Protein AF-A0A6C0DTN5-F1 (afdb_monomer_lite)

InterPro domains:
  IPR059405 Domain of unknown function DUF8361 [PF27674] (16-183)

Structure (mmCIF, N/CA/C/O backbone):
data_AF-A0A6C0DTN5-F1
#
_entry.id   AF-A0A6C0DTN5-F1
#
loop_
_atom_site.group_PDB
_atom_site.id
_atom_site.type_symbol
_atom_site.label_atom_id
_atom_site.label_alt_id
_atom_site.label_comp_id
_atom_site.label_asym_id
_atom_site.label_entity_id
_atom_site.label_seq_id
_atom_site.pdbx_PDB_ins_code
_atom_site.Cartn_x
_atom_site.Cartn_y
_atom_site.Cartn_z
_atom_site.occupancy
_atom_site.B_iso_or_equiv
_atom_site.auth_seq_id
_atom_site.auth_comp_id
_atom_site.auth_asym_id
_atom_site.auth_atom_id
_atom_site.pdbx_PDB_model_num
ATOM 1 N N . MET A 1 1 ? -8.140 -10.126 -31.830 1.00 33.38 1 MET A N 1
ATOM 2 C CA . MET A 1 1 ? -7.671 -11.387 -31.224 1.00 33.38 1 MET A CA 1
ATOM 3 C C . MET A 1 1 ? -8.386 -11.499 -29.890 1.00 33.38 1 MET A C 1
ATOM 5 O O . MET A 1 1 ? -8.050 -10.762 -28.974 1.00 33.38 1 MET A O 1
ATOM 9 N N . GLU A 1 2 ? -9.472 -12.270 -29.842 1.00 28.00 2 GLU A N 1
ATOM 10 C CA . GLU A 1 2 ? -10.253 -12.479 -28.618 1.00 28.00 2 GLU A CA 1
ATOM 11 C C . GLU A 1 2 ? -9.405 -13.286 -27.634 1.00 28.00 2 GLU A C 1
ATOM 13 O O . GLU A 1 2 ? -9.066 -14.441 -27.881 1.00 28.00 2 GLU A O 1
ATOM 18 N N . LEU A 1 3 ? -8.996 -12.645 -26.541 1.00 35.69 3 LEU A N 1
ATOM 19 C CA . LEU A 1 3 ? -8.353 -13.314 -25.419 1.00 35.69 3 LEU A CA 1
ATOM 20 C C . LEU A 1 3 ? -9.448 -14.009 -24.608 1.00 35.69 3 LEU A C 1
ATOM 22 O O . LEU A 1 3 ? -9.992 -13.439 -23.664 1.00 35.69 3 LEU A O 1
ATOM 26 N N . THR A 1 4 ? -9.789 -15.241 -24.978 1.00 34.19 4 THR A N 1
ATOM 27 C CA . THR A 1 4 ? -10.533 -16.142 -24.095 1.00 34.19 4 THR A CA 1
ATOM 28 C C . THR A 1 4 ? -9.608 -16.560 -22.956 1.00 34.19 4 THR A C 1
ATOM 30 O O . THR A 1 4 ? -8.872 -17.542 -23.057 1.00 34.19 4 THR A O 1
ATOM 33 N N . ILE A 1 5 ? -9.607 -15.776 -21.879 1.00 43.16 5 ILE A N 1
ATOM 34 C CA . ILE A 1 5 ? -9.092 -16.212 -20.581 1.00 43.16 5 ILE A CA 1
ATOM 3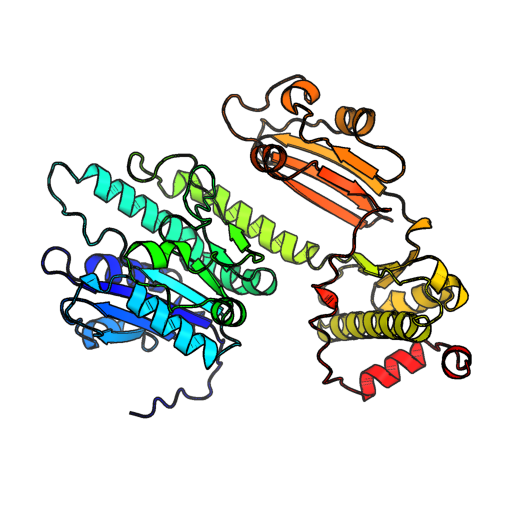5 C C . ILE A 1 5 ? -10.037 -17.328 -20.133 1.00 43.16 5 ILE A C 1
ATOM 37 O O . ILE A 1 5 ? -11.196 -17.068 -19.823 1.00 43.16 5 ILE A O 1
ATOM 41 N N . SER A 1 6 ? -9.568 -18.574 -20.185 1.00 39.38 6 SER A N 1
ATOM 42 C CA . SER A 1 6 ? -10.305 -19.732 -19.677 1.00 39.38 6 SER A CA 1
ATOM 43 C C . SER A 1 6 ? -10.756 -19.480 -18.235 1.00 39.38 6 SER A C 1
ATOM 45 O O . SER A 1 6 ? -9.956 -18.978 -17.448 1.00 39.38 6 SER A O 1
ATOM 47 N N . GLU A 1 7 ? -11.987 -19.866 -17.891 1.00 38.66 7 GLU A N 1
ATOM 48 C CA . GLU A 1 7 ? -12.682 -19.686 -16.597 1.00 38.66 7 GLU A CA 1
ATOM 49 C C . GLU A 1 7 ? -12.022 -20.363 -15.364 1.00 38.66 7 GLU A C 1
ATOM 51 O O . GLU A 1 7 ? -12.690 -20.652 -14.376 1.00 38.66 7 GLU A O 1
ATOM 56 N N . PHE A 1 8 ? -10.712 -20.613 -15.370 1.00 41.47 8 PHE A N 1
ATOM 57 C CA . PHE A 1 8 ? -9.985 -21.159 -14.224 1.00 41.47 8 PHE A CA 1
ATOM 58 C C . PHE A 1 8 ? -9.550 -20.040 -13.257 1.00 41.47 8 PHE A C 1
ATOM 60 O O . PHE A 1 8 ? -8.787 -19.156 -13.638 1.00 41.47 8 PHE A O 1
ATOM 67 N N . ASP A 1 9 ? -10.049 -20.101 -12.013 1.00 55.47 9 ASP A N 1
ATOM 68 C CA . ASP A 1 9 ? -9.640 -19.346 -10.809 1.00 55.47 9 ASP A CA 1
ATOM 69 C C . ASP A 1 9 ? -9.170 -17.900 -11.035 1.00 55.47 9 ASP A C 1
ATOM 71 O O . ASP A 1 9 ? -8.029 -17.523 -10.750 1.00 55.47 9 ASP A O 1
ATOM 75 N N . LYS A 1 10 ? -10.086 -17.058 -11.520 1.00 70.94 10 LYS A N 1
ATOM 76 C CA . LYS A 1 10 ? -9.869 -15.614 -11.633 1.00 70.94 10 LYS A CA 1
ATOM 77 C C . LYS A 1 10 ? -9.677 -15.005 -10.238 1.00 70.94 10 LYS A C 1
ATOM 79 O O . LYS A 1 10 ? -10.635 -14.865 -9.478 1.00 70.94 10 LYS A O 1
ATOM 84 N N . LYS A 1 11 ? -8.446 -14.607 -9.912 1.00 89.69 11 LYS A N 1
ATOM 85 C CA . LYS A 1 11 ? -8.081 -13.998 -8.622 1.00 89.69 11 LYS A CA 1
ATOM 86 C C . LYS A 1 11 ? -8.515 -12.536 -8.526 1.00 89.69 11 LYS A C 1
ATOM 88 O O . LYS A 1 11 ? -8.614 -12.004 -7.424 1.00 89.69 11 LYS A O 1
ATOM 93 N N . ASN A 1 12 ? -8.784 -11.888 -9.663 1.00 95.88 12 ASN A N 1
ATOM 94 C CA . ASN A 1 12 ? -8.983 -10.441 -9.770 1.00 95.88 12 ASN A CA 1
ATOM 95 C C . ASN A 1 12 ? -7.766 -9.663 -9.242 1.00 95.88 12 ASN A C 1
ATOM 97 O O . ASN A 1 12 ? -7.891 -8.656 -8.545 1.00 95.88 12 ASN A O 1
ATOM 101 N N . VAL A 1 13 ? -6.570 -10.144 -9.574 1.00 98.06 13 VAL A N 1
ATOM 102 C CA . VAL A 1 13 ? -5.306 -9.497 -9.214 1.00 98.06 13 VAL A CA 1
ATOM 103 C C . VAL A 1 13 ? -4.466 -9.355 -10.475 1.00 98.06 13 VAL A C 1
ATOM 105 O O . VAL A 1 13 ? -4.242 -10.334 -11.183 1.00 98.06 13 VAL A O 1
ATOM 108 N N . ALA A 1 14 ? -4.000 -8.146 -10.769 1.00 98.38 14 ALA A N 1
ATOM 109 C CA . ALA A 1 14 ? -3.197 -7.857 -11.952 1.00 98.38 14 ALA A CA 1
ATOM 110 C C . ALA A 1 14 ? -1.941 -7.069 -11.584 1.00 98.38 14 ALA A C 1
ATOM 112 O O . ALA A 1 14 ? -1.954 -6.247 -10.670 1.00 98.38 14 ALA A O 1
ATOM 113 N N . CYS A 1 15 ? -0.860 -7.283 -12.328 1.00 98.75 15 CYS A N 1
ATOM 114 C CA . CYS A 1 15 ? 0.336 -6.454 -12.244 1.00 98.75 15 CYS A CA 1
ATOM 115 C C . CYS A 1 15 ? 0.552 -5.723 -13.568 1.00 98.75 15 CYS A C 1
ATOM 117 O O . CYS A 1 15 ? 0.428 -6.320 -14.634 1.00 98.75 15 CYS A O 1
ATOM 119 N N . PHE A 1 16 ? 0.890 -4.440 -13.496 1.00 98.88 16 PHE A N 1
ATOM 120 C CA . PHE A 1 16 ? 1.264 -3.612 -14.629 1.00 98.88 16 PHE A CA 1
ATOM 121 C C . PHE A 1 16 ? 2.686 -3.102 -14.429 1.00 98.88 16 PHE A C 1
ATOM 123 O O . PHE A 1 16 ? 3.005 -2.513 -13.397 1.00 98.88 16 PHE A O 1
ATOM 130 N N . ILE A 1 17 ? 3.527 -3.299 -15.439 1.00 98.75 17 ILE A N 1
ATOM 131 C CA . ILE A 1 17 ? 4.909 -2.828 -15.445 1.00 98.75 17 ILE A CA 1
ATOM 132 C C . ILE A 1 17 ? 5.061 -1.819 -16.575 1.00 98.75 17 ILE A C 1
ATOM 134 O O . ILE A 1 17 ? 4.865 -2.152 -17.745 1.00 98.75 17 ILE A O 1
ATOM 138 N N . HIS A 1 18 ? 5.431 -0.585 -16.243 1.00 98.56 18 HIS A N 1
ATOM 139 C CA . HIS A 1 18 ? 5.941 0.348 -17.237 1.00 98.56 18 HIS A CA 1
ATOM 140 C C . HIS A 1 18 ? 7.400 0.003 -17.563 1.00 98.56 18 HIS A C 1
ATOM 142 O O . HIS A 1 18 ? 8.280 0.109 -16.709 1.00 98.56 18 HIS A O 1
ATOM 148 N N . SER A 1 19 ? 7.654 -0.420 -18.798 1.00 97.88 19 SER A N 1
ATOM 149 C CA . SER A 1 19 ? 8.996 -0.740 -19.283 1.00 97.88 19 SER A CA 1
ATOM 150 C C . SER A 1 19 ? 9.470 0.336 -20.246 1.00 97.88 19 SER A C 1
ATOM 152 O O . SER A 1 19 ? 8.760 0.693 -21.181 1.00 97.88 19 SER A O 1
ATOM 154 N N . THR A 1 20 ? 10.689 0.828 -20.053 1.00 96.69 20 THR A N 1
ATOM 155 C CA . THR A 1 20 ? 11.401 1.607 -21.069 1.00 96.69 20 THR A CA 1
ATOM 156 C C . THR A 1 20 ? 12.582 0.784 -21.573 1.00 96.69 20 THR A C 1
ATOM 158 O O . THR A 1 20 ? 13.451 0.411 -20.789 1.00 96.69 20 THR A O 1
ATOM 161 N N . ASN A 1 21 ? 12.644 0.522 -22.876 1.00 95.19 21 ASN A N 1
ATOM 162 C CA . ASN A 1 21 ? 13.740 -0.214 -23.501 1.00 95.19 21 ASN A CA 1
ATOM 163 C C . ASN A 1 21 ? 14.579 0.730 -24.379 1.00 95.19 21 ASN A C 1
ATOM 165 O O . ASN A 1 21 ? 14.119 1.202 -25.419 1.00 95.19 21 ASN A O 1
ATOM 169 N N . MET A 1 22 ? 15.815 1.019 -23.965 1.00 91.19 22 MET A N 1
ATOM 170 C CA . MET A 1 22 ? 16.734 1.937 -24.660 1.00 91.19 22 MET A CA 1
ATOM 171 C C . MET A 1 22 ? 18.053 1.246 -24.994 1.00 91.19 22 MET A C 1
ATOM 173 O O . MET A 1 22 ? 18.465 0.340 -24.273 1.00 91.19 22 MET A O 1
ATOM 177 N N . HIS A 1 23 ? 18.745 1.687 -26.049 1.00 84.81 23 HIS A N 1
ATOM 178 C CA . HIS A 1 23 ? 19.990 1.064 -26.523 1.00 84.81 23 HIS A CA 1
ATOM 179 C C . HIS A 1 23 ? 21.043 0.861 -25.425 1.00 84.81 23 HIS A C 1
ATOM 181 O O . HIS A 1 23 ? 21.710 -0.168 -25.403 1.00 84.81 23 HIS A O 1
ATOM 187 N N . GLN A 1 24 ? 21.173 1.812 -24.499 1.00 80.50 24 GLN A N 1
ATOM 188 C CA . GLN A 1 24 ? 22.202 1.793 -23.460 1.00 80.50 24 GLN A CA 1
ATOM 189 C C . GLN A 1 24 ? 21.987 0.694 -22.409 1.00 80.50 24 GLN A C 1
ATOM 191 O O . GLN A 1 24 ? 22.954 0.211 -21.826 1.00 80.50 24 GLN A O 1
ATOM 196 N N . ARG A 1 25 ? 20.730 0.328 -22.118 1.00 82.75 25 ARG A N 1
ATOM 197 C CA . ARG A 1 25 ? 20.376 -0.531 -20.970 1.00 82.75 25 ARG A CA 1
ATOM 198 C C . ARG A 1 25 ? 19.586 -1.781 -21.359 1.00 82.75 25 ARG A C 1
ATOM 200 O O . ARG A 1 25 ? 19.568 -2.749 -20.602 1.00 82.75 25 ARG A O 1
ATOM 207 N N . GLY A 1 26 ? 18.945 -1.772 -22.523 1.00 90.06 26 GLY A N 1
ATOM 208 C CA . GLY A 1 26 ? 18.069 -2.843 -22.971 1.00 90.06 26 GLY A CA 1
ATOM 209 C C . GLY A 1 26 ? 16.961 -3.136 -21.956 1.00 90.06 26 GLY A C 1
ATOM 210 O O . GLY A 1 26 ? 16.396 -2.235 -21.336 1.00 90.06 26 GLY A O 1
ATOM 211 N N . THR A 1 27 ? 16.708 -4.425 -21.746 1.00 93.12 27 THR A N 1
ATOM 212 C CA . THR A 1 27 ? 15.671 -4.962 -20.855 1.00 93.12 27 THR A CA 1
ATOM 213 C C . THR A 1 27 ? 16.194 -5.426 -19.493 1.00 93.12 27 THR A C 1
ATOM 215 O O . THR A 1 27 ? 15.468 -6.107 -18.776 1.00 93.12 27 THR A O 1
ATOM 218 N N . LEU A 1 28 ? 17.425 -5.068 -19.106 1.00 92.88 28 LEU A N 1
ATOM 219 C CA . LEU A 1 28 ? 18.081 -5.610 -17.903 1.00 92.88 28 LEU A CA 1
ATOM 220 C C . LEU A 1 28 ? 17.262 -5.404 -16.615 1.00 92.88 28 LEU A C 1
ATOM 222 O O . LEU A 1 28 ? 17.044 -6.347 -15.864 1.00 92.88 28 LEU A O 1
ATOM 226 N N . ILE A 1 29 ? 16.740 -4.194 -16.387 1.00 94.38 29 ILE A N 1
ATOM 227 C CA . ILE A 1 29 ? 15.945 -3.888 -15.180 1.00 94.38 29 ILE A CA 1
ATOM 228 C C . ILE A 1 29 ? 14.617 -4.663 -15.185 1.00 94.38 29 ILE A C 1
ATOM 230 O O . ILE A 1 29 ? 14.163 -5.139 -14.147 1.00 94.38 29 ILE A O 1
ATOM 234 N N . LEU A 1 30 ? 13.995 -4.816 -16.358 1.00 96.88 30 LEU A N 1
ATOM 235 C CA . LEU A 1 30 ? 12.777 -5.614 -16.501 1.00 96.88 30 LEU A CA 1
ATOM 236 C C . LEU A 1 30 ? 13.052 -7.094 -16.198 1.00 96.88 30 LEU A C 1
ATOM 238 O O . LEU A 1 30 ? 12.264 -7.738 -15.512 1.00 96.88 30 LEU A O 1
ATOM 242 N N . GLU A 1 31 ? 14.170 -7.627 -16.688 1.00 95.62 31 GLU A N 1
ATOM 243 C CA . GLU A 1 31 ? 14.600 -9.000 -16.416 1.00 95.62 31 GLU A CA 1
ATOM 244 C C . GLU A 1 31 ? 14.843 -9.241 -14.928 1.00 95.62 31 GLU A C 1
ATOM 246 O O . GLU A 1 31 ? 14.404 -10.270 -14.417 1.00 95.62 31 GLU A O 1
ATOM 251 N N . ASP A 1 32 ? 15.457 -8.290 -14.222 1.00 95.38 32 ASP A N 1
ATOM 252 C CA . ASP A 1 32 ? 15.663 -8.382 -12.775 1.00 95.38 32 ASP A CA 1
ATOM 253 C C . ASP A 1 32 ? 14.328 -8.446 -12.013 1.00 95.38 32 ASP A C 1
ATOM 255 O O . ASP A 1 32 ? 14.149 -9.313 -11.150 1.00 95.38 32 ASP A O 1
ATOM 259 N N . ILE A 1 33 ? 13.350 -7.606 -12.381 1.00 97.81 33 ILE A N 1
ATOM 260 C CA . ILE A 1 33 ? 11.996 -7.637 -11.798 1.00 97.81 33 ILE A CA 1
ATOM 261 C C . ILE A 1 33 ? 11.325 -8.996 -12.057 1.00 97.81 33 ILE A C 1
ATOM 263 O O . ILE A 1 33 ? 10.816 -9.624 -11.126 1.00 97.81 33 ILE A O 1
ATOM 267 N N . LEU A 1 34 ? 11.344 -9.488 -13.301 1.00 97.69 34 LEU A N 1
ATOM 268 C CA . LEU A 1 34 ? 10.697 -10.754 -13.675 1.00 97.69 34 LEU A CA 1
ATOM 269 C C . LEU A 1 34 ? 11.382 -11.976 -13.048 1.00 97.69 34 LEU A C 1
ATOM 271 O O . LEU A 1 34 ? 10.713 -12.931 -12.639 1.00 97.69 34 LEU A O 1
ATOM 275 N N . LYS A 1 35 ? 12.711 -11.950 -12.927 1.00 96.50 35 LYS A N 1
ATOM 276 C CA . LYS A 1 35 ? 13.477 -12.982 -12.226 1.00 96.50 35 LYS A CA 1
ATOM 277 C C . LYS A 1 35 ? 13.098 -13.020 -10.750 1.00 96.50 35 LYS A C 1
ATOM 279 O O . LYS A 1 35 ? 12.856 -14.097 -10.212 1.00 96.50 35 LYS A O 1
ATOM 284 N N . ARG A 1 36 ? 12.982 -11.856 -10.106 1.00 97.56 36 ARG A N 1
ATOM 285 C CA . ARG A 1 36 ? 12.541 -11.766 -8.711 1.00 97.56 36 ARG A CA 1
ATOM 286 C C . ARG A 1 36 ? 11.126 -12.304 -8.524 1.00 97.56 36 ARG A C 1
ATOM 288 O O . ARG A 1 36 ? 10.924 -13.144 -7.656 1.00 97.56 36 ARG A O 1
ATOM 295 N N . MET A 1 37 ? 10.189 -11.910 -9.390 1.00 98.31 37 MET A N 1
ATOM 296 C CA . MET A 1 37 ? 8.824 -12.453 -9.413 1.00 98.31 37 MET A CA 1
ATOM 297 C C . MET A 1 37 ? 8.804 -13.983 -9.524 1.00 98.31 37 MET A C 1
ATOM 299 O O . MET A 1 37 ? 8.036 -14.638 -8.823 1.00 98.31 37 MET A O 1
ATOM 303 N N . SER A 1 38 ? 9.670 -14.556 -10.367 1.00 96.75 38 SER A N 1
ATOM 304 C CA . SER A 1 38 ? 9.801 -16.012 -10.518 1.00 96.75 38 SER A CA 1
ATOM 305 C C . SER A 1 38 ? 10.287 -16.674 -9.227 1.00 96.75 38 SER A C 1
ATOM 307 O O . SER A 1 38 ? 9.726 -17.678 -8.804 1.00 96.75 38 SER A O 1
ATOM 309 N N . ASN A 1 39 ? 11.291 -16.086 -8.569 1.00 97.00 39 ASN A N 1
ATOM 310 C CA . ASN A 1 39 ? 11.896 -16.645 -7.357 1.00 97.00 39 ASN A CA 1
ATOM 311 C C . ASN A 1 39 ? 10.939 -16.703 -6.157 1.00 97.00 39 ASN A C 1
ATOM 313 O O . ASN A 1 39 ? 11.147 -17.519 -5.262 1.00 97.00 39 ASN A O 1
ATOM 317 N N . VAL A 1 40 ? 9.922 -15.838 -6.118 1.00 96.38 40 VAL A N 1
ATOM 318 C CA . VAL A 1 40 ? 8.947 -15.759 -5.013 1.00 96.38 40 VAL A CA 1
ATOM 319 C C . VAL A 1 40 ? 7.561 -16.284 -5.397 1.00 96.38 40 VAL A C 1
ATOM 321 O O . VAL A 1 40 ? 6.588 -16.009 -4.701 1.00 96.38 40 VAL A O 1
ATOM 324 N N . ASN A 1 41 ? 7.446 -17.018 -6.511 1.00 95.94 41 ASN A N 1
ATOM 325 C CA . ASN A 1 41 ? 6.175 -17.545 -7.030 1.00 95.94 41 ASN A CA 1
ATOM 326 C C . ASN A 1 41 ? 5.090 -16.460 -7.197 1.00 95.94 41 ASN A C 1
ATOM 328 O O . ASN A 1 41 ? 3.892 -16.694 -7.025 1.00 95.94 41 ASN A O 1
ATOM 332 N N . PHE A 1 42 ? 5.493 -15.240 -7.564 1.00 97.75 42 PHE A N 1
ATOM 333 C CA . PHE A 1 42 ? 4.575 -14.111 -7.728 1.00 97.75 42 PHE A CA 1
ATOM 334 C C . PHE A 1 42 ? 3.477 -14.412 -8.758 1.00 97.75 42 PHE A C 1
ATOM 336 O O . PHE A 1 42 ? 2.316 -14.052 -8.566 1.00 97.75 42 PHE A O 1
ATOM 343 N N . PHE A 1 43 ? 3.825 -15.112 -9.842 1.00 96.88 43 PHE A N 1
ATOM 344 C CA . PHE A 1 43 ? 2.893 -15.436 -10.924 1.00 96.88 43 PHE A CA 1
ATOM 345 C C . PHE A 1 43 ? 1.720 -16.310 -10.475 1.00 96.88 43 PHE A C 1
ATOM 347 O O . PHE A 1 43 ? 0.667 -16.273 -11.111 1.00 96.88 43 PHE A O 1
ATOM 354 N N . ASP A 1 44 ? 1.846 -17.049 -9.375 1.00 95.38 44 ASP A N 1
ATOM 355 C CA . ASP A 1 44 ? 0.743 -17.843 -8.836 1.00 95.38 44 ASP A CA 1
ATOM 356 C C . ASP A 1 44 ? -0.333 -16.955 -8.207 1.00 95.38 44 ASP A C 1
ATOM 358 O O . ASP A 1 44 ? -1.503 -17.328 -8.202 1.00 95.38 44 ASP A O 1
ATOM 362 N N . ASN A 1 45 ? 0.024 -15.742 -7.781 1.00 96.12 45 ASN A N 1
ATOM 363 C CA . ASN A 1 45 ? -0.844 -14.806 -7.067 1.00 96.12 45 ASN A CA 1
ATOM 364 C C . ASN A 1 45 ? -1.619 -13.837 -7.973 1.00 96.12 45 ASN A C 1
ATOM 366 O O . ASN A 1 45 ? -2.528 -13.157 -7.502 1.00 96.12 45 ASN A O 1
ATOM 370 N N . VAL A 1 46 ? -1.291 -13.776 -9.265 1.00 96.88 46 VAL A N 1
ATOM 371 C CA . VAL A 1 46 ? -1.905 -12.841 -10.223 1.00 96.88 46 VAL A CA 1
ATOM 372 C C . VAL A 1 46 ? -2.575 -13.566 -11.384 1.00 96.88 46 VAL A C 1
ATOM 374 O O . VAL A 1 46 ? -2.204 -14.689 -11.733 1.00 96.88 46 VAL A O 1
ATOM 377 N N . ASP A 1 47 ? -3.547 -12.911 -12.012 1.00 97.12 47 ASP A N 1
ATOM 378 C CA . ASP A 1 47 ? -4.161 -13.369 -13.259 1.00 97.12 47 ASP A CA 1
ATOM 379 C C . ASP A 1 47 ? -3.194 -13.154 -14.430 1.00 97.12 47 ASP A C 1
ATOM 381 O O . ASP A 1 47 ? -2.981 -14.052 -15.244 1.00 97.12 47 ASP A O 1
ATOM 385 N N . PHE A 1 48 ? -2.564 -11.975 -14.483 1.00 97.25 48 PHE A N 1
ATOM 386 C CA . PHE A 1 48 ? -1.589 -11.611 -15.507 1.00 97.25 48 PHE A CA 1
ATOM 387 C C . PHE A 1 48 ? -0.598 -10.541 -15.028 1.00 97.25 48 PHE A C 1
ATOM 389 O O . PHE A 1 48 ? -0.856 -9.784 -14.086 1.00 97.25 48 PHE A O 1
ATOM 396 N N . VAL A 1 49 ? 0.530 -10.463 -15.734 1.00 98.38 49 VAL A N 1
ATOM 397 C CA . VAL A 1 49 ? 1.507 -9.372 -15.659 1.00 98.38 49 VAL A CA 1
ATOM 398 C C . VAL A 1 49 ? 1.544 -8.682 -17.020 1.00 98.38 49 VAL A C 1
ATOM 400 O O . VAL A 1 49 ? 2.016 -9.258 -17.998 1.00 98.38 49 VAL A O 1
ATOM 403 N N . PHE A 1 50 ? 1.027 -7.459 -17.093 1.00 98.50 50 PHE A N 1
ATOM 404 C CA . PHE A 1 50 ? 0.988 -6.653 -18.308 1.00 98.50 50 PHE A CA 1
ATOM 405 C C . PHE A 1 50 ? 2.180 -5.698 -18.356 1.00 98.50 50 PHE A C 1
ATOM 407 O O . PHE A 1 50 ? 2.303 -4.786 -17.540 1.00 98.50 50 PHE A O 1
ATOM 414 N N . ILE A 1 51 ? 3.055 -5.887 -19.333 1.00 98.56 51 ILE A N 1
ATOM 415 C CA . ILE A 1 51 ? 4.235 -5.060 -19.558 1.00 98.56 51 ILE A CA 1
ATOM 416 C C . ILE A 1 51 ? 3.910 -4.080 -20.679 1.00 98.56 51 ILE A C 1
ATOM 418 O O . ILE A 1 51 ? 3.807 -4.463 -21.845 1.00 98.56 51 ILE A O 1
ATOM 422 N N . ASN A 1 52 ? 3.768 -2.809 -20.318 1.00 98.31 52 ASN A N 1
ATOM 423 C CA . ASN A 1 52 ? 3.570 -1.725 -21.265 1.00 98.31 52 ASN A CA 1
ATOM 424 C C . ASN A 1 52 ? 4.931 -1.113 -21.608 1.00 98.31 52 ASN A C 1
ATOM 426 O O . ASN A 1 52 ? 5.500 -0.368 -20.806 1.00 98.31 52 ASN A O 1
ATOM 430 N N . ASN A 1 53 ? 5.474 -1.480 -22.765 1.00 98.19 53 ASN A N 1
ATOM 431 C CA . ASN A 1 53 ? 6.818 -1.106 -23.179 1.00 98.19 53 ASN A CA 1
ATOM 432 C C . ASN A 1 53 ? 6.823 0.131 -24.084 1.00 98.19 53 ASN A C 1
ATOM 434 O O . ASN A 1 53 ? 6.095 0.171 -25.076 1.00 98.19 53 ASN A O 1
ATOM 438 N N . ILE A 1 54 ? 7.697 1.091 -23.782 1.00 97.69 54 ILE A N 1
ATOM 439 C CA . ILE A 1 54 ? 8.070 2.185 -24.682 1.00 97.69 54 ILE A CA 1
ATOM 440 C C . ILE A 1 54 ? 9.557 2.120 -25.060 1.00 97.69 54 ILE A C 1
ATOM 442 O O . ILE A 1 54 ? 10.378 1.572 -24.323 1.00 97.69 54 ILE A O 1
ATOM 446 N N . GLY A 1 55 ? 9.915 2.699 -26.202 1.00 96.94 55 GLY A N 1
ATOM 447 C CA . GLY A 1 55 ? 11.258 2.623 -26.776 1.00 96.94 55 GLY A CA 1
ATOM 448 C C . GLY A 1 55 ? 11.406 1.441 -27.735 1.00 96.94 55 GLY A C 1
ATOM 449 O O . GLY A 1 55 ? 10.489 1.118 -28.489 1.00 96.94 55 GLY A O 1
ATOM 450 N N . MET A 1 56 ? 12.575 0.801 -27.744 1.00 96.56 56 MET A N 1
ATOM 451 C CA . MET A 1 56 ? 12.839 -0.345 -28.616 1.00 96.56 56 MET A CA 1
ATOM 452 C C . MET A 1 56 ? 11.873 -1.493 -28.317 1.00 96.56 56 MET A C 1
ATOM 454 O O . MET A 1 56 ? 11.560 -1.788 -27.160 1.00 96.56 56 MET A O 1
ATOM 458 N N . GLN A 1 57 ? 11.428 -2.183 -29.362 1.00 96.88 57 GLN A N 1
ATOM 459 C CA . GLN A 1 57 ? 10.514 -3.305 -29.195 1.00 96.88 57 GLN A CA 1
ATOM 460 C C . GLN A 1 57 ? 11.166 -4.435 -28.399 1.00 96.88 57 GLN A C 1
ATOM 462 O O . GLN A 1 57 ? 12.331 -4.780 -28.597 1.00 96.88 57 GLN A O 1
ATOM 467 N N . ILE A 1 58 ? 10.389 -5.009 -27.490 1.00 95.69 58 ILE A N 1
ATOM 468 C CA . ILE A 1 58 ? 10.743 -6.224 -26.772 1.00 95.69 58 ILE A CA 1
ATOM 469 C C . ILE A 1 58 ? 10.216 -7.417 -27.570 1.00 95.69 58 ILE A C 1
ATOM 471 O O . ILE A 1 58 ? 9.039 -7.439 -27.942 1.00 95.69 58 ILE A O 1
ATOM 475 N N . ASP A 1 59 ? 11.078 -8.408 -27.806 1.00 91.44 59 ASP A N 1
ATOM 476 C CA . ASP A 1 59 ? 10.665 -9.700 -28.353 1.00 91.44 59 ASP A CA 1
ATOM 477 C C . ASP A 1 59 ? 9.810 -10.446 -27.323 1.00 91.44 59 ASP A C 1
ATOM 479 O O . ASP A 1 59 ? 10.277 -10.824 -26.247 1.00 91.44 59 ASP A O 1
ATOM 483 N N . VAL A 1 60 ? 8.540 -10.657 -27.664 1.00 87.62 60 VAL A N 1
ATOM 484 C CA . VAL A 1 60 ? 7.559 -11.307 -26.792 1.00 87.62 60 VAL A CA 1
ATOM 485 C C . VAL A 1 60 ? 7.965 -12.751 -26.483 1.00 87.62 60 VAL A C 1
ATOM 487 O O . VAL A 1 60 ? 7.776 -13.211 -25.356 1.00 87.62 60 VAL A O 1
ATOM 490 N N . ASN A 1 61 ? 8.580 -13.454 -27.441 1.00 87.25 61 ASN A N 1
ATOM 491 C CA . ASN A 1 61 ? 8.943 -14.866 -27.287 1.00 87.25 61 ASN A CA 1
ATOM 492 C C . ASN A 1 61 ? 10.010 -15.074 -26.206 1.00 87.25 61 ASN A C 1
ATOM 494 O O . ASN A 1 61 ? 10.023 -16.106 -25.537 1.00 87.25 61 ASN A O 1
ATOM 498 N N . LYS A 1 62 ? 10.855 -14.062 -25.969 1.00 88.12 62 LYS A N 1
ATOM 499 C CA . LYS A 1 62 ? 11.904 -14.091 -24.942 1.00 88.12 62 LYS A CA 1
ATOM 500 C C . LYS A 1 62 ? 11.356 -14.341 -23.531 1.00 88.12 62 LYS A C 1
ATOM 502 O O . LYS A 1 62 ? 12.036 -14.969 -22.724 1.00 88.12 62 LYS A O 1
ATOM 507 N N . TYR A 1 63 ? 10.138 -13.883 -23.232 1.00 89.38 63 TYR A N 1
ATOM 508 C CA . TYR A 1 63 ? 9.569 -13.922 -21.875 1.00 89.38 63 TYR A CA 1
ATOM 509 C C . TYR A 1 63 ? 8.457 -14.959 -21.693 1.00 89.38 63 TYR A C 1
ATOM 511 O O . TYR A 1 63 ? 8.075 -15.245 -20.559 1.00 89.38 63 TYR A O 1
ATOM 519 N N . GLN A 1 64 ? 7.980 -15.583 -22.774 1.00 82.00 64 GLN A N 1
ATOM 520 C CA . GLN A 1 64 ? 6.950 -16.629 -22.704 1.00 82.00 64 GLN A CA 1
ATOM 521 C C . GLN A 1 64 ? 7.390 -17.845 -21.877 1.00 82.00 64 GLN A C 1
ATOM 523 O O . GLN A 1 64 ? 6.561 -18.468 -21.214 1.00 82.00 64 GLN A O 1
ATOM 528 N N . ASN A 1 65 ? 8.693 -18.150 -21.868 1.00 85.50 65 ASN A N 1
ATOM 529 C CA . ASN A 1 65 ? 9.260 -19.248 -21.082 1.00 85.50 65 ASN A CA 1
ATOM 530 C C . ASN A 1 65 ? 9.299 -18.962 -19.572 1.00 85.50 65 ASN A C 1
ATOM 532 O O . ASN A 1 65 ? 9.405 -19.903 -18.793 1.00 85.50 65 ASN A O 1
ATOM 536 N N . ILE A 1 66 ? 9.217 -17.692 -19.152 1.00 90.56 66 ILE A N 1
ATOM 537 C CA . ILE A 1 66 ? 9.172 -17.328 -17.727 1.00 90.56 66 ILE A CA 1
ATOM 538 C C . ILE A 1 66 ? 7.780 -17.624 -17.168 1.00 90.56 66 ILE A C 1
ATOM 540 O O . ILE A 1 66 ? 7.641 -18.282 -16.141 1.00 90.56 66 ILE A O 1
ATOM 544 N N . SER A 1 67 ? 6.735 -17.138 -17.841 1.00 92.38 67 SER A N 1
ATOM 545 C CA . SER A 1 67 ? 5.352 -17.430 -17.476 1.00 92.38 67 SER A CA 1
ATOM 546 C C . SER A 1 67 ? 4.403 -17.100 -18.621 1.00 92.38 67 SER A C 1
ATOM 548 O O . SER A 1 67 ? 4.485 -16.032 -19.227 1.00 92.38 67 SER A O 1
ATOM 550 N N . LYS A 1 68 ? 3.410 -17.968 -18.842 1.00 92.62 68 LYS A N 1
ATOM 551 C CA . LYS A 1 68 ? 2.310 -17.731 -19.797 1.00 92.62 68 LYS A CA 1
ATOM 552 C C . LYS A 1 68 ? 1.404 -16.559 -19.398 1.00 92.62 68 LYS A C 1
ATOM 554 O O . LYS A 1 68 ? 0.603 -16.110 -20.208 1.00 92.62 68 LYS A O 1
ATOM 559 N N . LYS A 1 69 ? 1.516 -16.079 -18.154 1.00 94.94 69 LYS A N 1
ATOM 560 C CA . LYS A 1 69 ? 0.760 -14.936 -17.620 1.00 94.94 69 LYS A CA 1
ATOM 561 C C . LYS A 1 69 ? 1.368 -13.581 -17.990 1.00 94.94 69 LYS A C 1
ATOM 563 O O . LYS A 1 69 ? 0.774 -12.551 -17.680 1.00 94.94 69 LYS A O 1
ATOM 568 N N . ILE A 1 70 ? 2.551 -13.565 -18.606 1.00 96.94 70 ILE A N 1
ATOM 569 C CA . ILE A 1 70 ? 3.203 -12.335 -19.051 1.00 96.94 70 ILE A CA 1
ATOM 570 C C . ILE A 1 70 ? 2.618 -11.919 -20.401 1.00 96.94 70 ILE A C 1
ATOM 572 O O . ILE A 1 70 ? 2.665 -12.668 -21.375 1.00 96.94 70 ILE A O 1
ATOM 576 N N . ILE A 1 71 ? 2.104 -10.694 -20.460 1.00 96.38 71 ILE A N 1
ATOM 577 C CA . ILE A 1 71 ? 1.563 -10.070 -21.665 1.00 96.38 71 ILE A CA 1
ATOM 578 C C . ILE A 1 71 ? 2.411 -8.836 -21.952 1.00 96.38 71 ILE A C 1
ATOM 580 O O . ILE A 1 71 ? 2.472 -7.927 -21.129 1.00 96.38 71 ILE A O 1
ATOM 584 N N . ILE A 1 72 ? 3.065 -8.792 -23.110 1.00 97.12 72 ILE A N 1
ATOM 585 C CA . ILE A 1 72 ? 3.908 -7.662 -23.517 1.00 97.12 72 ILE A CA 1
ATOM 586 C C . ILE A 1 72 ? 3.190 -6.870 -24.601 1.00 97.12 72 ILE A C 1
ATOM 588 O O . ILE A 1 72 ? 2.787 -7.425 -25.624 1.00 97.12 72 ILE A O 1
ATOM 592 N N . PHE A 1 73 ? 3.091 -5.560 -24.397 1.00 96.94 73 PHE A N 1
ATOM 593 C CA . PHE A 1 73 ? 2.594 -4.618 -25.387 1.00 96.94 73 PHE A CA 1
ATOM 594 C C . PHE A 1 73 ? 3.663 -3.567 -25.691 1.00 96.94 73 PHE A C 1
ATOM 596 O O . PHE A 1 73 ? 4.034 -2.772 -24.830 1.00 96.94 73 PHE A O 1
ATOM 603 N N . ASN A 1 74 ? 4.171 -3.567 -26.925 1.00 97.38 74 ASN A N 1
ATOM 604 C CA . ASN A 1 74 ? 5.096 -2.546 -27.420 1.00 97.38 74 ASN A CA 1
ATOM 605 C C . ASN A 1 74 ? 4.296 -1.303 -27.836 1.00 97.38 74 ASN A C 1
ATOM 607 O O . ASN A 1 74 ? 3.866 -1.193 -28.981 1.00 97.38 74 ASN A O 1
ATOM 611 N N . TYR A 1 75 ? 4.069 -0.400 -26.884 1.00 97.62 75 TYR A N 1
ATOM 612 C CA . TYR A 1 75 ? 3.137 0.722 -26.987 1.00 97.62 75 TYR A CA 1
ATOM 613 C C . TYR A 1 75 ? 3.596 1.815 -27.952 1.00 97.62 75 TYR A C 1
ATOM 615 O O . TYR A 1 75 ? 2.803 2.316 -28.744 1.00 97.62 75 TYR A O 1
ATOM 623 N N . SER A 1 76 ? 4.861 2.230 -27.866 1.00 97.19 76 SER A N 1
ATOM 624 C CA . SER A 1 76 ? 5.403 3.328 -28.675 1.00 97.19 76 SER A CA 1
ATOM 625 C C . SER A 1 76 ? 6.926 3.307 -28.675 1.00 97.19 76 SER A C 1
ATOM 627 O O . SER A 1 76 ? 7.535 2.865 -27.710 1.00 97.19 76 SER A O 1
ATOM 629 N N . PHE A 1 77 ? 7.553 3.858 -29.711 1.00 96.94 77 PHE A N 1
ATOM 630 C CA . PHE A 1 77 ? 8.993 4.137 -29.704 1.00 96.94 77 PHE A CA 1
ATOM 631 C C . PHE A 1 77 ? 9.353 5.424 -28.941 1.00 96.94 77 PHE A C 1
ATOM 633 O O . PHE A 1 77 ? 10.520 5.638 -28.622 1.00 96.94 77 PHE A O 1
ATOM 640 N N . ASP A 1 78 ? 8.370 6.277 -28.637 1.00 96.06 78 ASP A N 1
ATOM 641 C CA . ASP A 1 78 ? 8.589 7.546 -27.942 1.00 96.06 78 ASP A CA 1
ATOM 642 C C . ASP A 1 78 ? 8.772 7.346 -26.431 1.00 96.06 78 ASP A C 1
ATOM 644 O O . ASP A 1 78 ? 7.822 7.069 -25.693 1.00 96.06 78 ASP A O 1
ATOM 648 N N . VAL A 1 79 ? 10.011 7.528 -25.969 1.00 93.62 79 VAL A N 1
ATOM 649 C CA . VAL A 1 79 ? 10.392 7.426 -24.553 1.00 93.62 79 VAL A CA 1
ATOM 650 C C . VAL A 1 79 ? 9.881 8.597 -23.701 1.00 93.62 79 VAL A C 1
ATOM 652 O O . VAL A 1 79 ? 9.826 8.483 -22.477 1.00 93.62 79 VAL A O 1
ATOM 655 N N . ASN A 1 80 ? 9.453 9.705 -24.321 1.00 93.94 80 ASN A N 1
ATOM 656 C CA . ASN A 1 80 ? 8.940 10.889 -23.617 1.00 93.94 80 ASN A CA 1
ATOM 657 C C . ASN A 1 80 ? 7.483 10.742 -23.171 1.00 93.94 80 ASN A C 1
ATOM 659 O O . ASN A 1 80 ? 6.944 11.620 -22.499 1.00 93.94 80 ASN A O 1
ATOM 663 N N . LEU A 1 81 ? 6.838 9.623 -23.507 1.00 94.38 81 LEU A N 1
ATOM 664 C CA . LEU A 1 81 ? 5.546 9.269 -22.928 1.00 94.38 81 LEU A CA 1
ATOM 665 C C . LEU A 1 81 ? 5.664 8.923 -21.441 1.00 94.38 81 LEU A C 1
ATOM 667 O O . LEU A 1 81 ? 4.670 9.038 -20.718 1.00 94.38 81 LEU A O 1
ATOM 671 N N . PHE A 1 82 ? 6.869 8.535 -20.999 1.00 94.56 82 PHE A N 1
ATOM 672 C CA . PHE A 1 82 ? 7.172 8.119 -19.633 1.00 94.56 82 PHE A CA 1
ATOM 673 C C . PHE A 1 82 ? 6.121 7.127 -19.098 1.00 94.56 82 PHE A C 1
ATOM 675 O O . PHE A 1 82 ? 5.442 6.422 -19.845 1.00 94.56 82 PHE A O 1
ATOM 682 N N . GLU A 1 83 ? 5.944 7.103 -17.784 1.00 97.31 83 GLU A N 1
ATOM 683 C CA . GLU A 1 83 ? 4.992 6.246 -17.080 1.00 97.31 83 GLU A CA 1
ATOM 684 C C . GLU A 1 83 ? 3.516 6.578 -17.388 1.00 97.31 83 GLU A C 1
ATOM 686 O O . GLU A 1 83 ? 2.629 5.738 -17.202 1.00 97.31 83 GLU A O 1
ATOM 691 N N . ASN A 1 84 ? 3.230 7.779 -17.911 1.00 97.00 84 ASN A N 1
ATOM 692 C CA . ASN A 1 84 ? 1.869 8.287 -18.105 1.00 97.00 84 ASN A CA 1
ATOM 693 C C . ASN A 1 84 ? 1.020 7.383 -19.015 1.00 97.00 84 ASN A C 1
ATOM 695 O O . ASN A 1 84 ? -0.180 7.228 -18.774 1.00 97.00 84 ASN A O 1
ATOM 699 N N . CYS A 1 85 ? 1.612 6.764 -20.044 1.00 96.81 85 CYS A N 1
ATOM 700 C CA . CYS A 1 85 ? 0.888 5.843 -20.928 1.00 96.81 85 CYS A CA 1
ATOM 701 C C . CYS A 1 85 ? 0.422 4.576 -20.190 1.00 96.81 85 CYS A C 1
ATOM 703 O O . CYS A 1 85 ? -0.699 4.101 -20.401 1.00 96.81 85 CYS A O 1
ATOM 705 N N . THR A 1 86 ? 1.236 4.063 -19.267 1.00 98.44 86 THR A N 1
ATOM 706 C CA . THR A 1 86 ? 0.889 2.891 -18.459 1.00 98.44 86 THR A CA 1
ATOM 707 C C . THR A 1 86 ? -0.180 3.237 -17.435 1.00 98.44 86 THR A C 1
ATOM 709 O O . THR A 1 86 ? -1.157 2.502 -17.324 1.00 98.44 86 THR A O 1
ATOM 712 N N . ILE A 1 87 ? -0.081 4.389 -16.764 1.00 98.44 87 ILE A N 1
ATOM 713 C CA . ILE A 1 87 ? -1.118 4.843 -15.824 1.00 98.44 87 ILE A CA 1
ATOM 714 C C . ILE A 1 87 ? -2.475 5.033 -16.526 1.00 98.44 87 ILE A C 1
ATOM 716 O O . ILE A 1 87 ? -3.508 4.599 -16.012 1.00 98.44 87 ILE A O 1
ATOM 720 N N . LYS A 1 88 ? -2.497 5.604 -17.739 1.00 97.88 88 LYS A N 1
ATOM 721 C CA . LYS A 1 88 ? -3.722 5.723 -18.559 1.00 97.88 88 LYS A CA 1
ATOM 722 C C . LYS A 1 88 ? -4.310 4.353 -18.925 1.00 97.88 88 LYS A C 1
ATOM 724 O O . LYS A 1 88 ? -5.532 4.175 -18.887 1.00 97.88 88 LYS A O 1
ATOM 729 N N . THR A 1 89 ? -3.450 3.379 -19.222 1.00 98.06 89 THR A N 1
ATOM 730 C CA . THR A 1 89 ? -3.850 1.989 -19.494 1.00 98.06 89 THR A CA 1
ATOM 731 C C . THR A 1 89 ? -4.462 1.336 -18.253 1.00 98.06 89 THR A C 1
ATOM 733 O O . THR A 1 89 ? -5.556 0.780 -18.333 1.00 98.06 89 THR A O 1
ATOM 736 N N . ILE A 1 90 ? -3.822 1.484 -17.088 1.00 98.56 90 ILE A N 1
ATOM 737 C CA . ILE A 1 90 ? -4.327 0.988 -15.798 1.00 98.56 90 ILE A CA 1
ATOM 738 C C . ILE A 1 90 ? -5.687 1.605 -15.470 1.00 98.56 90 ILE A C 1
ATOM 740 O O . ILE A 1 90 ? -6.613 0.879 -15.117 1.00 98.56 90 ILE A O 1
ATOM 744 N N . SER A 1 91 ? -5.838 2.924 -15.624 1.00 98.31 91 SER A N 1
ATOM 745 C CA . SER A 1 91 ? -7.113 3.610 -15.379 1.00 98.31 91 SER A CA 1
ATOM 746 C C . SER A 1 91 ? -8.231 3.064 -16.271 1.00 98.31 91 SER A C 1
ATOM 748 O O . SER A 1 91 ? -9.333 2.801 -15.796 1.00 98.31 91 SER A O 1
ATOM 750 N N . SER A 1 92 ? -7.943 2.827 -17.553 1.00 97.81 92 SER A N 1
ATOM 751 C CA . SER A 1 92 ? -8.913 2.248 -18.492 1.00 97.81 92 SER A CA 1
ATOM 752 C C . SER A 1 92 ? -9.283 0.812 -18.113 1.00 97.81 92 SER A C 1
ATOM 754 O O . SER A 1 92 ? -10.462 0.462 -18.097 1.00 97.81 92 SER A O 1
ATOM 756 N N . PHE A 1 93 ? -8.294 -0.002 -17.733 1.00 98.25 93 PHE A N 1
ATOM 757 C CA . PHE A 1 93 ? -8.511 -1.364 -17.251 1.00 98.25 93 PHE A CA 1
ATOM 758 C C . PHE A 1 93 ? -9.382 -1.399 -15.986 1.00 98.25 93 PHE A C 1
ATOM 760 O O . PHE A 1 93 ? -10.344 -2.165 -15.930 1.00 98.25 93 PHE A O 1
ATOM 767 N N . CYS A 1 94 ? -9.090 -0.547 -14.999 1.00 97.81 94 CYS A N 1
ATOM 768 C CA . CYS A 1 94 ? -9.806 -0.502 -13.722 1.00 97.81 94 CYS A CA 1
ATOM 769 C C . CYS A 1 94 ? -11.264 -0.056 -13.878 1.00 97.81 94 CYS A C 1
ATOM 771 O O . CYS A 1 94 ? -12.132 -0.551 -13.157 1.00 97.81 94 CYS A O 1
ATOM 773 N N . LYS A 1 95 ? -11.561 0.824 -14.847 1.00 94.44 95 LYS A N 1
ATOM 774 C CA . LYS A 1 95 ? -12.940 1.244 -15.150 1.00 94.44 95 LYS A CA 1
ATOM 775 C C . LYS A 1 95 ? -13.794 0.077 -15.627 1.00 94.44 95 LYS A C 1
ATOM 777 O O . LYS A 1 95 ? -14.958 -0.019 -15.256 1.00 94.44 95 LYS A O 1
ATOM 782 N N . LEU A 1 96 ? -13.203 -0.809 -16.425 1.00 95.81 96 LEU A N 1
ATOM 783 C CA . LEU A 1 96 ? -13.864 -2.010 -16.934 1.00 95.81 96 LEU A CA 1
ATOM 784 C C . LEU A 1 96 ? -13.863 -3.162 -15.916 1.00 95.81 96 LEU A C 1
ATOM 786 O O . LEU A 1 96 ? -14.689 -4.062 -16.015 1.00 95.81 96 LEU A O 1
ATOM 790 N N . ASN A 1 97 ? -12.947 -3.139 -14.943 1.00 96.31 97 ASN A N 1
ATOM 791 C CA . ASN A 1 97 ? -12.716 -4.230 -13.996 1.00 96.31 97 ASN A CA 1
ATOM 792 C C . ASN A 1 97 ? -12.610 -3.708 -12.545 1.00 96.31 97 ASN A C 1
ATOM 794 O O . ASN A 1 97 ? -11.546 -3.807 -11.926 1.00 96.31 97 ASN A O 1
ATOM 798 N N . PRO A 1 98 ? -13.689 -3.141 -11.972 1.00 93.75 98 PRO A N 1
ATOM 799 C CA . PRO A 1 98 ? -13.650 -2.464 -10.672 1.00 93.75 98 PRO A CA 1
ATOM 800 C C . PRO A 1 98 ? -13.320 -3.384 -9.486 1.00 93.75 98 PRO A C 1
ATOM 802 O O . PRO A 1 98 ? -12.960 -2.892 -8.421 1.00 93.75 98 PRO A O 1
ATOM 805 N N . GLN A 1 99 ? -13.435 -4.702 -9.643 1.00 93.62 99 GLN A N 1
ATOM 806 C CA . GLN A 1 99 ? -13.124 -5.693 -8.612 1.00 93.62 99 GLN A CA 1
ATOM 807 C C . GLN A 1 99 ? -11.629 -6.035 -8.493 1.00 93.62 99 GLN A C 1
ATOM 809 O O . GLN A 1 99 ? -11.262 -6.810 -7.614 1.00 93.62 99 GLN A O 1
ATOM 814 N N . TYR A 1 100 ? -10.775 -5.513 -9.380 1.00 98.00 100 TYR A N 1
ATOM 815 C CA . TYR A 1 100 ? -9.358 -5.874 -9.397 1.00 98.00 100 TYR A CA 1
ATOM 816 C C . TYR A 1 100 ? -8.531 -5.188 -8.307 1.00 98.00 100 TYR A C 1
ATOM 818 O O . TYR A 1 100 ? -8.748 -4.025 -7.964 1.00 98.00 100 TYR A O 1
ATOM 826 N N . LYS A 1 101 ? -7.503 -5.897 -7.845 1.00 98.44 101 LYS A N 1
ATOM 827 C CA . LYS A 1 101 ? -6.352 -5.356 -7.116 1.00 98.44 101 LYS A CA 1
ATOM 828 C C . LYS A 1 101 ? -5.179 -5.241 -8.083 1.00 98.44 101 LYS A C 1
ATOM 830 O O . LYS A 1 101 ? -4.875 -6.196 -8.797 1.00 98.44 101 LYS A O 1
ATOM 835 N N . VAL A 1 102 ? -4.542 -4.078 -8.136 1.00 98.75 102 VAL A N 1
ATOM 836 C CA . VAL A 1 102 ? -3.525 -3.764 -9.144 1.00 98.75 102 VAL A CA 1
ATOM 837 C C . VAL A 1 102 ? -2.197 -3.432 -8.485 1.00 98.75 102 VAL A C 1
ATOM 839 O O . VAL A 1 102 ? -2.143 -2.526 -7.660 1.00 98.75 102 VAL A O 1
ATOM 842 N N . LEU A 1 103 ? -1.131 -4.125 -8.886 1.00 98.88 103 LEU A N 1
ATOM 843 C CA . LEU A 1 103 ? 0.248 -3.713 -8.630 1.00 98.88 103 LEU A CA 1
ATOM 844 C C . LEU A 1 103 ? 0.769 -2.893 -9.804 1.00 98.88 103 LEU A C 1
ATOM 846 O O . LEU A 1 103 ? 0.675 -3.339 -10.947 1.00 98.88 103 LEU A O 1
ATOM 850 N N . TYR A 1 104 ? 1.378 -1.749 -9.521 1.00 98.88 104 TYR A N 1
ATOM 851 C CA . TYR A 1 104 ? 2.111 -0.944 -10.485 1.00 98.88 104 TYR A CA 1
ATOM 852 C C . TYR A 1 104 ? 3.605 -0.905 -10.148 1.00 98.88 104 TYR A C 1
ATOM 854 O O . TYR A 1 104 ? 3.990 -0.639 -9.007 1.00 98.88 104 TYR A O 1
ATOM 862 N N . LEU A 1 105 ? 4.430 -1.154 -11.166 1.00 98.69 105 LEU A N 1
ATOM 863 C CA . LEU A 1 105 ? 5.891 -1.098 -11.124 1.00 98.69 105 LEU A CA 1
ATOM 864 C C . LEU A 1 105 ? 6.413 -0.382 -12.375 1.00 98.69 105 LEU A C 1
ATOM 866 O O . LEU A 1 105 ? 5.724 -0.293 -13.394 1.00 98.69 105 LEU A O 1
ATOM 870 N N . HIS A 1 106 ? 7.676 0.039 -12.353 1.00 97.94 106 HIS A N 1
ATOM 871 C CA . HIS A 1 106 ? 8.355 0.527 -13.556 1.00 97.94 106 HIS A CA 1
ATOM 872 C C . HIS A 1 106 ? 9.856 0.245 -13.546 1.00 97.94 106 HIS A C 1
ATOM 874 O O . HIS A 1 106 ? 10.441 -0.042 -12.501 1.00 97.94 106 HIS A O 1
ATOM 880 N N . THR A 1 107 ? 10.500 0.347 -14.709 1.00 96.62 107 THR A N 1
ATOM 881 C CA . THR A 1 107 ? 11.955 0.179 -14.874 1.00 96.62 107 THR A CA 1
ATOM 882 C C . THR A 1 107 ? 12.739 1.405 -14.385 1.00 96.62 107 THR A C 1
ATOM 884 O O . THR A 1 107 ? 13.485 2.037 -15.140 1.00 96.62 107 THR A O 1
ATOM 887 N N . LYS A 1 108 ? 12.554 1.774 -13.111 1.00 94.12 108 LYS A N 1
ATOM 888 C CA . LYS A 1 108 ? 13.232 2.904 -12.465 1.00 94.12 108 LYS A CA 1
ATOM 889 C C . LYS A 1 108 ? 14.749 2.775 -12.610 1.00 94.12 108 LYS A C 1
ATOM 891 O O . LYS A 1 108 ? 15.316 1.714 -12.387 1.00 94.12 108 LYS A O 1
ATOM 896 N N . GLY A 1 109 ? 15.411 3.878 -12.955 1.00 89.62 109 GLY A N 1
ATOM 897 C CA . GLY A 1 109 ? 16.868 3.917 -13.120 1.00 89.62 109 GLY A CA 1
ATOM 898 C C . GLY A 1 109 ? 17.357 3.702 -14.555 1.00 89.62 109 GLY A C 1
ATOM 899 O O . GLY A 1 109 ? 18.537 3.907 -14.821 1.00 89.62 109 GLY A O 1
ATOM 900 N N . VAL A 1 110 ? 16.469 3.373 -15.501 1.00 88.50 110 VAL A N 1
ATOM 901 C CA . VAL A 1 110 ? 16.831 3.115 -16.909 1.00 88.50 110 VAL A CA 1
ATOM 902 C C . VAL A 1 110 ? 17.543 4.290 -17.598 1.00 88.50 110 VAL A C 1
ATOM 904 O O . VAL A 1 110 ? 18.386 4.069 -18.461 1.00 88.50 110 VAL A O 1
ATOM 907 N N . SER A 1 111 ? 17.250 5.531 -17.195 1.00 83.56 111 SER A N 1
ATOM 908 C CA . SER A 1 111 ? 17.855 6.748 -17.751 1.00 83.56 111 SER A CA 1
ATOM 909 C C . SER A 1 111 ? 19.235 7.086 -17.187 1.00 83.56 111 SER A C 1
ATOM 911 O O . SER A 1 111 ? 19.862 8.024 -17.668 1.00 83.56 111 SER A O 1
ATOM 913 N N . TYR A 1 112 ? 19.697 6.388 -16.147 1.00 79.81 112 TYR A N 1
ATOM 914 C CA . TYR A 1 112 ? 21.021 6.627 -15.581 1.00 79.81 112 TYR A CA 1
ATOM 915 C C . TYR A 1 112 ? 22.041 5.800 -16.353 1.00 79.81 112 TYR A C 1
ATOM 917 O O . TYR A 1 112 ? 21.889 4.586 -16.484 1.00 79.81 112 TYR A O 1
ATOM 925 N N . GLU A 1 113 ? 23.082 6.442 -16.871 1.00 68.38 113 GLU A N 1
ATOM 926 C CA . GLU A 1 113 ? 24.188 5.754 -17.532 1.00 68.38 113 GLU A CA 1
ATOM 927 C C . GLU A 1 113 ? 25.157 5.170 -16.501 1.00 68.38 113 GLU A C 1
ATOM 929 O O . GLU A 1 113 ? 25.407 5.773 -15.456 1.00 68.38 113 GLU A O 1
ATOM 934 N N . ASN A 1 114 ? 25.734 4.007 -16.808 1.00 60.94 114 ASN A N 1
ATOM 935 C CA . ASN A 1 114 ? 26.774 3.388 -15.988 1.00 60.94 114 ASN A CA 1
ATOM 936 C C . ASN A 1 114 ? 28.156 3.973 -16.337 1.00 60.94 114 ASN A C 1
ATOM 938 O O . ASN A 1 114 ? 29.030 3.267 -16.829 1.00 60.94 114 ASN A O 1
ATOM 942 N N . THR A 1 115 ? 28.313 5.288 -16.177 1.00 61.94 115 THR A N 1
ATOM 943 C CA . THR A 1 115 ? 29.606 5.976 -16.312 1.00 61.94 115 THR A CA 1
ATOM 944 C C . THR A 1 115 ? 30.279 6.087 -14.945 1.00 61.94 115 THR A C 1
ATOM 946 O O . THR A 1 115 ? 29.586 6.154 -13.931 1.00 61.94 115 THR A O 1
ATOM 949 N N . ASP A 1 116 ? 31.614 6.169 -14.897 1.00 53.72 116 ASP A N 1
ATOM 950 C CA . ASP A 1 116 ? 32.407 6.186 -13.648 1.00 53.72 116 ASP A CA 1
ATOM 951 C C . ASP A 1 116 ? 31.965 7.255 -12.627 1.00 53.72 116 ASP A C 1
ATOM 953 O O . ASP A 1 116 ? 32.134 7.079 -11.423 1.00 53.72 116 ASP A O 1
ATOM 957 N N . ARG A 1 117 ? 31.346 8.356 -13.080 1.00 55.72 117 ARG A N 1
ATOM 958 C CA . ARG A 1 117 ? 30.814 9.421 -12.206 1.00 55.72 117 ARG A CA 1
ATOM 959 C C . ARG A 1 117 ? 29.450 9.098 -11.578 1.00 55.72 117 ARG A C 1
ATOM 961 O O . ARG A 1 117 ? 29.075 9.746 -10.608 1.00 55.72 117 ARG A O 1
ATOM 968 N N . ASN A 1 118 ? 28.727 8.110 -12.107 1.00 61.97 118 ASN A N 1
ATOM 969 C CA . ASN A 1 118 ? 27.354 7.763 -11.727 1.00 61.97 118 ASN A CA 1
ATOM 970 C C . ASN A 1 118 ? 27.208 6.348 -11.142 1.00 61.97 118 ASN A C 1
ATOM 972 O O . ASN A 1 118 ? 26.101 5.989 -10.738 1.00 61.97 118 ASN A O 1
ATOM 976 N N . VAL A 1 119 ? 28.286 5.554 -11.060 1.00 67.56 119 VAL A N 1
ATOM 977 C CA . VAL A 1 119 ? 28.241 4.170 -10.541 1.00 67.56 119 VAL A CA 1
ATOM 978 C C . VAL A 1 119 ? 27.624 4.120 -9.141 1.00 67.56 119 VAL A C 1
ATOM 980 O O . VAL A 1 119 ? 26.691 3.354 -8.913 1.00 67.56 119 VAL A O 1
ATOM 983 N N . THR A 1 120 ? 28.054 4.997 -8.228 1.00 74.75 120 THR A N 1
ATOM 984 C CA . THR A 1 120 ? 27.523 5.052 -6.854 1.00 74.75 120 THR A CA 1
ATOM 985 C C . THR A 1 120 ? 26.026 5.367 -6.824 1.00 74.75 120 THR A C 1
ATOM 987 O O . THR A 1 120 ? 25.278 4.737 -6.085 1.00 74.75 120 THR A O 1
ATOM 990 N N . ILE A 1 121 ? 25.561 6.299 -7.663 1.00 82.31 121 ILE A N 1
ATOM 991 C CA . ILE A 1 121 ? 24.136 6.657 -7.750 1.00 82.31 121 ILE A CA 1
ATOM 992 C C . ILE A 1 121 ? 23.333 5.478 -8.301 1.00 82.31 121 ILE A C 1
ATOM 994 O O . ILE A 1 121 ? 22.245 5.187 -7.811 1.00 82.31 121 ILE A O 1
ATOM 998 N N . PHE A 1 122 ? 23.864 4.781 -9.306 1.00 83.62 122 PHE A N 1
ATOM 999 C CA . PHE A 1 122 ? 23.199 3.625 -9.892 1.00 83.62 122 PHE A CA 1
ATOM 1000 C C . PHE A 1 122 ? 23.064 2.470 -8.893 1.00 83.62 122 PHE A C 1
ATOM 1002 O O . PHE A 1 122 ? 21.988 1.886 -8.789 1.00 83.62 122 PHE A O 1
ATOM 1009 N N . GLU A 1 123 ? 24.113 2.171 -8.123 1.00 87.56 123 GLU A N 1
ATOM 1010 C CA . GLU A 1 123 ? 24.045 1.181 -7.041 1.00 87.56 123 GLU A CA 1
ATOM 1011 C C . GLU A 1 123 ? 23.001 1.567 -5.987 1.00 87.56 123 GLU A C 1
ATOM 1013 O O . GLU A 1 123 ? 22.207 0.724 -5.576 1.00 87.56 123 GLU A O 1
ATOM 1018 N N . ASN A 1 124 ? 22.932 2.846 -5.609 1.00 90.44 124 ASN A N 1
ATOM 1019 C CA . ASN A 1 124 ? 21.942 3.323 -4.645 1.00 90.44 124 ASN A CA 1
ATOM 1020 C C . ASN A 1 124 ? 20.502 3.240 -5.200 1.00 90.44 124 ASN A C 1
ATOM 1022 O O . ASN A 1 124 ? 19.575 2.848 -4.490 1.00 90.44 124 ASN A O 1
ATOM 1026 N N . ILE A 1 125 ? 20.300 3.536 -6.493 1.00 91.12 125 ILE A N 1
ATOM 1027 C CA . ILE A 1 125 ? 19.007 3.343 -7.171 1.00 91.12 125 ILE A CA 1
ATOM 1028 C C . ILE A 1 125 ? 18.637 1.860 -7.213 1.00 91.12 125 ILE A C 1
ATOM 1030 O O . ILE A 1 125 ? 17.468 1.531 -7.013 1.00 91.12 125 ILE A O 1
ATOM 1034 N N . LYS A 1 126 ? 19.606 0.970 -7.450 1.00 93.12 126 LYS A N 1
ATOM 1035 C CA . LYS A 1 126 ? 19.369 -0.474 -7.429 1.00 93.12 126 LYS A CA 1
ATOM 1036 C C . LYS A 1 126 ? 18.898 -0.924 -6.046 1.00 93.12 126 LYS A C 1
ATOM 1038 O O . LYS A 1 126 ? 17.834 -1.532 -5.952 1.00 93.12 126 LYS A O 1
ATOM 1043 N N . ASP A 1 127 ? 19.606 -0.532 -4.989 1.00 94.62 127 ASP A N 1
ATOM 1044 C CA . ASP A 1 127 ? 19.212 -0.795 -3.600 1.00 94.62 127 ASP A CA 1
ATOM 1045 C C . ASP A 1 127 ? 17.800 -0.255 -3.300 1.00 94.62 127 ASP A C 1
ATOM 1047 O O . ASP A 1 127 ? 16.980 -0.923 -2.668 1.00 94.62 127 ASP A O 1
ATOM 1051 N N . TRP A 1 128 ? 17.463 0.931 -3.819 1.00 95.75 128 TRP A N 1
ATOM 1052 C CA . TRP A 1 128 ? 16.116 1.492 -3.706 1.00 95.75 128 TRP A CA 1
ATOM 1053 C C . TRP A 1 128 ? 15.066 0.626 -4.414 1.00 95.75 128 TRP A C 1
ATOM 1055 O O . TRP A 1 128 ? 14.030 0.307 -3.826 1.00 95.75 128 TRP A O 1
ATOM 1065 N N . THR A 1 129 ? 15.311 0.201 -5.655 1.00 96.62 129 THR A N 1
ATOM 1066 C CA . THR A 1 129 ? 14.391 -0.704 -6.362 1.00 96.62 129 THR A CA 1
ATOM 1067 C C . THR A 1 129 ? 14.280 -2.066 -5.682 1.00 96.62 129 THR A C 1
ATOM 1069 O O . THR A 1 129 ? 13.186 -2.632 -5.645 1.00 96.62 129 THR A O 1
ATOM 1072 N N . ASP A 1 130 ? 15.362 -2.559 -5.075 1.00 97.50 130 ASP A N 1
ATOM 1073 C CA . ASP A 1 130 ? 15.369 -3.810 -4.325 1.00 97.50 130 ASP A CA 1
ATOM 1074 C C . ASP A 1 130 ? 14.541 -3.707 -3.041 1.00 97.50 130 ASP A C 1
ATOM 1076 O O . ASP A 1 130 ? 13.791 -4.635 -2.730 1.00 97.50 130 ASP A O 1
ATOM 1080 N N . PHE A 1 131 ? 14.608 -2.568 -2.348 1.00 97.81 131 PHE A N 1
ATOM 1081 C CA . PHE A 1 131 ? 13.764 -2.253 -1.196 1.00 97.81 131 PHE A CA 1
ATOM 1082 C C . PHE A 1 131 ? 12.273 -2.200 -1.554 1.00 97.81 131 PHE A C 1
ATOM 1084 O O . PHE A 1 131 ? 11.455 -2.851 -0.898 1.00 97.81 131 PHE A O 1
ATOM 1091 N N . MET A 1 132 ? 11.905 -1.468 -2.610 1.00 98.25 132 MET A N 1
ATOM 1092 C CA . MET A 1 132 ? 10.501 -1.371 -3.036 1.00 98.25 132 MET A CA 1
ATOM 1093 C C . MET A 1 132 ? 9.962 -2.729 -3.501 1.00 98.25 132 MET A C 1
ATOM 1095 O O . MET A 1 132 ? 8.835 -3.102 -3.175 1.00 98.25 132 MET A O 1
ATOM 1099 N N . SER A 1 133 ? 10.788 -3.499 -4.215 1.00 98.44 133 SER A N 1
ATOM 1100 C CA . SER A 1 133 ? 10.444 -4.852 -4.653 1.00 98.44 133 SER A CA 1
ATOM 1101 C C . SER A 1 133 ? 10.291 -5.812 -3.473 1.00 98.44 133 SER A C 1
ATOM 1103 O O . SER A 1 133 ? 9.359 -6.608 -3.467 1.00 98.44 133 SER A O 1
ATOM 1105 N N . TYR A 1 134 ? 11.120 -5.702 -2.428 1.00 98.56 134 TYR A N 1
ATOM 1106 C CA . TYR A 1 134 ? 10.930 -6.495 -1.209 1.00 98.56 134 TYR A CA 1
ATOM 1107 C C . TYR A 1 134 ? 9.581 -6.190 -0.554 1.00 98.56 134 TYR A C 1
ATOM 1109 O O . TYR A 1 134 ? 8.834 -7.096 -0.190 1.00 98.56 134 TYR A O 1
ATOM 1117 N N . CYS A 1 135 ? 9.235 -4.905 -0.449 1.00 97.38 135 CYS A N 1
ATOM 1118 C CA . CYS A 1 135 ? 7.973 -4.485 0.147 1.00 97.38 135 CYS A CA 1
ATOM 1119 C C . CYS A 1 135 ? 6.747 -4.972 -0.639 1.00 97.38 135 CYS A C 1
ATOM 1121 O O . CYS A 1 135 ? 5.746 -5.307 -0.019 1.00 97.38 135 CYS A O 1
ATOM 1123 N N . LEU A 1 136 ? 6.789 -4.981 -1.977 1.00 98.56 136 LEU A N 1
ATOM 1124 C CA . LEU A 1 136 ? 5.572 -5.095 -2.799 1.00 98.56 136 LEU A CA 1
ATOM 1125 C C . LEU A 1 136 ? 5.499 -6.358 -3.674 1.00 98.56 136 LEU A C 1
ATOM 1127 O O . LEU A 1 136 ? 4.397 -6.749 -4.058 1.00 98.56 136 LEU A O 1
ATOM 1131 N N . ILE A 1 137 ? 6.632 -6.996 -3.985 1.00 98.62 137 ILE A N 1
ATOM 1132 C CA . ILE A 1 137 ? 6.713 -8.244 -4.767 1.00 98.62 137 ILE A CA 1
ATOM 1133 C C . ILE A 1 137 ? 6.919 -9.430 -3.825 1.00 98.62 137 ILE A C 1
ATOM 1135 O O . ILE A 1 137 ? 6.109 -10.353 -3.823 1.00 98.62 137 ILE A O 1
ATOM 1139 N N . ASP A 1 138 ? 7.952 -9.390 -2.982 1.00 98.44 138 ASP A N 1
ATOM 1140 C CA . ASP A 1 138 ? 8.296 -10.522 -2.105 1.00 98.44 138 ASP A CA 1
ATOM 1141 C C . ASP A 1 138 ? 7.233 -10.758 -1.018 1.00 98.44 138 ASP A C 1
ATOM 1143 O O . ASP A 1 138 ? 7.097 -11.862 -0.501 1.00 98.44 138 ASP A O 1
ATOM 1147 N N . ASN A 1 139 ? 6.442 -9.727 -0.708 1.00 96.75 139 ASN A N 1
ATOM 1148 C CA . ASN A 1 139 ? 5.335 -9.761 0.247 1.00 96.75 139 ASN A CA 1
ATOM 1149 C C . ASN A 1 139 ? 3.952 -9.715 -0.440 1.00 96.75 139 ASN A C 1
ATOM 1151 O O . ASN A 1 139 ? 2.984 -9.213 0.136 1.00 96.75 139 ASN A O 1
ATOM 1155 N N . VAL A 1 140 ? 3.842 -10.240 -1.669 1.00 97.56 140 VAL A N 1
ATOM 1156 C CA . VAL A 1 140 ? 2.629 -10.180 -2.510 1.00 97.56 140 VAL A CA 1
ATOM 1157 C C . VAL A 1 140 ? 1.349 -10.615 -1.793 1.00 97.56 140 VAL A C 1
ATOM 1159 O O . VAL A 1 140 ? 0.360 -9.884 -1.824 1.00 97.56 140 VAL A O 1
ATOM 1162 N N . GLU A 1 141 ? 1.354 -11.753 -1.095 1.00 93.94 141 GLU A N 1
ATOM 1163 C CA . GLU A 1 141 ? 0.168 -12.239 -0.376 1.00 93.94 141 GLU A CA 1
ATOM 1164 C C . GLU A 1 141 ? -0.267 -11.262 0.722 1.00 93.94 141 GLU A C 1
ATOM 1166 O O . GLU A 1 141 ? -1.457 -10.984 0.885 1.00 93.94 141 GLU A O 1
ATOM 1171 N N . SER A 1 142 ? 0.691 -10.708 1.469 1.00 88.81 142 SER A N 1
ATOM 1172 C CA . SER A 1 142 ? 0.420 -9.713 2.508 1.00 88.81 142 SER A CA 1
ATOM 1173 C C . SER A 1 142 ? -0.193 -8.451 1.902 1.00 88.81 142 SER A C 1
ATOM 1175 O O . SER A 1 142 ? -1.214 -7.976 2.396 1.00 88.81 142 SER A O 1
ATOM 1177 N N . CYS A 1 143 ? 0.365 -7.941 0.801 1.00 94.56 143 CYS A N 1
ATOM 1178 C CA . CYS A 1 143 ? -0.170 -6.770 0.108 1.00 94.56 143 CYS A CA 1
ATOM 1179 C C . CYS A 1 143 ? -1.590 -7.001 -0.424 1.00 94.56 143 CYS A C 1
ATOM 1181 O O . CYS A 1 143 ? -2.478 -6.188 -0.171 1.00 94.56 143 CYS A O 1
ATOM 1183 N N . ILE A 1 144 ? -1.838 -8.125 -1.105 1.00 91.31 144 ILE A N 1
ATOM 1184 C CA . ILE A 1 144 ? -3.171 -8.469 -1.624 1.00 91.31 144 ILE A CA 1
ATOM 1185 C C . ILE A 1 144 ? -4.187 -8.530 -0.480 1.00 91.31 144 ILE A C 1
ATOM 1187 O O . ILE A 1 144 ? -5.286 -7.989 -0.603 1.00 91.31 144 ILE A O 1
ATOM 1191 N N . ASN A 1 145 ? -3.821 -9.150 0.642 1.00 82.44 145 ASN A N 1
ATOM 1192 C CA . ASN A 1 145 ? -4.688 -9.256 1.812 1.00 82.44 145 ASN A CA 1
ATOM 1193 C C . ASN A 1 145 ? -4.955 -7.902 2.479 1.00 82.44 145 ASN A C 1
ATOM 1195 O O . ASN A 1 145 ? -6.048 -7.682 2.995 1.00 82.44 145 ASN A O 1
ATOM 1199 N N . LEU A 1 146 ? -3.978 -7.000 2.507 1.00 78.94 146 LEU A N 1
ATOM 1200 C CA . LEU A 1 146 ? -4.128 -5.688 3.139 1.00 78.94 146 LEU A CA 1
ATOM 1201 C C . LEU A 1 146 ? -4.966 -4.722 2.296 1.00 78.94 146 LEU A C 1
ATOM 1203 O O . LEU A 1 146 ? -5.593 -3.824 2.851 1.00 78.94 146 LEU A O 1
ATOM 1207 N N . LEU A 1 147 ? -5.080 -4.945 0.986 1.00 80.94 147 LEU A N 1
ATOM 1208 C CA . LEU A 1 147 ? -5.992 -4.179 0.131 1.00 80.94 147 LEU A CA 1
ATOM 1209 C C . LEU A 1 147 ? -7.487 -4.402 0.441 1.00 80.94 147 LEU A C 1
ATOM 1211 O O . LEU A 1 147 ? -8.330 -3.682 -0.086 1.00 80.94 147 LEU A O 1
ATOM 1215 N N . ASP A 1 148 ? -7.837 -5.361 1.305 1.00 74.44 148 ASP A N 1
ATOM 1216 C CA . ASP A 1 148 ? -9.202 -5.460 1.849 1.00 74.44 148 ASP A CA 1
ATOM 1217 C C . ASP A 1 148 ? -9.508 -4.328 2.846 1.00 74.44 148 ASP A C 1
ATOM 1219 O O . ASP A 1 148 ? -10.666 -3.987 3.062 1.00 74.44 148 ASP A O 1
ATOM 1223 N N . CYS A 1 149 ? -8.471 -3.750 3.463 1.00 70.50 149 CYS A N 1
ATOM 1224 C CA . CYS A 1 149 ? -8.583 -2.747 4.527 1.00 70.50 149 CYS A CA 1
ATOM 1225 C C . CYS A 1 149 ? -8.059 -1.370 4.102 1.00 70.50 149 CYS A C 1
ATOM 1227 O O . CYS A 1 149 ? -8.444 -0.354 4.681 1.00 70.50 149 CYS A O 1
ATOM 1229 N N . TYR A 1 150 ? -7.171 -1.339 3.110 1.00 78.00 150 TYR A N 1
ATOM 1230 C CA . TYR A 1 150 ? -6.574 -0.135 2.547 1.00 78.00 150 TYR A CA 1
ATOM 1231 C C . TYR A 1 150 ? -6.898 -0.046 1.059 1.00 78.00 150 TYR A C 1
ATOM 1233 O O . TYR A 1 150 ? -6.985 -1.047 0.358 1.00 78.00 150 TYR A O 1
ATOM 1241 N N . ASN A 1 151 ? -7.018 1.170 0.543 1.00 82.31 151 ASN A N 1
ATOM 1242 C CA . ASN A 1 151 ? -7.216 1.398 -0.884 1.00 82.31 151 ASN A CA 1
ATOM 1243 C C . ASN A 1 151 ? -5.909 1.376 -1.668 1.00 82.31 151 ASN A C 1
ATOM 1245 O O . ASN A 1 151 ? -5.929 1.098 -2.867 1.00 82.31 151 ASN A O 1
ATOM 1249 N N . VAL A 1 152 ? -4.799 1.710 -1.006 1.00 93.88 152 VAL A N 1
ATOM 1250 C CA . VAL A 1 152 ? -3.473 1.825 -1.612 1.00 93.88 152 VAL A CA 1
ATOM 1251 C C . VAL A 1 152 ? -2.415 1.337 -0.627 1.00 93.88 152 VAL A C 1
ATOM 1253 O O . VAL A 1 152 ? -2.499 1.623 0.564 1.00 93.88 152 VAL A O 1
ATOM 1256 N N . ILE A 1 153 ? -1.401 0.630 -1.109 1.00 95.06 153 ILE A N 1
ATOM 1257 C CA . ILE A 1 153 ? -0.234 0.217 -0.327 1.00 95.06 153 ILE A CA 1
ATOM 1258 C C . ILE A 1 153 ? 1.018 0.620 -1.096 1.00 95.06 153 ILE A C 1
ATOM 1260 O O . ILE A 1 153 ? 1.133 0.346 -2.288 1.00 95.06 153 ILE A O 1
ATOM 1264 N N . GLY A 1 154 ? 1.970 1.233 -0.412 1.00 97.00 154 GLY A N 1
ATOM 1265 C CA . GLY A 1 154 ? 3.266 1.584 -0.974 1.00 97.00 154 GLY A CA 1
ATOM 1266 C C . GLY A 1 154 ? 4.339 1.636 0.102 1.00 97.00 154 GLY A C 1
ATOM 1267 O O . GLY A 1 154 ? 4.162 1.152 1.221 1.00 97.00 154 GLY A O 1
ATOM 1268 N N . CYS A 1 155 ? 5.469 2.233 -0.239 1.00 93.12 155 CYS A N 1
ATOM 1269 C CA . CYS A 1 155 ? 6.589 2.474 0.664 1.00 93.12 155 CYS A CA 1
ATOM 1270 C C . CYS A 1 155 ? 7.211 3.836 0.350 1.00 93.12 155 CYS A C 1
ATOM 1272 O O . CYS A 1 155 ? 6.959 4.402 -0.713 1.00 93.12 155 CYS A O 1
ATOM 1274 N N . ASN A 1 156 ? 8.041 4.358 1.253 1.00 90.94 156 ASN A N 1
ATOM 1275 C CA . ASN A 1 156 ? 8.623 5.696 1.132 1.00 90.94 156 ASN A CA 1
ATOM 1276 C C . ASN A 1 156 ? 7.578 6.791 0.890 1.00 90.94 156 ASN A C 1
ATOM 1278 O O . ASN A 1 156 ? 7.754 7.642 0.017 1.00 90.94 156 ASN A O 1
ATOM 1282 N N . TYR A 1 157 ? 6.488 6.774 1.654 1.00 90.62 157 TYR A N 1
ATOM 1283 C CA . TYR A 1 157 ? 5.533 7.874 1.633 1.00 90.62 157 TYR A CA 1
ATOM 1284 C C . TYR A 1 157 ? 6.218 9.199 1.996 1.00 90.62 157 TYR A C 1
ATOM 1286 O O . TYR A 1 157 ? 6.970 9.283 2.974 1.00 90.62 157 TYR A O 1
ATOM 1294 N N . ARG A 1 158 ? 5.944 10.235 1.203 1.00 84.56 158 ARG A N 1
ATOM 1295 C CA . ARG A 1 158 ? 6.376 11.616 1.418 1.00 84.56 158 ARG A CA 1
ATOM 1296 C C . ARG A 1 158 ? 5.193 12.555 1.248 1.00 84.56 158 ARG A C 1
ATOM 1298 O O . ARG A 1 158 ? 4.291 12.282 0.459 1.00 84.56 158 ARG A O 1
ATOM 1305 N N . GLU A 1 159 ? 5.228 13.682 1.953 1.00 84.06 159 GLU A N 1
ATOM 1306 C CA . GLU A 1 159 ? 4.138 14.654 1.958 1.00 84.06 159 GLU A CA 1
ATOM 1307 C C . GLU A 1 159 ? 4.616 16.109 2.123 1.00 84.06 159 GLU A C 1
ATOM 1309 O O . GLU A 1 159 ? 5.781 16.350 2.473 1.00 84.06 159 GLU A O 1
ATOM 1314 N N . PRO A 1 160 ? 3.739 17.096 1.858 1.00 71.25 160 PRO A N 1
ATOM 1315 C CA . PRO A 1 160 ? 4.036 18.509 2.084 1.00 71.25 160 PRO A CA 1
ATOM 1316 C C . PRO A 1 160 ? 4.396 18.824 3.551 1.00 71.25 160 PRO A C 1
ATOM 1318 O O . PRO A 1 160 ? 3.900 18.162 4.459 1.00 71.25 160 PRO A O 1
ATOM 1321 N N . PRO A 1 161 ? 5.234 19.847 3.820 1.00 65.44 161 PRO A N 1
ATOM 1322 C CA . PRO A 1 161 ? 5.778 20.820 2.868 1.00 65.44 161 PRO A CA 1
ATOM 1323 C C . PRO A 1 161 ? 7.045 20.347 2.141 1.00 65.44 161 PRO A C 1
ATOM 1325 O O . PRO A 1 161 ? 7.541 21.062 1.277 1.00 65.44 161 PRO A O 1
ATOM 1328 N N . LYS A 1 162 ? 7.593 19.177 2.496 1.00 65.81 162 LYS A N 1
ATOM 1329 C CA . LYS A 1 162 ? 8.838 18.667 1.894 1.00 65.81 162 LYS A CA 1
ATOM 1330 C C . LYS A 1 162 ? 8.663 18.323 0.416 1.00 65.81 162 LYS A C 1
ATOM 1332 O O . LYS A 1 162 ? 9.612 18.441 -0.346 1.00 65.81 162 LYS A O 1
ATOM 1337 N N . GLU A 1 163 ? 7.449 17.943 0.029 1.00 76.44 163 GLU A N 1
ATOM 1338 C CA . GLU A 1 163 ? 7.083 17.584 -1.338 1.00 76.44 163 GLU A CA 1
ATOM 1339 C C . GLU A 1 163 ? 5.903 18.410 -1.847 1.00 76.44 163 GLU A C 1
ATOM 1341 O O . GLU A 1 163 ? 5.077 18.894 -1.072 1.00 76.44 163 GLU A O 1
ATOM 1346 N N . LYS A 1 164 ? 5.786 18.528 -3.175 1.00 78.25 164 LYS A N 1
ATOM 1347 C CA . LYS A 1 164 ? 4.678 19.257 -3.814 1.00 78.25 164 LYS A CA 1
ATOM 1348 C C . LYS A 1 164 ? 3.320 18.590 -3.559 1.00 78.25 164 LYS A C 1
ATOM 1350 O O . LYS A 1 164 ? 2.329 19.282 -3.345 1.00 78.25 164 LYS A O 1
ATOM 1355 N N . TYR A 1 165 ? 3.285 17.258 -3.586 1.00 85.75 165 TYR A N 1
ATOM 1356 C CA . TYR A 1 165 ? 2.086 16.443 -3.395 1.00 85.75 165 TYR A CA 1
ATOM 1357 C C . TYR A 1 165 ? 2.422 15.162 -2.620 1.00 85.75 165 TYR A C 1
ATOM 1359 O O . TYR A 1 165 ? 3.553 14.676 -2.729 1.00 85.75 165 TYR A O 1
ATOM 1367 N N . PRO A 1 166 ? 1.463 14.599 -1.860 1.00 89.00 166 PRO A N 1
ATOM 1368 C CA . PRO A 1 166 ? 1.649 13.313 -1.201 1.00 89.00 166 PRO A CA 1
ATOM 1369 C C . PRO A 1 166 ? 1.887 12.205 -2.232 1.00 89.00 166 PRO A C 1
ATOM 1371 O O . PRO A 1 166 ? 1.151 12.106 -3.215 1.00 89.00 166 PRO A O 1
ATOM 1374 N N . HIS A 1 167 ? 2.910 11.379 -2.022 1.00 94.56 167 HIS A N 1
ATOM 1375 C CA . HIS A 1 167 ? 3.247 10.284 -2.935 1.00 94.56 167 HIS A CA 1
ATOM 1376 C C . HIS A 1 167 ? 4.128 9.216 -2.285 1.00 94.56 167 HIS A C 1
ATOM 1378 O O . HIS A 1 167 ? 4.703 9.428 -1.221 1.00 94.56 167 HIS A O 1
ATOM 1384 N N . PHE A 1 168 ? 4.258 8.069 -2.953 1.00 96.31 168 PHE A N 1
ATOM 1385 C CA . PHE A 1 168 ? 5.268 7.060 -2.635 1.00 96.31 168 PHE A CA 1
ATOM 1386 C C . PHE A 1 168 ? 6.498 7.300 -3.504 1.00 96.31 168 PHE A C 1
ATOM 1388 O O . PHE A 1 168 ? 6.449 7.078 -4.716 1.00 96.31 168 PHE A O 1
ATOM 1395 N N . SER A 1 169 ? 7.599 7.769 -2.914 1.00 93.31 169 SER A N 1
ATOM 1396 C CA . SER A 1 169 ? 8.804 8.055 -3.692 1.00 93.31 169 SER A CA 1
ATOM 1397 C C . SER A 1 169 ? 9.328 6.788 -4.358 1.00 93.31 169 SER A C 1
ATOM 1399 O O . SER A 1 169 ? 9.592 5.778 -3.700 1.00 93.31 169 SER A O 1
ATOM 1401 N N . GLY A 1 170 ? 9.550 6.877 -5.670 1.00 94.06 170 GLY A N 1
ATOM 1402 C CA . GLY A 1 170 ? 9.931 5.736 -6.501 1.00 94.06 170 GLY A CA 1
ATOM 1403 C C . GLY A 1 170 ? 8.764 5.104 -7.260 1.00 94.06 170 GLY A C 1
ATOM 1404 O O . GLY A 1 170 ? 9.026 4.348 -8.191 1.00 94.06 170 GLY A O 1
ATOM 1405 N N . ASN A 1 171 ? 7.523 5.490 -6.946 1.00 97.06 171 ASN A N 1
ATOM 1406 C CA . ASN A 1 171 ? 6.297 5.186 -7.687 1.00 97.06 171 ASN A CA 1
ATOM 1407 C C . ASN A 1 171 ? 5.998 3.689 -7.889 1.00 97.06 171 ASN A C 1
ATOM 1409 O O . ASN A 1 171 ? 5.567 3.274 -8.961 1.00 97.06 171 ASN A O 1
ATOM 1413 N N . PHE A 1 172 ? 6.238 2.863 -6.869 1.00 98.50 172 PHE A N 1
ATOM 1414 C CA . PHE A 1 172 ? 5.751 1.480 -6.830 1.00 98.50 172 PHE A CA 1
ATOM 1415 C C . PHE A 1 172 ? 4.610 1.399 -5.817 1.00 98.50 172 PHE A C 1
ATOM 1417 O O . PHE A 1 172 ? 4.745 1.899 -4.697 1.00 98.50 172 PHE A O 1
ATOM 1424 N N . TRP A 1 173 ? 3.494 0.777 -6.189 1.00 98.75 173 TRP A N 1
ATOM 1425 C CA . TRP A 1 173 ? 2.337 0.679 -5.300 1.00 98.75 173 TRP A CA 1
ATOM 1426 C C . TRP A 1 173 ? 1.359 -0.414 -5.722 1.00 98.75 173 TRP A C 1
ATOM 1428 O O . TRP A 1 173 ? 1.243 -0.771 -6.891 1.00 98.75 173 TRP A O 1
ATOM 1438 N N . TRP A 1 174 ? 0.613 -0.907 -4.743 1.00 98.81 174 TRP A N 1
ATOM 1439 C CA . TRP A 1 174 ? -0.611 -1.682 -4.905 1.00 98.81 174 TRP A CA 1
ATOM 1440 C C . TRP A 1 174 ? -1.824 -0.767 -4.706 1.00 98.81 174 TRP A C 1
ATOM 1442 O O . TRP A 1 174 ? -1.787 0.104 -3.840 1.00 98.81 174 TRP A O 1
ATOM 1452 N N . ALA A 1 175 ? -2.913 -0.960 -5.449 1.00 98.62 175 ALA A N 1
ATOM 1453 C CA . ALA A 1 175 ? -4.166 -0.242 -5.218 1.00 98.62 175 ALA A CA 1
ATOM 1454 C C . ALA A 1 175 ? -5.408 -1.025 -5.665 1.00 98.62 175 ALA A C 1
ATOM 1456 O O . ALA A 1 175 ? -5.356 -1.854 -6.574 1.00 98.62 175 ALA A O 1
ATOM 1457 N N . ASN A 1 176 ? -6.551 -0.708 -5.058 1.00 96.50 176 ASN A N 1
ATOM 1458 C CA . ASN A 1 176 ? -7.855 -1.189 -5.505 1.00 96.50 176 ASN A CA 1
ATOM 1459 C C . ASN A 1 176 ? -8.288 -0.469 -6.791 1.00 96.50 176 ASN A C 1
ATOM 1461 O O . ASN A 1 176 ? -8.245 0.761 -6.871 1.00 96.50 176 ASN A O 1
ATOM 1465 N N . ALA A 1 177 ? -8.805 -1.215 -7.770 1.00 98.12 177 ALA A N 1
ATOM 1466 C CA . ALA A 1 177 ? -9.348 -0.658 -9.010 1.00 98.12 177 ALA A CA 1
ATOM 1467 C C . ALA A 1 177 ? -10.471 0.358 -8.741 1.00 98.12 177 ALA A C 1
ATOM 1469 O O . ALA A 1 177 ? -10.518 1.408 -9.382 1.00 98.12 177 ALA A O 1
ATOM 1470 N N . LYS A 1 178 ? -11.318 0.112 -7.727 1.00 95.25 178 LYS A N 1
ATOM 1471 C CA . LYS A 1 178 ? -12.329 1.081 -7.262 1.00 95.25 178 LYS A CA 1
ATOM 1472 C C . LYS A 1 178 ? -11.726 2.443 -6.909 1.00 95.25 178 LYS A C 1
ATOM 1474 O O . LYS A 1 178 ? -12.301 3.461 -7.275 1.00 95.25 178 LYS A O 1
ATOM 1479 N N . HIS A 1 179 ? -10.577 2.468 -6.229 1.00 96.31 179 HIS A N 1
ATOM 1480 C CA . HIS A 1 179 ? -9.887 3.715 -5.885 1.00 96.31 179 HIS A CA 1
ATOM 1481 C C . HIS A 1 179 ? -9.324 4.396 -7.132 1.00 96.31 179 HIS A C 1
ATOM 1483 O O . HIS A 1 179 ? -9.557 5.585 -7.336 1.00 96.31 179 HIS A O 1
ATOM 1489 N N . ILE A 1 180 ? -8.666 3.636 -8.014 1.00 98.12 180 ILE A N 1
ATOM 1490 C CA . ILE A 1 180 ? -8.123 4.147 -9.284 1.00 98.12 180 ILE A CA 1
ATOM 1491 C C . ILE A 1 180 ? -9.219 4.804 -10.139 1.00 98.12 180 ILE A C 1
ATOM 1493 O O . ILE A 1 180 ? -8.984 5.843 -10.755 1.00 98.12 180 ILE A O 1
ATOM 1497 N N . ASN A 1 181 ? -10.438 4.261 -10.134 1.00 95.88 181 ASN A N 1
ATOM 1498 C CA . ASN A 1 181 ? -11.573 4.809 -10.884 1.00 95.88 181 ASN A CA 1
ATOM 1499 C C . ASN A 1 181 ? -12.008 6.208 -10.425 1.00 95.88 181 ASN A C 1
ATOM 1501 O O . ASN A 1 181 ? -12.650 6.925 -11.192 1.00 95.88 181 ASN A O 1
ATOM 1505 N N . LEU A 1 182 ? -11.645 6.617 -9.206 1.00 94.25 182 LEU A N 1
ATOM 1506 C CA . LEU A 1 182 ? -11.913 7.957 -8.680 1.00 94.25 182 LEU A CA 1
ATOM 1507 C C . LEU A 1 182 ? -10.884 8.999 -9.144 1.00 94.25 182 LEU A C 1
ATOM 1509 O O . LEU A 1 182 ? -11.067 10.189 -8.878 1.00 94.25 182 LEU A O 1
ATOM 1513 N N . LEU A 1 183 ? -9.792 8.569 -9.781 1.00 96.19 183 LEU A N 1
ATOM 1514 C CA . LEU A 1 183 ? -8.666 9.418 -10.152 1.00 96.19 183 LEU A CA 1
ATOM 1515 C C . LEU A 1 183 ? -8.748 9.823 -11.629 1.00 96.19 183 LEU A C 1
ATOM 1517 O O . LEU A 1 183 ? -8.866 8.986 -12.526 1.00 96.19 183 LEU A O 1
ATOM 1521 N N . SER A 1 184 ? -8.624 11.125 -11.896 1.00 94.75 184 SER A N 1
ATOM 1522 C CA . SER A 1 184 ? -8.547 11.650 -13.263 1.00 94.75 184 SER A CA 1
ATOM 1523 C C . SER A 1 184 ? -7.157 11.440 -13.861 1.00 94.75 184 SER A C 1
ATOM 1525 O O . SER A 1 184 ? -6.147 11.746 -13.226 1.00 94.75 184 SER A O 1
ATOM 1527 N N . VAL A 1 185 ? -7.118 10.979 -15.113 1.00 96.12 185 VAL A N 1
ATOM 1528 C CA . VAL A 1 185 ? -5.894 10.861 -15.925 1.00 96.12 185 VAL A CA 1
ATOM 1529 C C . VAL A 1 185 ? -5.708 12.013 -16.917 1.00 96.12 185 VAL A C 1
ATOM 1531 O O . VAL A 1 185 ? -4.70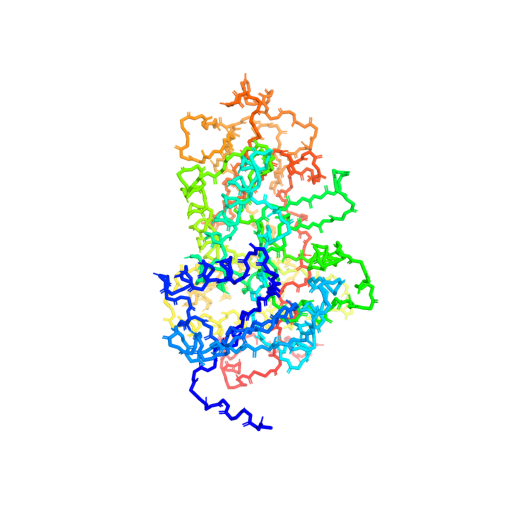3 12.045 -17.627 1.00 96.12 185 VAL A O 1
ATOM 1534 N N . CYS A 1 186 ? -6.661 12.952 -16.990 1.00 92.50 186 CYS A N 1
ATOM 1535 C CA . CYS A 1 186 ? -6.625 14.065 -17.948 1.00 92.50 186 CYS A CA 1
ATOM 1536 C C . CYS A 1 186 ? -5.446 15.014 -17.702 1.00 92.50 186 CYS A C 1
ATOM 1538 O O . CYS A 1 186 ? -4.947 15.635 -18.634 1.00 92.50 186 CYS A O 1
ATOM 1540 N N . ASP A 1 187 ? -4.973 15.077 -16.458 1.00 88.56 187 ASP A N 1
ATOM 1541 C CA . ASP A 1 187 ? -3.893 15.979 -16.063 1.00 88.56 187 ASP A CA 1
ATOM 1542 C C . ASP A 1 187 ? -2.505 15.325 -16.163 1.00 88.56 187 ASP A C 1
ATOM 1544 O O . ASP A 1 187 ? -1.527 15.964 -15.801 1.00 88.56 187 ASP A O 1
ATOM 1548 N N . LEU A 1 188 ? -2.403 14.067 -16.627 1.00 93.00 188 LEU A N 1
ATOM 1549 C CA . LEU A 1 188 ? -1.129 13.353 -16.786 1.00 93.00 188 LEU A CA 1
ATOM 1550 C C . LEU A 1 188 ? -0.438 13.780 -18.088 1.00 93.00 188 LEU A C 1
ATOM 1552 O O . LEU A 1 188 ? -0.629 13.152 -19.144 1.00 93.00 188 LEU A O 1
ATOM 1556 N N . ASN A 1 189 ? 0.339 14.857 -17.998 1.00 88.69 189 ASN A N 1
ATOM 1557 C CA . ASN A 1 189 ? 0.950 15.549 -19.132 1.00 88.69 189 ASN A CA 1
ATOM 1558 C C . ASN A 1 189 ? 2.477 15.595 -19.043 1.00 88.69 189 ASN A C 1
ATOM 1560 O O . ASN A 1 189 ? 3.149 15.538 -20.069 1.00 88.69 189 ASN A O 1
ATOM 1564 N N . VAL A 1 190 ? 3.032 15.662 -17.834 1.00 90.44 190 VAL A N 1
ATOM 1565 C CA . VAL A 1 190 ? 4.476 15.690 -17.589 1.00 90.44 190 VAL A CA 1
ATOM 1566 C C . VAL A 1 190 ? 4.935 14.438 -16.852 1.00 90.44 190 VAL A C 1
ATOM 1568 O O . VAL A 1 190 ? 4.142 13.719 -16.246 1.00 90.44 190 VAL A O 1
ATOM 1571 N N . LYS A 1 191 ? 6.242 14.167 -16.904 1.00 88.50 191 LYS A N 1
ATOM 1572 C CA . LYS A 1 191 ? 6.872 12.962 -16.342 1.00 88.50 191 LYS A CA 1
ATOM 1573 C C . LYS A 1 191 ? 6.460 12.664 -14.895 1.00 88.50 191 LYS A C 1
ATOM 1575 O O . LYS A 1 191 ? 6.193 11.517 -14.562 1.00 88.50 191 LYS A O 1
ATOM 1580 N N . HIS A 1 192 ? 6.427 13.691 -14.048 1.00 89.00 192 HIS A N 1
ATOM 1581 C CA . HIS A 1 192 ? 6.210 13.543 -12.606 1.00 89.00 192 HIS A CA 1
ATOM 1582 C C . HIS A 1 192 ? 4.743 13.335 -12.216 1.00 89.00 192 HIS A C 1
ATOM 1584 O O . HIS A 1 192 ? 4.473 12.939 -11.086 1.00 89.00 192 HIS A O 1
ATOM 1590 N N . ASP A 1 193 ? 3.794 13.547 -13.132 1.00 93.12 193 ASP A N 1
ATOM 1591 C CA . ASP A 1 193 ? 2.373 13.405 -12.803 1.00 93.12 193 ASP A CA 1
ATOM 1592 C C . ASP A 1 193 ? 2.016 11.960 -12.428 1.00 93.12 193 ASP A C 1
ATOM 1594 O O . ASP A 1 193 ? 1.166 11.735 -11.565 1.00 93.12 193 ASP A O 1
ATOM 1598 N N . ALA A 1 194 ? 2.696 10.978 -13.032 1.00 94.75 194 ALA A N 1
ATOM 1599 C CA . ALA A 1 194 ? 2.546 9.570 -12.682 1.00 94.75 194 ALA A CA 1
ATOM 1600 C C . ALA A 1 194 ? 2.939 9.277 -11.224 1.00 94.75 194 ALA A C 1
ATOM 1602 O O . ALA A 1 194 ? 2.278 8.465 -10.581 1.00 94.75 194 ALA A O 1
ATOM 1603 N N . GLU A 1 195 ? 3.967 9.947 -10.691 1.00 93.81 195 GLU A N 1
ATOM 1604 C CA . GLU A 1 195 ? 4.469 9.720 -9.326 1.00 93.81 195 GLU A CA 1
ATOM 1605 C C . GLU A 1 195 ? 3.472 10.191 -8.262 1.00 93.81 195 GLU A C 1
ATOM 1607 O O . GLU A 1 195 ? 3.365 9.599 -7.191 1.00 93.81 195 GLU A O 1
ATOM 1612 N N . TRP A 1 196 ? 2.668 11.206 -8.577 1.00 94.06 196 TRP A N 1
ATOM 1613 C CA . TRP A 1 196 ? 1.658 11.759 -7.669 1.00 94.06 196 TRP A CA 1
ATOM 1614 C C . TRP A 1 196 ? 0.256 11.184 -7.892 1.00 94.06 196 TRP A C 1
ATOM 1616 O O . TRP A 1 196 ? -0.683 11.531 -7.174 1.00 94.06 196 TRP A O 1
ATOM 1626 N N . TYR A 1 197 ? 0.089 10.317 -8.893 1.00 96.38 197 TYR A N 1
ATOM 1627 C CA . TYR A 1 197 ? -1.220 9.882 -9.366 1.00 96.38 197 TYR A CA 1
ATOM 1628 C C . TYR A 1 197 ? -2.042 9.180 -8.279 1.00 96.38 197 TYR A C 1
ATOM 1630 O O . TYR A 1 197 ? -3.165 9.596 -7.986 1.00 96.38 197 TYR A O 1
ATOM 1638 N N . VAL A 1 198 ? -1.488 8.129 -7.664 1.00 97.62 198 VAL A N 1
ATOM 1639 C CA . VAL A 1 198 ? -2.273 7.191 -6.844 1.00 97.62 198 VAL A CA 1
ATOM 1640 C C . VAL A 1 198 ? -2.789 7.808 -5.536 1.00 97.62 198 VAL A C 1
ATOM 1642 O O . VAL A 1 198 ? -3.827 7.384 -5.030 1.00 97.62 198 VAL A O 1
ATOM 1645 N N . LEU A 1 199 ? -2.117 8.842 -5.015 1.00 95.38 199 LEU A N 1
ATOM 1646 C CA . LEU A 1 199 ? -2.498 9.557 -3.788 1.00 95.38 199 LEU A CA 1
ATOM 1647 C C . LEU A 1 199 ? -3.078 10.958 -4.051 1.00 95.38 199 LEU A C 1
ATOM 1649 O O . LEU A 1 199 ? -3.277 11.731 -3.117 1.00 95.38 199 LEU A O 1
ATOM 1653 N N . LYS A 1 200 ? -3.421 11.284 -5.307 1.00 90.69 200 LYS A N 1
ATOM 1654 C CA . LYS A 1 200 ? -3.997 12.589 -5.678 1.00 90.69 200 LYS A CA 1
ATOM 1655 C C . LYS A 1 200 ? -5.317 12.902 -4.958 1.00 90.69 200 LYS A C 1
ATOM 1657 O O . LYS A 1 200 ? -5.665 14.068 -4.787 1.00 90.69 200 LYS A O 1
ATOM 1662 N N . LYS A 1 201 ? -6.063 11.876 -4.535 1.00 87.88 201 LYS A N 1
ATOM 1663 C CA . LYS A 1 201 ? -7.287 12.002 -3.732 1.00 87.88 201 LYS A CA 1
ATOM 1664 C C . LYS A 1 201 ? -7.064 11.385 -2.353 1.00 87.88 201 LYS A C 1
ATOM 1666 O O . LYS A 1 201 ? -6.481 10.306 -2.257 1.00 87.88 201 LYS A O 1
ATOM 1671 N N . LYS A 1 202 ? -7.580 12.040 -1.302 1.00 82.81 202 LYS A N 1
ATOM 1672 C CA . LYS A 1 202 ? -7.554 11.514 0.072 1.00 82.81 202 LYS A CA 1
ATOM 1673 C C . LYS A 1 202 ? -8.135 10.100 0.088 1.00 82.81 202 LYS A C 1
ATOM 1675 O O . LYS A 1 202 ? -9.238 9.877 -0.407 1.00 82.81 202 LYS A O 1
ATOM 1680 N N . THR A 1 203 ? -7.376 9.163 0.640 1.00 84.50 203 THR A N 1
ATOM 1681 C CA . THR A 1 203 ? -7.717 7.742 0.660 1.00 84.50 203 THR A CA 1
ATOM 1682 C C . THR A 1 203 ? -7.033 7.060 1.836 1.00 84.50 203 THR A C 1
ATOM 1684 O O . THR A 1 203 ? -6.033 7.563 2.348 1.00 84.50 203 THR A O 1
ATOM 1687 N N . LYS A 1 204 ? -7.557 5.911 2.261 1.00 76.81 204 LYS A N 1
ATOM 1688 C CA . LYS A 1 204 ? -6.913 5.067 3.266 1.00 76.81 204 LYS A CA 1
ATOM 1689 C C . LYS A 1 204 ? -5.757 4.328 2.601 1.00 76.81 204 LYS A C 1
ATOM 1691 O O . LYS A 1 204 ? -5.987 3.475 1.745 1.00 76.81 204 LYS A O 1
ATOM 1696 N N . PHE A 1 205 ? -4.525 4.671 2.956 1.00 86.12 205 PHE A N 1
ATOM 1697 C CA . PHE A 1 205 ? -3.334 4.036 2.402 1.00 86.12 205 PHE A CA 1
ATOM 1698 C C . PHE A 1 205 ? -2.449 3.457 3.500 1.00 86.12 205 PHE A C 1
ATOM 1700 O O . PHE A 1 205 ? -2.504 3.892 4.649 1.00 86.12 205 PHE A O 1
ATOM 1707 N N . LEU A 1 206 ? -1.621 2.489 3.121 1.00 82.44 206 LEU A N 1
ATOM 1708 C CA . LEU A 1 206 ? -0.597 1.911 3.971 1.00 82.44 206 LEU A CA 1
ATOM 1709 C C . LEU A 1 206 ? 0.791 2.237 3.420 1.00 82.44 206 LEU A C 1
ATOM 1711 O O . LEU A 1 206 ? 1.106 1.918 2.274 1.00 82.44 206 LEU A O 1
ATOM 1715 N N . ASN A 1 207 ? 1.635 2.831 4.259 1.00 87.00 207 ASN A N 1
ATOM 1716 C CA . ASN A 1 207 ? 3.067 2.933 4.013 1.00 87.00 207 ASN A CA 1
ATOM 1717 C C . ASN A 1 207 ? 3.778 1.810 4.771 1.00 87.00 207 ASN A C 1
ATOM 1719 O O . ASN A 1 207 ? 3.867 1.860 5.995 1.00 87.00 207 ASN A O 1
ATOM 1723 N N . VAL A 1 208 ? 4.272 0.805 4.049 1.00 83.88 208 VAL A N 1
ATOM 1724 C CA . VAL A 1 208 ? 4.915 -0.378 4.641 1.00 83.88 208 VAL A CA 1
ATOM 1725 C C . VAL A 1 208 ? 6.134 0.018 5.466 1.00 83.88 208 VAL A C 1
ATOM 1727 O O . VAL A 1 208 ? 6.310 -0.458 6.583 1.00 83.88 208 VAL A O 1
ATOM 1730 N N . HIS A 1 209 ? 6.984 0.875 4.904 1.00 85.94 209 HIS A N 1
ATOM 1731 C CA . HIS A 1 209 ? 8.194 1.371 5.545 1.00 85.94 209 HIS A CA 1
ATOM 1732 C C . HIS A 1 209 ? 8.723 2.601 4.801 1.00 85.94 209 HIS A C 1
ATOM 1734 O O . HIS A 1 209 ? 8.500 2.743 3.596 1.00 85.94 209 HIS A O 1
ATOM 1740 N N . THR A 1 210 ? 9.455 3.464 5.505 1.00 84.62 210 THR A N 1
ATOM 1741 C CA . THR A 1 210 ? 10.155 4.613 4.920 1.00 84.62 210 THR A CA 1
ATOM 1742 C C . THR A 1 210 ? 11.642 4.500 5.209 1.00 84.62 210 THR A C 1
ATOM 1744 O O . THR A 1 210 ? 12.051 4.397 6.364 1.00 84.62 210 THR A O 1
ATOM 1747 N N . CYS A 1 211 ? 12.458 4.563 4.159 1.00 78.00 211 CYS A N 1
ATOM 1748 C CA . CYS A 1 211 ? 13.901 4.656 4.293 1.00 78.00 211 CYS A CA 1
ATOM 1749 C C . CYS A 1 211 ? 14.270 5.909 5.112 1.00 78.00 211 CYS A C 1
ATOM 1751 O O . CYS A 1 211 ? 13.812 7.014 4.779 1.00 78.00 211 CYS A O 1
ATOM 1753 N N . PRO A 1 212 ? 15.090 5.766 6.170 1.00 71.38 212 PRO A N 1
ATOM 1754 C CA . PRO A 1 212 ? 15.407 6.873 7.071 1.00 71.38 212 PRO A CA 1
ATOM 1755 C C . PRO A 1 212 ? 16.314 7.939 6.435 1.00 71.38 212 PRO A C 1
ATOM 1757 O O . PRO A 1 212 ? 16.475 9.016 7.003 1.00 71.38 212 PRO A O 1
ATOM 1760 N N . TYR A 1 213 ? 16.885 7.674 5.259 1.00 77.81 213 TYR A N 1
ATOM 1761 C CA . TYR A 1 213 ? 17.789 8.578 4.547 1.00 77.81 213 TYR A CA 1
ATOM 1762 C C . TYR A 1 213 ? 17.503 8.623 3.038 1.00 77.81 213 TYR A C 1
ATOM 1764 O O . TYR A 1 213 ? 16.641 7.914 2.517 1.00 77.81 213 TYR A O 1
ATOM 1772 N N . GLY A 1 214 ? 18.196 9.519 2.332 1.00 76.25 214 GLY A N 1
ATOM 1773 C CA . GLY A 1 214 ? 18.058 9.701 0.887 1.00 76.25 214 GLY A CA 1
ATOM 1774 C C . GLY A 1 214 ? 18.626 8.524 0.091 1.00 76.25 214 GLY A C 1
ATOM 1775 O O . GLY A 1 214 ? 19.748 8.078 0.343 1.00 76.25 214 GLY A O 1
ATOM 1776 N N . HIS A 1 215 ? 17.833 8.025 -0.863 1.00 86.62 215 HIS A N 1
ATOM 1777 C CA . HIS A 1 215 ? 18.161 6.875 -1.713 1.00 86.62 215 HIS A CA 1
ATOM 1778 C C . HIS A 1 215 ? 19.126 7.185 -2.857 1.00 86.62 215 HIS A C 1
ATOM 1780 O O . HIS A 1 215 ? 19.594 6.255 -3.500 1.00 86.62 215 HIS A O 1
ATOM 1786 N N . TYR A 1 216 ? 19.392 8.452 -3.179 1.00 81.38 216 TYR A N 1
ATOM 1787 C CA . TYR A 1 216 ? 20.379 8.777 -4.214 1.00 81.38 216 TYR A CA 1
ATOM 1788 C C . TYR A 1 216 ? 21.790 8.831 -3.625 1.00 81.38 216 TYR A C 1
ATOM 1790 O O . TYR A 1 216 ? 22.766 8.535 -4.312 1.00 81.38 216 TYR A O 1
ATOM 1798 N N . GLU A 1 217 ? 21.890 9.163 -2.343 1.00 81.69 217 GLU A N 1
ATOM 1799 C CA . GLU A 1 217 ? 23.135 9.422 -1.632 1.00 81.69 217 GLU A CA 1
ATOM 1800 C C . GLU A 1 217 ? 23.618 8.204 -0.840 1.00 81.69 217 GLU A C 1
ATOM 1802 O O . GLU A 1 217 ? 24.822 8.039 -0.654 1.00 81.69 217 GLU A O 1
ATOM 1807 N N . ASN A 1 218 ? 22.701 7.341 -0.394 1.00 81.81 218 ASN A N 1
ATOM 1808 C CA . ASN A 1 218 ? 23.015 6.240 0.511 1.00 81.81 218 ASN A CA 1
ATOM 1809 C C . ASN A 1 218 ? 22.505 4.897 -0.015 1.00 81.81 218 ASN A C 1
ATOM 1811 O O . ASN A 1 218 ? 21.389 4.788 -0.528 1.00 81.81 218 ASN A O 1
ATOM 1815 N N . LYS A 1 219 ? 23.315 3.860 0.210 1.00 88.31 219 LYS A N 1
ATOM 1816 C CA . LYS A 1 219 ? 22.930 2.459 0.024 1.00 88.31 219 LYS A CA 1
ATOM 1817 C C . LYS A 1 219 ? 21.867 2.066 1.038 1.00 88.31 219 LYS A C 1
ATOM 1819 O O . LYS A 1 219 ? 21.953 2.473 2.196 1.00 88.31 219 LYS A O 1
ATOM 1824 N N . TYR A 1 220 ? 20.910 1.245 0.613 1.00 88.81 220 TYR A N 1
ATOM 1825 C CA . TYR A 1 220 ? 19.903 0.672 1.503 1.00 88.81 220 TYR A CA 1
ATOM 1826 C C . TYR A 1 220 ? 19.720 -0.812 1.220 1.00 88.81 220 TYR A C 1
ATOM 1828 O O . TYR A 1 220 ? 18.861 -1.223 0.446 1.00 88.81 220 TYR A O 1
ATOM 1836 N N . LYS A 1 221 ? 20.581 -1.616 1.832 1.00 94.00 221 LYS A N 1
ATOM 1837 C CA . LYS A 1 221 ? 20.664 -3.060 1.629 1.00 94.00 221 LYS A CA 1
ATOM 1838 C C . LYS A 1 221 ? 19.595 -3.809 2.415 1.00 94.00 221 LYS A C 1
ATOM 1840 O O . LYS A 1 221 ? 19.100 -3.329 3.433 1.00 94.00 221 LYS A O 1
ATOM 1845 N N . LEU A 1 222 ? 19.305 -5.030 1.965 1.00 95.12 222 LEU A N 1
ATOM 1846 C CA . LEU A 1 222 ? 18.278 -5.910 2.524 1.00 95.12 222 LEU A CA 1
ATOM 1847 C C . LEU A 1 222 ? 18.373 -6.052 4.047 1.00 95.12 222 LEU A C 1
ATOM 1849 O O . LEU A 1 222 ? 17.393 -5.807 4.745 1.00 95.12 222 LEU A O 1
ATOM 1853 N N . GLU A 1 223 ? 19.553 -6.370 4.574 1.00 93.00 223 GLU A N 1
ATOM 1854 C CA . GLU A 1 223 ? 19.820 -6.495 6.012 1.00 93.00 223 GLU A CA 1
ATOM 1855 C C . GLU A 1 223 ? 19.398 -5.275 6.855 1.00 93.00 223 GLU A C 1
ATOM 1857 O O . GLU A 1 223 ? 19.125 -5.427 8.044 1.00 93.00 223 GLU A O 1
ATOM 1862 N N . GLN A 1 224 ? 19.284 -4.083 6.260 1.00 85.69 224 GLN A N 1
ATOM 1863 C CA . GLN A 1 224 ? 18.910 -2.855 6.967 1.00 85.69 224 GLN A CA 1
ATOM 1864 C C . GLN A 1 224 ? 17.394 -2.651 7.091 1.00 85.69 224 GLN A C 1
ATOM 1866 O O . GLN A 1 224 ? 16.960 -1.873 7.939 1.00 85.69 224 GLN A O 1
ATOM 1871 N N . TYR A 1 225 ? 16.580 -3.305 6.255 1.00 85.44 225 TYR A N 1
ATOM 1872 C CA . TYR A 1 225 ? 15.121 -3.124 6.259 1.00 85.44 225 TYR A CA 1
ATOM 1873 C C . TYR A 1 225 ? 14.323 -4.412 6.394 1.00 85.44 225 TYR A C 1
ATOM 1875 O O . TYR A 1 225 ? 13.158 -4.345 6.778 1.00 85.44 225 TYR A O 1
ATOM 1883 N N . LYS A 1 226 ? 14.917 -5.574 6.107 1.00 92.50 226 LYS A N 1
ATOM 1884 C CA . LYS A 1 226 ? 14.208 -6.854 6.040 1.00 92.50 226 LYS A CA 1
ATOM 1885 C C . LYS A 1 226 ? 13.384 -7.122 7.298 1.00 92.50 226 LYS A C 1
ATOM 1887 O O . LYS A 1 226 ? 12.178 -7.319 7.213 1.00 92.50 226 LYS A O 1
ATOM 1892 N N . ASN A 1 227 ? 14.032 -7.078 8.461 1.00 79.94 227 ASN A N 1
ATOM 1893 C CA . ASN A 1 227 ? 13.379 -7.390 9.731 1.00 79.94 227 ASN A CA 1
ATOM 1894 C C . ASN A 1 227 ? 12.270 -6.383 10.058 1.00 79.94 227 ASN A C 1
ATOM 1896 O O . ASN A 1 227 ? 11.196 -6.791 10.481 1.00 79.94 227 ASN A O 1
ATOM 1900 N N . ILE A 1 228 ? 12.499 -5.095 9.788 1.00 78.19 228 ILE A N 1
ATOM 1901 C CA . ILE A 1 228 ? 11.523 -4.024 10.038 1.00 78.19 228 ILE A CA 1
ATOM 1902 C C . ILE A 1 228 ? 10.288 -4.213 9.151 1.00 78.19 228 ILE A C 1
ATOM 1904 O O . ILE A 1 228 ? 9.163 -4.157 9.635 1.00 78.19 228 ILE A O 1
ATOM 1908 N N . VAL A 1 229 ? 10.485 -4.469 7.856 1.00 81.69 229 VAL A N 1
ATOM 1909 C CA . VAL A 1 229 ? 9.388 -4.703 6.907 1.00 81.69 229 VAL A CA 1
ATOM 1910 C C . VAL A 1 229 ? 8.611 -5.968 7.278 1.00 81.69 229 VAL A C 1
ATOM 1912 O O . VAL A 1 229 ? 7.381 -5.942 7.304 1.00 81.69 229 VAL A O 1
ATOM 1915 N N . ASP A 1 230 ? 9.305 -7.053 7.624 1.00 83.00 230 ASP A N 1
ATOM 1916 C CA . ASP A 1 230 ? 8.674 -8.312 8.034 1.00 83.00 230 ASP A CA 1
ATOM 1917 C C . ASP A 1 230 ? 7.868 -8.150 9.328 1.00 83.00 230 ASP A C 1
ATOM 1919 O O . ASP A 1 230 ? 6.763 -8.682 9.449 1.00 83.00 230 ASP A O 1
ATOM 1923 N N . GLU A 1 231 ? 8.402 -7.417 10.305 1.00 73.25 231 GLU A N 1
ATOM 1924 C CA . GLU A 1 231 ? 7.696 -7.081 11.541 1.00 73.25 231 GLU A CA 1
ATOM 1925 C C . GLU A 1 231 ? 6.495 -6.181 11.280 1.00 73.25 231 GLU A C 1
ATOM 1927 O O . GLU A 1 231 ? 5.427 -6.449 11.824 1.00 73.25 231 GLU A O 1
ATOM 1932 N N . ASN A 1 232 ? 6.619 -5.189 10.396 1.00 68.12 232 ASN A N 1
ATOM 1933 C CA . ASN A 1 232 ? 5.502 -4.347 9.986 1.00 68.12 232 ASN A CA 1
ATOM 1934 C C . ASN A 1 232 ? 4.401 -5.185 9.325 1.00 68.12 232 ASN A C 1
ATOM 1936 O O . ASN A 1 232 ? 3.244 -5.064 9.705 1.00 68.12 232 ASN A O 1
ATOM 1940 N N . PHE A 1 233 ? 4.720 -6.105 8.408 1.00 76.00 233 PHE A N 1
ATOM 1941 C CA . PHE A 1 233 ? 3.709 -6.992 7.820 1.00 76.00 233 PHE A CA 1
ATOM 1942 C C . PHE A 1 233 ? 3.093 -7.958 8.832 1.00 76.00 233 PHE A C 1
ATOM 1944 O O . PHE A 1 233 ? 1.882 -8.179 8.795 1.00 76.00 233 PHE A O 1
ATOM 1951 N N . LYS A 1 234 ? 3.879 -8.517 9.761 1.00 70.25 234 LYS A N 1
ATOM 1952 C CA . LYS A 1 234 ? 3.340 -9.323 10.871 1.00 70.25 234 LYS A CA 1
ATOM 1953 C C . LYS A 1 234 ? 2.402 -8.495 11.736 1.00 70.25 234 LYS A C 1
ATOM 1955 O O . LYS A 1 234 ? 1.320 -8.969 12.072 1.00 70.25 234 LYS A O 1
ATOM 1960 N N . TYR A 1 235 ? 2.800 -7.267 12.057 1.00 55.81 235 TYR A N 1
ATOM 1961 C CA . TYR A 1 235 ? 1.980 -6.309 12.773 1.00 55.81 235 TYR A CA 1
ATOM 1962 C C . TYR A 1 235 ? 0.695 -6.057 11.997 1.00 55.81 235 TYR A C 1
ATOM 1964 O O . TYR A 1 235 ? -0.347 -6.331 12.557 1.00 55.81 235 TYR A O 1
ATOM 1972 N N . PHE A 1 236 ? 0.733 -5.701 10.710 1.00 56.59 236 PHE A N 1
ATOM 1973 C CA . PHE A 1 236 ? -0.471 -5.440 9.913 1.00 56.59 236 PHE A CA 1
ATOM 1974 C C . PHE A 1 236 ? -1.358 -6.671 9.698 1.00 56.59 236 PHE A C 1
ATOM 1976 O O . PHE A 1 236 ? -2.570 -6.561 9.570 1.00 56.59 236 PHE A O 1
ATOM 1983 N N . LYS A 1 237 ? -0.785 -7.877 9.676 1.00 54.50 237 LYS A N 1
ATOM 1984 C CA . LYS A 1 237 ? -1.546 -9.132 9.609 1.00 54.50 237 LYS A CA 1
ATOM 1985 C C . LYS A 1 237 ? -2.234 -9.439 10.937 1.00 54.50 237 LYS A C 1
ATOM 1987 O O . LYS A 1 237 ? -3.374 -9.898 10.955 1.00 54.50 237 LYS A O 1
ATOM 1992 N N . ASN A 1 238 ? -1.550 -9.165 12.044 1.00 40.34 238 ASN A N 1
ATOM 1993 C CA . ASN A 1 238 ? -2.127 -9.259 13.374 1.00 40.34 238 ASN A CA 1
ATOM 1994 C C . ASN A 1 238 ? -3.150 -8.143 13.581 1.00 40.34 238 ASN A C 1
ATOM 1996 O O . ASN A 1 238 ? -4.242 -8.440 14.044 1.00 40.34 238 ASN A O 1
ATOM 2000 N N . THR A 1 239 ? -2.878 -6.907 13.152 1.00 36.09 239 THR A N 1
ATOM 2001 C CA . THR A 1 239 ? -3.863 -5.833 13.158 1.00 36.09 239 THR A CA 1
ATOM 2002 C C . THR A 1 239 ? -4.993 -6.150 12.219 1.00 36.09 239 THR A C 1
ATOM 2004 O O . THR A 1 239 ? -6.077 -5.921 12.658 1.00 36.09 239 THR A O 1
ATOM 2007 N N . LYS A 1 240 ? -4.874 -6.815 11.064 1.00 34.03 240 LYS A N 1
ATOM 2008 C CA . LYS A 1 240 ? -6.058 -7.307 10.318 1.00 34.03 240 LYS A CA 1
ATOM 2009 C C . LYS A 1 240 ? -6.949 -8.211 11.188 1.00 34.03 240 LYS A C 1
ATOM 2011 O O . LYS A 1 240 ? -8.170 -8.169 11.080 1.00 34.03 240 LYS A O 1
ATOM 2016 N N . LYS A 1 241 ? -6.346 -8.977 12.103 1.00 31.03 241 LYS A N 1
ATOM 2017 C CA . LYS A 1 241 ? -7.039 -9.783 13.124 1.00 31.03 241 LYS A CA 1
ATOM 2018 C C . LYS A 1 241 ? -7.658 -8.946 14.260 1.00 31.03 241 LYS A C 1
ATOM 2020 O O . LYS A 1 241 ? -8.567 -9.440 14.917 1.00 31.03 241 LYS A O 1
ATOM 2025 N N . TYR A 1 242 ? -7.173 -7.720 14.478 1.00 29.91 242 TYR A N 1
ATOM 2026 C CA . TYR A 1 242 ? -7.642 -6.762 15.490 1.00 29.91 242 TYR A CA 1
ATOM 2027 C C . TYR A 1 242 ? -8.421 -5.547 14.912 1.00 29.91 242 TYR A C 1
ATOM 2029 O O . TYR A 1 242 ? -9.146 -4.922 15.659 1.00 29.91 242 TYR A O 1
ATOM 2037 N N . GLU A 1 243 ? -8.309 -5.220 13.618 1.00 33.59 243 GLU A N 1
ATOM 2038 C CA . GLU A 1 243 ? -8.867 -4.094 12.835 1.00 33.59 243 GLU A CA 1
ATOM 2039 C C . GLU A 1 243 ? -10.115 -4.522 12.068 1.00 33.59 243 GLU A C 1
ATOM 2041 O O . GLU A 1 243 ? -10.925 -3.668 11.713 1.00 33.59 243 GLU A O 1
ATOM 2046 N N . VAL A 1 244 ? -10.383 -5.832 11.970 1.00 36.47 244 VAL A N 1
ATOM 2047 C CA . VAL A 1 244 ? -11.740 -6.285 12.298 1.00 36.47 244 VAL A CA 1
ATOM 2048 C C . VAL A 1 244 ? -11.896 -6.007 13.790 1.00 36.47 244 VAL A C 1
ATOM 2050 O O . VAL A 1 244 ? -11.773 -6.902 14.625 1.00 36.47 244 VAL A O 1
ATOM 2053 N N . ASN A 1 245 ? -12.016 -4.722 14.134 1.00 45.38 245 ASN A N 1
ATOM 2054 C CA . ASN A 1 245 ? -12.231 -4.296 15.493 1.00 45.38 245 ASN A CA 1
ATOM 2055 C C . ASN A 1 245 ? -13.545 -4.945 15.862 1.00 45.38 245 ASN A C 1
ATOM 2057 O O . ASN A 1 245 ? -14.621 -4.544 15.432 1.00 45.38 245 ASN A O 1
ATOM 2061 N N . ASN A 1 246 ? -13.416 -5.967 16.687 1.00 54.53 246 ASN A N 1
ATOM 2062 C CA . ASN A 1 246 ? -14.478 -6.552 17.464 1.00 54.53 246 ASN A CA 1
ATOM 2063 C C . ASN A 1 246 ? -15.351 -5.489 18.134 1.00 54.53 246 ASN A C 1
ATOM 2065 O O . ASN A 1 246 ? -16.441 -5.806 18.557 1.00 54.53 246 ASN A O 1
ATOM 2069 N N . LEU A 1 247 ? -14.894 -4.244 18.237 1.00 54.59 247 LEU A N 1
ATOM 2070 C CA . LEU A 1 247 ? -15.651 -3.104 18.703 1.00 54.59 247 LEU A CA 1
ATOM 2071 C C . LEU A 1 247 ? -16.408 -2.400 17.562 1.00 54.59 247 LEU A C 1
ATOM 2073 O O . LEU A 1 247 ? -15.796 -1.740 16.724 1.00 54.59 247 LEU A O 1
ATOM 2077 N N . VAL A 1 248 ? -17.739 -2.483 17.570 1.00 57.16 248 VAL A N 1
ATOM 2078 C CA . VAL A 1 248 ? -18.629 -1.778 16.632 1.00 57.16 248 VAL A CA 1
ATOM 2079 C C . VAL A 1 248 ? -19.368 -0.677 17.386 1.00 57.16 248 VAL A C 1
ATOM 2081 O O . VAL A 1 248 ? -20.199 -0.981 18.235 1.00 57.16 248 VAL A O 1
ATOM 2084 N N . PHE A 1 249 ? -19.102 0.596 17.084 1.00 54.53 249 PHE A N 1
ATOM 2085 C CA . PHE A 1 249 ? -19.866 1.716 17.646 1.00 54.53 249 PHE A CA 1
ATOM 2086 C C . PHE A 1 249 ? -21.063 2.063 16.765 1.00 54.53 249 PHE A C 1
ATOM 2088 O O . PHE A 1 249 ? -20.923 2.339 15.575 1.00 54.53 249 PHE A O 1
ATOM 2095 N N . LEU A 1 250 ? -22.239 2.114 17.377 1.00 56.88 250 LEU A N 1
ATOM 2096 C CA . LEU A 1 250 ? -23.492 2.516 16.765 1.00 56.88 250 LEU A CA 1
ATOM 2097 C C . LEU A 1 250 ? -24.012 3.752 17.493 1.00 56.88 250 LEU A C 1
ATOM 2099 O O . LEU A 1 250 ? -24.417 3.700 18.652 1.00 56.88 250 LEU A O 1
ATOM 2103 N N . SER A 1 251 ? -23.981 4.890 16.810 1.00 50.28 251 SER A N 1
ATOM 2104 C CA . SER A 1 251 ? -24.544 6.133 17.326 1.00 50.28 251 SER A CA 1
ATOM 2105 C C . SER A 1 251 ? -25.739 6.531 16.478 1.00 50.28 251 SER A C 1
ATOM 2107 O O . SER A 1 251 ? -25.686 6.530 15.246 1.00 50.28 251 SER A O 1
ATOM 2109 N N . TYR A 1 252 ? -26.825 6.847 17.170 1.00 59.03 252 TYR A N 1
ATOM 2110 C CA . TYR A 1 252 ? -28.116 7.169 16.592 1.00 59.03 252 TYR A CA 1
ATOM 2111 C C . TYR A 1 252 ? -28.527 8.564 17.033 1.00 59.03 252 TYR A C 1
ATOM 2113 O O . TYR A 1 252 ? -28.311 8.949 18.182 1.00 59.03 252 TYR A O 1
ATOM 2121 N N . SER A 1 253 ? -29.111 9.322 16.107 1.00 47.53 253 SER A N 1
ATOM 2122 C CA . SER A 1 253 ? -29.673 10.632 16.418 1.00 47.53 253 SER A CA 1
ATOM 2123 C C . SER A 1 253 ? -30.914 10.466 17.294 1.00 47.53 253 SER A C 1
ATOM 2125 O O . SER A 1 253 ? -31.785 9.657 16.986 1.00 47.53 253 SER A O 1
ATOM 2127 N N . GLU A 1 254 ? -31.012 11.271 18.351 1.00 51.44 254 GLU A N 1
ATOM 2128 C CA . GLU A 1 254 ? -32.191 11.342 19.226 1.00 51.44 254 GLU A CA 1
ATOM 2129 C C . GLU A 1 254 ? -33.370 12.104 18.591 1.00 51.44 254 GLU A C 1
ATOM 2131 O O . GLU A 1 254 ? -34.421 12.248 19.218 1.00 51.44 254 GLU A O 1
ATOM 2136 N N . ASN A 1 255 ? -33.223 12.579 17.345 1.00 53.34 255 ASN A N 1
ATOM 2137 C CA . ASN A 1 255 ? -34.286 13.278 16.632 1.00 53.34 255 ASN A CA 1
ATOM 2138 C C . ASN A 1 255 ? -35.497 12.372 16.418 1.00 53.34 255 ASN A C 1
ATOM 2140 O O . ASN A 1 255 ? -35.379 11.259 15.896 1.00 53.34 255 ASN A O 1
ATOM 2144 N N . ALA A 1 256 ? -36.673 12.908 16.749 1.00 48.47 256 ALA A N 1
ATOM 2145 C CA . ALA A 1 256 ? -37.895 12.125 16.784 1.00 48.47 256 ALA A CA 1
ATOM 2146 C C . ALA A 1 256 ? -38.322 11.522 15.443 1.00 48.47 256 ALA A C 1
ATOM 2148 O O . ALA A 1 256 ? -38.896 10.435 15.397 1.00 48.47 256 ALA A O 1
ATOM 2149 N N . ASP A 1 257 ? -37.928 12.163 14.347 1.00 49.84 257 ASP A N 1
ATOM 2150 C CA . ASP A 1 257 ? -38.251 11.720 12.993 1.00 49.84 257 ASP A CA 1
ATOM 2151 C C . ASP A 1 257 ? -37.330 10.592 12.473 1.00 49.84 257 ASP A C 1
ATOM 2153 O O . ASP A 1 257 ? -37.555 10.061 11.388 1.00 49.84 257 ASP A O 1
ATOM 2157 N N . MET A 1 258 ? -36.295 10.185 13.228 1.00 55.69 258 MET A N 1
ATOM 2158 C CA . MET A 1 258 ? -35.317 9.155 12.821 1.00 55.69 258 MET A CA 1
ATOM 2159 C C . MET A 1 258 ? -35.315 7.891 13.702 1.00 55.69 258 MET A C 1
ATOM 2161 O O . MET A 1 258 ? -34.453 7.018 13.532 1.00 55.69 258 MET A O 1
ATOM 2165 N N . TYR A 1 259 ? -36.277 7.747 14.620 1.00 64.25 259 TYR A N 1
ATOM 2166 C CA . TYR A 1 259 ? -36.316 6.632 15.575 1.00 64.25 259 TYR A CA 1
ATOM 2167 C C . TYR A 1 259 ? -36.413 5.256 14.913 1.00 64.25 259 TYR A C 1
ATOM 2169 O O . TYR A 1 259 ? -35.599 4.376 15.198 1.00 64.25 259 TYR A O 1
ATOM 2177 N N . TYR A 1 260 ? -37.360 5.079 13.990 1.00 63.16 260 TYR A N 1
ATOM 2178 C CA . TYR A 1 260 ? -37.562 3.802 13.304 1.00 63.16 260 TYR A CA 1
ATOM 2179 C C . TYR A 1 260 ? -36.317 3.384 12.509 1.00 63.16 260 TYR A C 1
ATOM 2181 O O . TYR A 1 260 ? -35.848 2.252 12.613 1.00 63.16 260 TYR A O 1
ATOM 2189 N N . SER A 1 261 ? -35.717 4.332 11.787 1.00 62.16 261 SER A N 1
ATOM 2190 C CA . SER A 1 261 ? -34.488 4.115 11.018 1.00 62.16 261 SER A CA 1
ATOM 2191 C C . SER A 1 261 ? -33.313 3.690 11.901 1.00 62.16 261 SER A C 1
ATOM 2193 O O . SER A 1 261 ? -32.512 2.850 11.498 1.00 62.16 261 SER A O 1
ATOM 2195 N N . SER A 1 262 ? -33.227 4.228 13.118 1.00 63.59 262 SER A N 1
ATOM 2196 C CA . SER A 1 262 ? -32.157 3.922 14.073 1.00 63.59 262 SER A CA 1
ATOM 2197 C C . SER A 1 262 ? -32.284 2.509 14.641 1.00 63.59 262 SER A C 1
ATOM 2199 O O . SER A 1 262 ? -31.319 1.744 14.646 1.00 63.59 262 SER A O 1
ATOM 2201 N N . VAL A 1 263 ? -33.499 2.122 15.035 1.00 67.94 263 VAL A N 1
ATOM 2202 C CA . VAL A 1 263 ? -33.809 0.767 15.509 1.00 67.94 263 VAL A CA 1
ATOM 2203 C C . VAL A 1 263 ? -33.593 -0.263 14.395 1.00 67.94 263 VAL A C 1
ATOM 2205 O O . VAL A 1 263 ? -32.947 -1.286 14.617 1.00 67.94 263 VAL A O 1
ATOM 2208 N N . LEU A 1 264 ? -34.062 0.017 13.175 1.00 66.94 264 LEU A N 1
ATOM 2209 C CA . LEU A 1 264 ? -33.891 -0.882 12.032 1.00 66.94 264 LEU A CA 1
ATOM 2210 C C . LEU A 1 264 ? -32.413 -1.038 11.642 1.00 66.94 264 LEU A C 1
ATOM 2212 O O . LEU A 1 264 ? -31.964 -2.139 11.327 1.00 66.94 264 LEU A O 1
ATOM 2216 N N . CYS A 1 265 ? -31.648 0.053 11.686 1.00 64.12 265 CYS A N 1
ATOM 2217 C CA . CYS A 1 265 ? -30.210 0.036 11.443 1.00 64.12 265 CYS A CA 1
ATOM 2218 C C . CYS A 1 265 ? -29.483 -0.830 12.482 1.00 64.12 265 CYS A C 1
ATOM 2220 O O . CYS A 1 265 ? -28.710 -1.705 12.105 1.00 64.12 265 CYS A O 1
ATOM 2222 N N . PHE A 1 266 ? -29.796 -0.672 13.772 1.00 70.88 266 PHE A N 1
ATOM 2223 C CA . PHE A 1 266 ? -29.231 -1.496 14.846 1.00 70.88 266 PHE A CA 1
ATOM 2224 C C . PHE A 1 266 ? -29.478 -2.991 14.639 1.00 70.88 266 PHE A C 1
ATOM 2226 O O . PHE A 1 266 ? -28.558 -3.806 14.737 1.00 70.88 266 PHE A O 1
ATOM 2233 N N . ILE A 1 267 ? -30.716 -3.347 14.299 1.00 71.44 267 ILE A N 1
ATOM 2234 C CA . ILE A 1 267 ? -31.104 -4.728 14.014 1.00 71.44 267 ILE A CA 1
ATOM 2235 C C . ILE A 1 267 ? -30.324 -5.273 12.817 1.00 71.44 267 ILE A C 1
ATOM 2237 O O . ILE A 1 267 ? -29.768 -6.368 12.899 1.00 71.44 267 ILE A O 1
ATOM 2241 N N . ASN A 1 268 ? -30.261 -4.514 11.720 1.00 67.69 268 ASN A N 1
ATOM 2242 C CA . ASN A 1 268 ? -29.533 -4.925 10.523 1.00 67.69 268 ASN A CA 1
ATOM 2243 C C . ASN A 1 268 ? -28.057 -5.179 10.825 1.00 67.69 268 ASN A C 1
ATOM 2245 O O . ASN A 1 268 ? -27.554 -6.234 10.450 1.00 67.69 268 ASN A O 1
ATOM 2249 N N . THR A 1 269 ? -27.406 -4.287 11.574 1.00 67.81 269 THR A N 1
ATOM 2250 C CA . THR A 1 269 ? -26.008 -4.467 11.971 1.00 67.81 269 THR A CA 1
ATOM 2251 C C . THR A 1 269 ? -25.801 -5.755 12.764 1.00 67.81 269 THR A C 1
ATOM 2253 O O . THR A 1 269 ? -24.888 -6.518 12.460 1.00 67.81 269 THR A O 1
ATOM 2256 N N . ILE A 1 270 ? -26.652 -6.042 13.757 1.00 71.06 270 ILE A N 1
ATOM 2257 C CA . ILE A 1 270 ? -26.549 -7.289 14.534 1.00 71.06 270 ILE A CA 1
ATOM 2258 C C . ILE A 1 270 ? -26.680 -8.508 13.623 1.00 71.06 270 ILE A C 1
ATOM 2260 O O . ILE A 1 270 ? -25.891 -9.445 13.735 1.00 71.06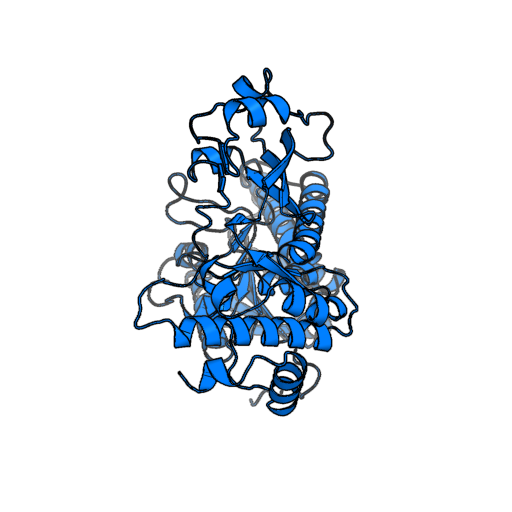 270 ILE A O 1
ATOM 2264 N N . VAL A 1 271 ? -27.675 -8.510 12.734 1.00 70.12 271 VAL A N 1
ATOM 2265 C CA . VAL A 1 271 ? -27.908 -9.640 11.831 1.00 70.12 271 VAL A CA 1
ATOM 2266 C C . VAL A 1 271 ? -26.721 -9.838 10.893 1.00 70.12 271 VAL A C 1
ATOM 2268 O O . VAL A 1 271 ? -26.283 -10.971 10.716 1.00 70.12 271 VAL A O 1
ATOM 2271 N N . ASP A 1 272 ? -26.172 -8.761 10.341 1.00 66.62 272 ASP A N 1
ATOM 2272 C CA . ASP A 1 272 ? -25.054 -8.832 9.404 1.00 66.62 272 ASP A CA 1
ATOM 2273 C C . ASP A 1 272 ? -23.796 -9.394 10.099 1.00 66.62 272 ASP A C 1
ATOM 2275 O O . ASP A 1 272 ? -23.191 -10.342 9.596 1.00 66.62 272 ASP A O 1
ATOM 2279 N N . ILE A 1 273 ? -23.494 -8.944 11.325 1.00 69.12 273 ILE A N 1
ATOM 2280 C CA . ILE A 1 273 ? -22.392 -9.490 12.140 1.00 69.12 273 ILE A CA 1
ATOM 2281 C C . ILE A 1 273 ? -22.606 -10.984 12.442 1.00 69.12 273 ILE A C 1
ATOM 2283 O O . ILE A 1 273 ? -21.668 -11.784 12.367 1.00 69.12 273 ILE A O 1
ATOM 2287 N N . VAL A 1 274 ? -23.834 -11.396 12.774 1.00 72.25 274 VAL A N 1
ATOM 2288 C CA . VAL A 1 274 ? -24.158 -12.810 13.030 1.00 72.25 274 VAL A CA 1
ATOM 2289 C C . VAL A 1 274 ? -23.978 -13.656 11.766 1.00 72.25 274 VAL A C 1
ATOM 2291 O O . VAL A 1 274 ? -23.390 -14.735 11.837 1.00 72.2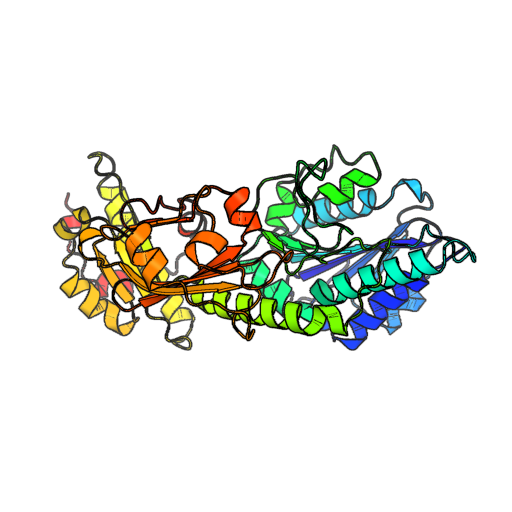5 274 VAL A O 1
ATOM 2294 N N . ILE A 1 275 ? -24.447 -13.183 10.608 1.00 68.88 275 ILE A N 1
ATOM 2295 C CA . ILE A 1 275 ? -24.292 -13.878 9.321 1.00 68.88 275 ILE A CA 1
ATOM 2296 C C . ILE A 1 275 ? -22.813 -14.063 8.987 1.00 68.88 275 ILE A C 1
ATOM 2298 O O . ILE A 1 275 ? -22.409 -15.167 8.616 1.00 68.88 275 ILE A O 1
ATOM 2302 N N . ASP A 1 276 ? -22.006 -13.017 9.147 1.00 65.50 276 ASP A N 1
ATOM 2303 C CA . ASP A 1 276 ? -20.569 -13.084 8.897 1.00 65.50 276 ASP A CA 1
ATOM 2304 C C . ASP A 1 276 ? -19.880 -14.068 9.848 1.00 65.50 276 ASP A C 1
ATOM 2306 O O . ASP A 1 276 ? -19.075 -14.892 9.407 1.00 65.50 276 ASP A O 1
ATOM 2310 N N . THR A 1 277 ? -20.275 -14.077 11.124 1.00 68.56 277 THR A N 1
ATOM 2311 C CA . THR A 1 277 ? -19.783 -15.048 12.116 1.00 68.56 277 THR A CA 1
ATOM 2312 C C . THR A 1 277 ? -20.107 -16.492 11.710 1.00 68.56 277 THR A C 1
ATOM 2314 O O . THR A 1 277 ? -19.250 -17.375 11.798 1.00 68.56 277 THR A O 1
ATOM 2317 N N . ILE A 1 278 ? -21.329 -16.742 11.221 1.00 70.19 278 ILE A N 1
ATOM 2318 C CA . ILE A 1 278 ? -21.768 -18.066 10.751 1.00 70.19 278 ILE A CA 1
ATOM 2319 C C . ILE A 1 278 ? -20.988 -18.488 9.500 1.00 70.19 278 ILE A C 1
ATOM 2321 O O . ILE A 1 278 ? -20.484 -19.610 9.444 1.00 70.19 278 ILE A O 1
ATOM 2325 N N . LYS A 1 279 ? -20.859 -17.601 8.503 1.00 66.81 279 LYS A N 1
ATOM 2326 C CA . LYS A 1 279 ? -20.149 -17.879 7.239 1.00 66.81 279 LYS A CA 1
ATOM 2327 C C . LYS A 1 279 ? -18.674 -18.199 7.455 1.00 66.81 279 LYS A C 1
ATOM 2329 O O . LYS A 1 279 ? -18.108 -19.003 6.721 1.00 66.81 279 LYS A O 1
ATOM 2334 N N . GLN A 1 280 ? -18.064 -17.611 8.479 1.00 63.72 280 GLN A N 1
ATOM 2335 C CA . GLN A 1 280 ? -16.684 -17.891 8.868 1.00 63.72 280 GLN A CA 1
ATOM 2336 C C . GLN A 1 280 ? -16.532 -19.201 9.671 1.00 63.72 280 GLN A C 1
ATOM 2338 O O . GLN A 1 280 ? -15.484 -19.425 10.268 1.00 63.72 280 GLN A O 1
ATOM 2343 N N . ASN A 1 281 ? -17.542 -20.086 9.703 1.00 58.88 281 ASN A N 1
ATOM 2344 C CA . ASN A 1 281 ? -17.492 -21.424 10.319 1.00 58.88 281 ASN A CA 1
ATOM 2345 C C . ASN A 1 281 ? -16.948 -21.448 11.762 1.00 58.88 281 ASN A C 1
ATOM 2347 O O . ASN A 1 281 ? -16.335 -22.431 12.181 1.00 58.88 281 ASN A O 1
ATOM 2351 N N . ASN A 1 282 ? -17.139 -20.376 12.542 1.00 52.41 282 ASN A N 1
ATOM 2352 C CA . ASN A 1 282 ? -16.563 -20.231 13.886 1.00 52.41 282 ASN A CA 1
ATOM 2353 C C . ASN A 1 282 ? -15.028 -20.422 13.962 1.00 52.41 282 ASN A C 1
ATOM 2355 O O . ASN A 1 282 ? -14.493 -20.592 15.062 1.00 52.41 282 ASN A O 1
ATOM 2359 N N . SER A 1 283 ? -14.292 -20.382 12.841 1.00 43.50 283 SER A N 1
ATOM 2360 C CA . SER A 1 283 ? -12.842 -20.635 12.820 1.00 43.50 283 SER A CA 1
ATOM 2361 C C . SER A 1 283 ? -12.018 -19.498 13.434 1.00 43.50 283 SER A C 1
ATOM 2363 O O . SER A 1 283 ? -10.806 -19.637 13.623 1.00 43.50 283 SER A O 1
ATOM 2365 N N . HIS A 1 284 ? -12.660 -18.386 13.806 1.00 45.62 284 HIS A N 1
ATOM 2366 C CA . HIS A 1 284 ? -12.047 -17.275 14.525 1.00 45.62 284 HIS A CA 1
ATOM 2367 C C . HIS A 1 284 ? -12.825 -16.943 15.811 1.00 45.62 284 HIS A C 1
ATOM 2369 O O . HIS A 1 284 ? -14.007 -16.613 15.759 1.00 45.62 284 HIS A O 1
ATOM 2375 N N . PRO A 1 285 ? -12.195 -17.050 16.998 1.00 43.94 285 PRO A N 1
ATOM 2376 C CA . PRO A 1 285 ? -12.819 -16.762 18.282 1.00 43.94 285 PRO A CA 1
ATOM 2377 C C . PRO A 1 285 ? -12.633 -15.286 18.646 1.00 43.94 285 PRO A C 1
ATOM 2379 O O . PRO A 1 285 ? -12.099 -14.971 19.705 1.00 43.94 285 PRO A O 1
ATOM 2382 N N . SER A 1 286 ? -13.015 -14.383 17.755 1.00 55.34 286 SER A N 1
ATOM 2383 C CA . SER A 1 286 ? -12.962 -12.957 18.046 1.00 55.34 286 SER A CA 1
ATOM 2384 C C . SER A 1 286 ? -14.280 -12.595 18.732 1.00 55.34 286 SER A C 1
ATOM 2386 O O . SER A 1 286 ? -15.331 -12.646 18.103 1.00 55.34 286 SER A O 1
ATOM 2388 N N . ASN A 1 287 ? -14.263 -12.356 20.046 1.00 64.81 287 ASN A N 1
ATOM 2389 C CA . ASN A 1 287 ? -15.440 -11.828 20.742 1.00 64.81 287 ASN A CA 1
ATOM 2390 C C . ASN A 1 287 ? -15.783 -10.471 20.107 1.00 64.81 287 ASN A C 1
ATOM 2392 O O . ASN A 1 287 ? -14.854 -9.699 19.945 1.00 64.81 287 ASN A O 1
ATOM 2396 N N . VAL A 1 288 ? -17.040 -10.155 19.791 1.00 67.25 288 VAL A N 1
ATOM 2397 C CA . VAL A 1 288 ? -17.460 -8.859 19.217 1.00 67.25 288 VAL A CA 1
ATOM 2398 C C . VAL A 1 288 ? -18.225 -8.055 20.271 1.00 67.25 288 VAL A C 1
ATOM 2400 O O . VAL A 1 288 ? -19.203 -8.541 20.827 1.00 67.25 288 VAL A O 1
ATOM 2403 N N . LEU A 1 289 ? -17.810 -6.824 20.541 1.00 65.06 289 LEU A N 1
ATOM 2404 C CA . LEU A 1 289 ? -18.465 -5.828 21.374 1.00 65.06 289 LEU A CA 1
ATOM 2405 C C . LEU A 1 289 ? -19.183 -4.765 20.518 1.00 65.06 289 LEU A C 1
ATOM 2407 O O . LEU A 1 289 ? -18.555 -3.931 19.878 1.00 65.06 289 LEU A O 1
ATOM 2411 N N . ILE A 1 290 ? -20.511 -4.750 20.531 1.00 70.44 290 ILE A N 1
ATOM 2412 C CA . ILE A 1 290 ? -21.328 -3.700 19.916 1.00 70.44 290 ILE A CA 1
ATOM 2413 C C . ILE A 1 290 ? -21.637 -2.654 20.983 1.00 70.44 290 ILE A C 1
ATOM 2415 O O . ILE A 1 290 ? -22.317 -2.940 21.966 1.00 70.44 290 ILE A O 1
ATOM 2419 N N . VAL A 1 291 ? -21.167 -1.434 20.778 1.00 64.50 291 VAL A N 1
ATOM 2420 C CA . VAL A 1 291 ? -21.433 -0.291 21.643 1.00 64.50 291 VAL A CA 1
ATOM 2421 C C . VAL A 1 291 ? -22.536 0.538 21.018 1.00 64.50 291 VAL A C 1
ATOM 2423 O O . VAL A 1 291 ? -22.426 0.935 19.863 1.00 64.50 291 VAL A O 1
ATOM 2426 N N . THR A 1 292 ? -23.584 0.840 21.770 1.00 70.19 292 THR A N 1
ATOM 2427 C CA . THR A 1 292 ? -24.685 1.680 21.288 1.00 70.19 292 THR A CA 1
ATOM 2428 C C . THR A 1 292 ? -25.046 2.776 22.285 1.00 70.19 292 THR A C 1
ATOM 2430 O O . THR A 1 292 ? -24.699 2.691 23.461 1.00 70.19 292 THR A O 1
ATOM 2433 N N . ASN A 1 293 ? -25.754 3.807 21.816 1.00 68.94 293 ASN A N 1
ATOM 2434 C CA . ASN A 1 293 ? -26.357 4.817 22.684 1.00 68.94 293 ASN A CA 1
ATOM 2435 C C . ASN A 1 293 ? -27.392 4.183 23.639 1.00 68.94 293 ASN A C 1
ATOM 2437 O O . ASN A 1 293 ? -28.097 3.233 23.272 1.00 68.94 293 ASN A O 1
ATOM 2441 N N . GLU A 1 294 ? -27.508 4.749 24.840 1.00 73.06 294 GLU A N 1
ATOM 2442 C CA . GLU A 1 294 ? -28.399 4.311 25.916 1.00 73.06 294 GLU A CA 1
ATOM 2443 C C . GLU A 1 294 ? -29.869 4.301 25.491 1.00 73.06 294 GLU A C 1
ATOM 2445 O O . GLU A 1 294 ? -30.622 3.424 25.905 1.00 73.06 294 GLU A O 1
ATOM 2450 N N . PHE A 1 295 ? -30.261 5.209 24.596 1.00 73.56 295 PHE A N 1
ATOM 2451 C CA . PHE A 1 295 ? -31.607 5.294 24.031 1.00 73.56 295 PHE A CA 1
ATOM 2452 C C . PHE A 1 295 ? -32.161 3.935 23.562 1.00 73.56 295 PHE A C 1
ATOM 2454 O O . PHE A 1 295 ? -33.341 3.652 23.750 1.00 73.56 295 PHE A O 1
ATOM 2461 N N . LEU A 1 296 ? -31.330 3.038 23.015 1.00 74.50 296 LEU A N 1
ATOM 2462 C CA . LEU A 1 296 ? -31.794 1.714 22.584 1.00 74.50 296 LEU A CA 1
ATOM 2463 C C . LEU A 1 296 ? -32.202 0.782 23.733 1.00 74.50 296 LEU A C 1
ATOM 2465 O O . LEU A 1 296 ? -32.973 -0.151 23.493 1.00 74.50 296 LEU A O 1
ATOM 2469 N N . LYS A 1 297 ? -31.765 1.035 24.974 1.00 74.81 297 LYS A N 1
ATOM 2470 C CA . LYS A 1 297 ? -32.200 0.268 26.155 1.00 74.81 297 LYS A CA 1
ATOM 2471 C C . LYS A 1 297 ? -33.709 0.350 26.384 1.00 74.81 297 LYS A C 1
ATOM 2473 O O . LYS A 1 297 ? -34.271 -0.556 26.991 1.00 74.81 297 LYS A O 1
ATOM 2478 N N . GLN A 1 298 ? -34.382 1.388 25.879 1.00 75.38 298 GLN A N 1
ATOM 2479 C CA . GLN A 1 298 ? -35.838 1.504 26.001 1.00 75.38 298 GLN A CA 1
ATOM 2480 C C . GLN A 1 298 ? -36.604 0.536 25.083 1.00 75.38 298 GLN A C 1
ATOM 2482 O O . GLN A 1 298 ? -37.776 0.264 25.325 1.00 75.38 298 GLN A O 1
ATOM 2487 N N . TYR A 1 299 ? -35.953 0.017 24.034 1.00 74.75 299 TYR A N 1
ATOM 2488 C CA . TYR A 1 299 ? -36.545 -0.935 23.086 1.00 74.75 299 TYR A CA 1
ATOM 2489 C C . TYR A 1 299 ? -35.977 -2.344 23.236 1.00 74.75 299 TYR A C 1
ATOM 2491 O O . TYR A 1 299 ? -36.656 -3.326 22.938 1.00 74.75 299 TYR A O 1
ATOM 2499 N N . PHE A 1 300 ? -34.730 -2.459 23.695 1.00 76.44 300 PHE A N 1
ATOM 2500 C CA . PHE A 1 300 ? -34.029 -3.728 23.803 1.00 76.44 300 PHE A CA 1
ATOM 2501 C C . PHE A 1 300 ? -33.519 -3.960 25.221 1.00 76.44 300 PHE A C 1
ATOM 2503 O O . PHE A 1 300 ? -32.740 -3.185 25.768 1.00 76.44 300 PHE A O 1
ATOM 2510 N N . SER A 1 301 ? -33.858 -5.121 25.778 1.00 83.19 301 SER A N 1
ATOM 2511 C CA . SER A 1 301 ? -33.163 -5.648 26.951 1.00 83.19 301 SER A CA 1
ATOM 2512 C C . SER A 1 301 ? -31.797 -6.188 26.517 1.00 83.19 301 SER A C 1
ATOM 2514 O O . SER A 1 301 ? -31.709 -7.284 25.958 1.00 83.19 301 SER A O 1
ATOM 2516 N N . PHE A 1 302 ? -30.725 -5.428 26.772 1.00 84.56 302 PHE A N 1
ATOM 2517 C CA . PHE A 1 302 ? -29.361 -5.841 26.409 1.00 84.56 302 PHE A CA 1
ATOM 2518 C C . PHE A 1 302 ? -28.949 -7.140 27.098 1.00 84.56 302 PHE A C 1
ATOM 2520 O O . PHE A 1 302 ? -28.275 -7.959 26.491 1.00 84.56 302 PHE A O 1
ATOM 2527 N N . GLU A 1 303 ? -29.414 -7.393 28.321 1.00 84.31 303 GLU A N 1
ATOM 2528 C CA . GLU A 1 303 ? -29.191 -8.669 29.006 1.00 84.31 303 GLU A CA 1
ATOM 2529 C C . GLU A 1 303 ? -29.757 -9.853 28.205 1.00 84.31 303 GLU A C 1
ATOM 2531 O O . GLU A 1 303 ? -29.058 -10.835 27.937 1.00 84.31 303 GLU A O 1
ATOM 2536 N N . ASN A 1 304 ? -31.010 -9.746 27.749 1.00 81.00 304 ASN A N 1
ATOM 2537 C CA . ASN A 1 304 ? -31.630 -10.779 26.923 1.00 81.00 304 ASN A CA 1
ATOM 2538 C C . ASN A 1 304 ? -30.953 -10.913 25.560 1.00 81.00 304 ASN A C 1
ATOM 2540 O O . ASN A 1 304 ? -30.764 -12.034 25.082 1.00 81.00 304 ASN A O 1
ATOM 2544 N N . LEU A 1 305 ? -30.589 -9.788 24.948 1.00 82.31 305 LEU A N 1
ATOM 2545 C CA . LEU A 1 305 ? -29.897 -9.755 23.667 1.00 82.31 305 LEU A CA 1
ATOM 2546 C C . LEU A 1 305 ? -28.534 -10.450 23.779 1.00 82.31 305 LEU A C 1
ATOM 2548 O O . LEU A 1 305 ? -28.262 -11.382 23.029 1.00 82.31 305 LEU A O 1
ATOM 2552 N N . ASN A 1 306 ? -27.746 -10.114 24.799 1.00 86.50 306 ASN A N 1
ATOM 2553 C CA . ASN A 1 306 ? -26.450 -10.726 25.096 1.00 86.50 306 ASN A CA 1
ATOM 2554 C C . ASN A 1 306 ? -26.560 -12.216 25.385 1.00 86.50 306 ASN A C 1
ATOM 2556 O O . ASN A 1 306 ? -25.749 -12.998 24.896 1.00 86.50 306 ASN A O 1
ATOM 2560 N N . ARG A 1 307 ? -27.588 -12.647 26.122 1.00 84.69 307 ARG A N 1
ATOM 2561 C CA . ARG A 1 307 ? -27.832 -14.073 26.368 1.00 84.69 307 ARG A CA 1
ATOM 2562 C C . ARG A 1 307 ? -28.038 -14.853 25.068 1.00 84.69 307 ARG A C 1
ATOM 2564 O O . ARG A 1 307 ? -27.559 -15.980 24.966 1.00 84.69 307 ARG A O 1
ATOM 2571 N N . LYS A 1 308 ? -28.728 -14.267 24.084 1.00 83.31 308 LYS A N 1
ATOM 2572 C CA . LYS A 1 308 ? -28.965 -14.885 22.768 1.00 83.31 308 LYS A CA 1
ATOM 2573 C C . LYS A 1 308 ? -27.752 -14.796 21.850 1.00 83.31 308 LYS A C 1
ATOM 2575 O O . LYS A 1 308 ? -27.437 -15.754 21.157 1.00 83.31 308 LYS A O 1
ATOM 2580 N N . LEU A 1 309 ? -27.064 -13.661 21.871 1.00 83.31 309 LEU A N 1
ATOM 2581 C CA . LEU A 1 309 ? -25.900 -13.386 21.037 1.00 83.31 309 LEU A CA 1
ATOM 2582 C C . LEU A 1 309 ? -24.620 -14.078 21.527 1.00 83.31 309 LEU A C 1
ATOM 2584 O O . LEU A 1 309 ? -23.676 -14.245 20.756 1.00 83.31 309 LEU A O 1
ATOM 2588 N N . LYS A 1 310 ? -24.613 -14.582 22.768 1.00 85.12 310 LYS A N 1
ATOM 2589 C CA . LYS A 1 310 ? -23.498 -15.331 23.365 1.00 85.12 310 LYS A CA 1
ATOM 2590 C C . LYS A 1 310 ? -23.016 -16.499 22.502 1.00 85.12 310 LYS A C 1
ATOM 2592 O O . LYS A 1 310 ? -21.815 -16.743 22.446 1.00 85.12 310 LYS A O 1
ATOM 2597 N N . GLN A 1 311 ? -23.919 -17.204 21.813 1.00 82.06 311 GLN A N 1
ATOM 2598 C CA . GLN A 1 311 ? -23.551 -18.322 20.929 1.00 82.06 311 GLN A CA 1
ATOM 2599 C C . GLN A 1 311 ? -22.706 -17.884 19.721 1.00 82.06 311 GLN A C 1
ATOM 2601 O O . GLN A 1 311 ? -21.931 -18.676 19.196 1.00 82.06 311 GLN A O 1
ATOM 2606 N N . TYR A 1 312 ? -22.812 -16.610 19.338 1.00 78.81 312 TYR A N 1
ATOM 2607 C CA . TYR A 1 312 ? -22.023 -15.977 18.283 1.00 78.81 312 TYR A CA 1
ATOM 2608 C C . TYR A 1 312 ? -20.831 -15.189 18.841 1.00 78.81 312 TYR A C 1
ATOM 2610 O O . TYR A 1 312 ? -20.142 -14.519 18.086 1.00 78.81 312 TYR A O 1
ATOM 2618 N N . LYS A 1 313 ? -20.583 -15.252 20.160 1.00 78.31 313 LYS A N 1
ATOM 2619 C CA . LYS A 1 313 ? -19.545 -14.472 20.858 1.00 78.31 313 LYS A CA 1
ATOM 2620 C C . LYS A 1 313 ? -19.710 -12.956 20.684 1.00 78.31 313 LYS A C 1
ATOM 2622 O O . LYS A 1 313 ? -18.726 -12.226 20.726 1.00 78.31 313 LYS A O 1
ATOM 2627 N N . ILE A 1 314 ? -20.947 -12.484 20.526 1.00 80.88 314 ILE A N 1
ATOM 2628 C CA . ILE A 1 314 ? -21.279 -11.059 20.420 1.00 80.88 314 ILE A CA 1
ATOM 2629 C C . ILE A 1 314 ? -21.854 -10.575 21.761 1.00 80.88 314 ILE A C 1
ATOM 2631 O O . ILE A 1 314 ? -22.713 -11.235 22.354 1.00 80.88 314 ILE A O 1
ATOM 2635 N N . LYS A 1 315 ? -21.399 -9.413 22.230 1.00 84.06 315 LYS A N 1
ATOM 2636 C CA . LYS A 1 315 ? -21.895 -8.684 23.400 1.00 84.06 315 LYS A CA 1
ATOM 2637 C C . LYS A 1 315 ? -22.286 -7.276 22.962 1.00 84.06 315 LYS A C 1
ATOM 2639 O O . LYS A 1 315 ? -21.536 -6.610 22.270 1.00 84.06 315 LYS A O 1
ATOM 2644 N N . VAL A 1 316 ? -23.453 -6.824 23.374 1.00 81.88 316 VAL A N 1
ATOM 2645 C CA . VAL A 1 316 ? -23.986 -5.479 23.191 1.00 81.88 316 VAL A CA 1
ATOM 2646 C C . VAL A 1 316 ? -23.916 -4.754 24.526 1.00 81.88 316 VAL A C 1
ATOM 2648 O O . VAL A 1 316 ? -24.370 -5.276 25.549 1.00 81.88 316 VAL A O 1
ATOM 2651 N N . VAL A 1 317 ? -23.358 -3.553 24.522 1.00 81.69 317 VAL A N 1
ATOM 2652 C CA . VAL A 1 317 ? -23.208 -2.702 25.702 1.00 81.69 317 VAL A CA 1
ATOM 2653 C C . VAL A 1 317 ? -23.590 -1.266 25.379 1.00 81.69 317 VAL A C 1
ATOM 2655 O O . VAL A 1 317 ? -23.536 -0.823 24.231 1.00 81.69 317 VAL A O 1
ATOM 2658 N N . SER A 1 318 ? -23.996 -0.534 26.409 1.00 79.81 318 SER A N 1
ATOM 2659 C CA . SER A 1 318 ? -24.192 0.907 26.297 1.00 79.81 318 SER A CA 1
ATOM 2660 C C . SER A 1 318 ? -22.853 1.613 26.350 1.00 79.81 318 SER A C 1
ATOM 2662 O O . SER A 1 318 ? -21.998 1.222 27.140 1.00 79.81 318 SER A O 1
ATOM 2664 N N . ASN A 1 319 ? -22.704 2.700 25.603 1.00 72.19 319 ASN A N 1
ATOM 2665 C CA . ASN A 1 319 ? -21.557 3.599 25.732 1.00 72.19 319 ASN A CA 1
ATOM 2666 C C . ASN A 1 319 ? -21.369 4.126 27.169 1.00 72.19 319 ASN A C 1
ATOM 2668 O O . ASN A 1 319 ? -20.235 4.265 27.613 1.00 72.19 319 ASN A O 1
ATOM 2672 N N . LEU A 1 320 ? -22.459 4.363 27.909 1.00 73.50 320 LEU A N 1
ATOM 2673 C CA . LEU A 1 320 ? -22.404 4.814 29.308 1.00 73.50 320 LEU A CA 1
ATOM 2674 C C . LEU A 1 320 ? -21.916 3.746 30.294 1.00 73.50 320 LEU A C 1
ATOM 2676 O O . LEU A 1 320 ? -21.429 4.093 31.365 1.00 73.50 320 LEU A O 1
ATOM 2680 N N . ASP A 1 321 ? -22.043 2.466 29.939 1.00 77.12 321 ASP A N 1
ATOM 2681 C CA . ASP A 1 321 ? -21.617 1.353 30.793 1.00 77.12 321 ASP A CA 1
ATOM 2682 C C . ASP A 1 321 ? -20.159 0.949 30.508 1.00 77.12 321 ASP A C 1
ATOM 2684 O O . ASP A 1 321 ? -19.660 -0.022 31.077 1.00 77.12 321 ASP A O 1
ATOM 2688 N N . LEU A 1 322 ? -19.481 1.653 29.595 1.00 77.31 322 LEU A N 1
ATOM 2689 C CA . LEU A 1 322 ? -18.108 1.351 29.231 1.00 77.31 322 LEU A CA 1
ATOM 2690 C C . LEU A 1 322 ? -17.110 2.011 30.173 1.00 77.31 322 LEU A C 1
ATOM 2692 O O . LEU A 1 322 ? -17.181 3.201 30.483 1.00 77.31 322 LEU A O 1
ATOM 2696 N N . GLU A 1 323 ? -16.093 1.236 30.515 1.00 82.31 323 GLU A N 1
ATOM 2697 C CA . GLU A 1 323 ? -14.890 1.721 31.167 1.00 82.31 323 GLU A CA 1
ATOM 2698 C C . GLU A 1 323 ? -13.719 1.596 30.193 1.00 82.31 323 GLU A C 1
ATOM 2700 O O . GLU A 1 323 ? -13.478 0.522 29.636 1.00 82.31 323 GLU A O 1
ATOM 2705 N N . LEU A 1 324 ? -13.007 2.702 29.976 1.00 84.44 324 LEU A N 1
ATOM 2706 C CA . LEU A 1 324 ? -11.709 2.687 29.318 1.00 84.44 324 LEU A CA 1
ATOM 2707 C C . LEU A 1 324 ? -10.655 2.463 30.395 1.00 84.44 324 LEU A C 1
ATOM 2709 O O . LEU A 1 324 ? -10.581 3.197 31.377 1.00 84.44 324 LEU A O 1
ATOM 2713 N N . LYS A 1 325 ? -9.790 1.483 30.193 1.00 88.19 325 LYS A N 1
ATOM 2714 C CA . LYS A 1 325 ? -8.662 1.234 31.079 1.00 88.19 325 LYS A CA 1
ATOM 2715 C C . LYS A 1 325 ? -7.379 1.264 30.276 1.00 88.19 325 LYS A C 1
ATOM 2717 O O . LYS A 1 325 ? -7.219 0.510 29.327 1.00 88.19 325 LYS A O 1
ATOM 2722 N N . ILE A 1 326 ? -6.452 2.141 30.637 1.00 90.50 326 ILE A N 1
ATOM 2723 C CA . ILE A 1 326 ? -5.132 2.169 30.005 1.00 90.50 326 ILE A CA 1
ATOM 2724 C C . ILE A 1 326 ? -4.258 1.127 30.701 1.00 90.50 326 ILE A C 1
ATOM 2726 O O . ILE A 1 326 ? -4.018 1.220 31.900 1.00 90.50 326 ILE A O 1
ATOM 2730 N N . ASN A 1 327 ? -3.810 0.124 29.948 1.00 86.62 327 AS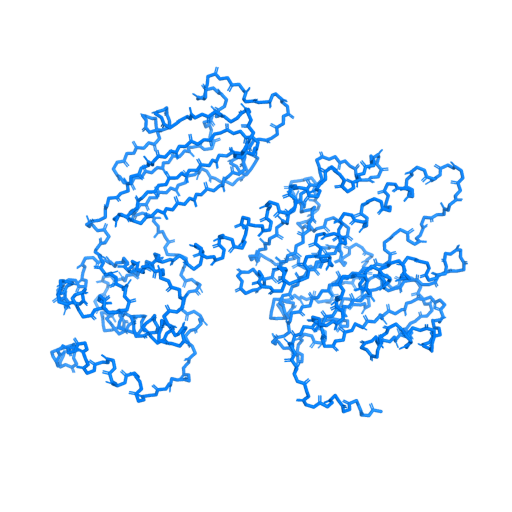N A N 1
ATOM 2731 C CA . ASN A 1 327 ? -3.026 -0.991 30.473 1.00 86.62 327 ASN A CA 1
ATOM 2732 C C . ASN A 1 327 ? -1.528 -0.703 30.429 1.00 86.62 327 ASN A C 1
ATOM 2734 O O . ASN A 1 327 ? -0.822 -1.002 31.384 1.00 86.62 327 ASN A O 1
ATOM 2738 N N . SER A 1 328 ? -1.034 -0.151 29.320 1.00 91.50 328 SER A N 1
ATOM 2739 C CA . SER A 1 328 ? 0.333 0.368 29.258 1.00 91.50 328 SER A CA 1
ATOM 2740 C C . SER A 1 328 ? 0.497 1.405 28.158 1.00 91.50 328 SER A C 1
ATOM 2742 O O . SER A 1 328 ? -0.210 1.380 27.151 1.00 91.50 328 SER A O 1
ATOM 2744 N N . VAL A 1 329 ? 1.450 2.311 28.337 1.00 92.56 329 VAL A N 1
ATOM 2745 C CA . VAL A 1 329 ? 1.880 3.273 27.331 1.00 92.56 329 VAL A CA 1
ATOM 2746 C C . VAL A 1 329 ? 3.393 3.222 27.234 1.00 92.56 329 VAL A C 1
ATOM 2748 O O . VAL A 1 329 ? 4.088 3.551 28.189 1.00 92.56 329 VAL A O 1
ATOM 2751 N N . LYS A 1 330 ? 3.908 2.813 26.077 1.00 92.50 330 LYS A N 1
ATOM 2752 C CA . LYS A 1 330 ? 5.345 2.675 25.837 1.00 92.50 330 LYS A CA 1
ATOM 2753 C C . LYS A 1 330 ? 5.826 3.642 24.769 1.00 92.50 330 LYS A C 1
ATOM 2755 O O . LYS A 1 330 ? 5.090 3.935 23.830 1.00 92.50 330 LYS A O 1
ATOM 2760 N N . TYR A 1 331 ? 7.064 4.095 24.883 1.00 91.94 331 TYR A N 1
ATOM 2761 C CA . TYR A 1 331 ? 7.649 5.113 24.024 1.00 91.94 331 TYR A CA 1
ATOM 2762 C C . TYR A 1 331 ? 9.075 4.741 23.617 1.00 91.94 331 TYR A C 1
ATOM 2764 O O . TYR A 1 331 ? 9.922 4.487 24.467 1.00 91.94 331 TYR A O 1
ATOM 2772 N N . GLY A 1 332 ? 9.334 4.679 22.312 1.00 86.50 332 GLY A N 1
ATOM 2773 C CA . GLY A 1 332 ? 10.633 4.288 21.761 1.00 86.50 332 GLY A CA 1
ATOM 2774 C C . GLY A 1 332 ? 10.528 3.866 20.297 1.00 86.50 332 GLY A C 1
ATOM 2775 O O . GLY A 1 332 ? 9.508 4.096 19.653 1.00 86.50 332 GLY A O 1
ATOM 2776 N N . VAL A 1 333 ? 11.579 3.269 19.736 1.00 73.75 333 VAL A N 1
ATOM 2777 C CA . VAL A 1 333 ? 11.644 3.001 18.286 1.00 73.75 333 VAL A CA 1
ATOM 2778 C C . VAL A 1 333 ? 10.820 1.768 17.899 1.00 73.75 333 VAL A C 1
ATOM 2780 O O . VAL A 1 333 ? 9.903 1.861 17.080 1.00 73.75 333 VAL A O 1
ATOM 2783 N N . ASN A 1 334 ? 11.098 0.621 18.523 1.00 70.12 334 ASN A N 1
ATOM 2784 C CA . ASN A 1 334 ? 10.434 -0.657 18.254 1.00 70.12 334 ASN A CA 1
ATOM 2785 C C . ASN A 1 334 ? 10.087 -1.363 19.559 1.00 70.12 334 ASN A C 1
ATOM 2787 O O . ASN A 1 334 ? 10.876 -1.350 20.493 1.00 70.12 334 ASN A O 1
ATOM 2791 N N . ILE A 1 335 ? 8.949 -2.057 19.605 1.00 59.00 335 ILE A N 1
ATOM 2792 C CA . ILE A 1 335 ? 8.451 -2.666 20.847 1.00 59.00 335 ILE A CA 1
ATOM 2793 C C . ILE A 1 335 ? 9.376 -3.722 21.476 1.00 59.00 335 ILE A C 1
ATOM 2795 O O . ILE A 1 335 ? 9.289 -3.971 22.677 1.00 59.00 335 ILE A O 1
ATOM 2799 N N . CYS A 1 336 ? 10.247 -4.330 20.672 1.00 53.72 336 CYS A N 1
ATOM 2800 C CA . CYS A 1 336 ? 11.218 -5.335 21.100 1.00 53.72 336 CYS A CA 1
ATOM 2801 C C . CYS A 1 336 ? 12.611 -4.747 21.379 1.00 53.72 336 CYS A C 1
ATOM 2803 O O . CYS A 1 336 ? 13.540 -5.505 21.650 1.00 53.72 336 CYS A O 1
ATOM 2805 N N . ASP A 1 337 ? 12.781 -3.429 21.264 1.00 63.78 337 ASP A N 1
ATOM 2806 C CA . ASP A 1 337 ? 14.062 -2.777 21.502 1.00 63.78 337 ASP A CA 1
ATOM 2807 C C . ASP A 1 337 ? 14.289 -2.558 23.005 1.00 63.78 337 ASP A C 1
ATOM 2809 O O . ASP A 1 337 ? 13.397 -2.142 23.745 1.00 63.78 337 ASP A O 1
ATOM 2813 N N . SER A 1 338 ? 15.524 -2.801 23.433 1.00 69.81 338 SER A N 1
ATOM 2814 C CA . SER A 1 338 ? 16.062 -2.415 24.738 1.00 69.81 338 SER A CA 1
ATOM 2815 C C . SER A 1 338 ? 15.901 -0.927 25.071 1.00 69.81 338 SER A C 1
ATOM 2817 O O . SER A 1 338 ? 15.947 -0.569 26.242 1.00 69.81 338 SER A O 1
ATOM 2819 N N . THR A 1 339 ? 15.697 -0.073 24.064 1.00 75.69 339 THR A N 1
ATOM 2820 C CA . THR A 1 339 ? 15.487 1.375 24.222 1.00 75.69 339 THR A CA 1
ATOM 2821 C C . THR A 1 339 ? 14.042 1.765 24.549 1.00 75.69 339 THR A C 1
ATOM 2823 O O . THR A 1 339 ? 13.750 2.945 24.697 1.00 75.69 339 THR A O 1
ATOM 2826 N N . MET A 1 340 ? 13.104 0.818 24.659 1.00 85.25 340 MET A N 1
ATOM 2827 C CA . MET A 1 340 ? 11.704 1.136 24.958 1.00 85.25 340 MET A CA 1
ATOM 2828 C C . MET A 1 340 ? 11.500 1.608 26.397 1.00 85.25 340 MET A C 1
ATOM 2830 O O . MET A 1 340 ? 11.752 0.869 27.347 1.00 85.25 340 MET A O 1
ATOM 2834 N N . LEU A 1 341 ? 10.918 2.796 26.547 1.00 91.88 341 LEU A N 1
ATOM 2835 C CA . LEU A 1 341 ? 10.536 3.352 27.838 1.00 91.88 341 LEU A CA 1
ATOM 2836 C C . LEU A 1 341 ? 9.071 3.058 28.138 1.00 91.88 341 LEU A C 1
ATOM 2838 O O . LEU A 1 341 ? 8.198 3.259 27.292 1.00 91.88 341 LEU A O 1
ATOM 2842 N N . ASP A 1 342 ? 8.786 2.613 29.356 1.00 92.38 342 ASP A N 1
ATOM 2843 C CA . ASP A 1 342 ? 7.420 2.549 29.865 1.00 92.38 342 ASP A CA 1
ATOM 2844 C C . ASP A 1 342 ? 7.063 3.896 30.507 1.00 92.38 342 ASP A C 1
ATOM 2846 O O . ASP A 1 342 ? 7.684 4.326 31.478 1.00 92.38 342 ASP A O 1
ATOM 2850 N N . ILE A 1 343 ? 6.080 4.586 29.932 1.00 94.75 343 ILE A N 1
ATOM 2851 C CA . ILE A 1 343 ? 5.626 5.906 30.382 1.00 94.75 343 ILE A CA 1
ATOM 2852 C C . ILE A 1 343 ? 4.170 5.883 30.857 1.00 94.75 343 ILE A C 1
ATOM 2854 O O . ILE A 1 343 ? 3.532 6.934 30.947 1.00 94.75 343 ILE A O 1
ATOM 2858 N N . THR A 1 344 ? 3.650 4.694 31.177 1.00 94.44 344 THR A N 1
ATOM 2859 C CA . THR A 1 344 ? 2.247 4.455 31.540 1.00 94.44 344 THR A CA 1
ATOM 2860 C C . THR A 1 344 ? 1.762 5.397 32.632 1.00 94.44 344 THR A C 1
ATOM 2862 O O . THR A 1 344 ? 0.842 6.179 32.396 1.00 94.44 344 THR A O 1
ATOM 2865 N N . ASP A 1 345 ? 2.410 5.388 33.798 1.00 94.75 345 ASP A N 1
ATOM 2866 C CA . ASP A 1 345 ? 1.958 6.164 34.957 1.00 94.75 345 ASP A CA 1
ATOM 2867 C C . ASP A 1 345 ? 1.965 7.667 34.675 1.00 94.75 345 ASP A C 1
ATOM 2869 O O . ASP A 1 345 ? 1.059 8.400 35.069 1.00 94.75 345 ASP A O 1
ATOM 2873 N N . LYS A 1 346 ? 2.973 8.139 33.939 1.00 94.88 346 LYS A N 1
ATOM 2874 C CA . LYS A 1 346 ? 3.127 9.559 33.611 1.00 94.88 346 LYS A CA 1
ATOM 2875 C C . LYS A 1 346 ? 2.050 10.019 32.640 1.00 94.88 346 LYS A C 1
ATOM 2877 O O . LYS A 1 346 ? 1.491 11.101 32.807 1.00 94.88 346 LYS A O 1
ATOM 2882 N N . VAL A 1 347 ? 1.730 9.190 31.651 1.00 93.31 347 VAL A N 1
ATOM 2883 C CA . VAL A 1 347 ? 0.646 9.456 30.707 1.00 93.31 347 VAL A CA 1
ATOM 2884 C C . VAL A 1 347 ? -0.706 9.387 31.410 1.00 93.31 347 VAL A C 1
ATOM 2886 O O . VAL A 1 347 ? -1.509 10.295 31.228 1.00 93.31 347 VAL A O 1
ATOM 2889 N N . ILE A 1 348 ? -0.957 8.386 32.256 1.00 93.31 348 ILE A N 1
ATOM 2890 C CA . ILE A 1 348 ? -2.221 8.276 32.999 1.00 93.31 348 ILE A CA 1
ATOM 2891 C C . ILE A 1 348 ? -2.418 9.496 33.908 1.00 93.31 348 ILE A C 1
ATOM 2893 O O . ILE A 1 348 ? -3.453 10.151 33.838 1.00 93.31 348 ILE A O 1
ATOM 2897 N N . ASN A 1 349 ? -1.409 9.876 34.690 1.00 92.94 349 ASN A N 1
ATOM 2898 C CA . ASN A 1 349 ? -1.524 10.995 35.628 1.00 92.94 349 ASN A CA 1
ATOM 2899 C C . ASN A 1 349 ? -1.690 12.363 34.944 1.00 92.94 349 ASN A C 1
ATOM 2901 O O . ASN A 1 349 ? -2.215 13.290 35.557 1.00 92.94 349 ASN A O 1
ATOM 2905 N N . THR A 1 350 ? -1.242 12.501 33.692 1.00 90.31 350 THR A N 1
ATOM 2906 C CA . THR A 1 350 ? -1.210 13.796 32.987 1.00 90.31 350 THR A CA 1
ATOM 2907 C C . THR A 1 350 ? -2.303 13.931 31.928 1.00 90.31 350 THR A C 1
ATOM 2909 O O . THR A 1 350 ? -2.826 15.017 31.703 1.00 90.31 350 THR A O 1
ATOM 2912 N N . CYS A 1 351 ? -2.620 12.834 31.243 1.00 90.56 351 CYS A N 1
ATOM 2913 C CA . CYS A 1 351 ? -3.374 12.828 29.990 1.00 90.56 351 CYS A CA 1
ATOM 2914 C C . CYS A 1 351 ? -4.678 12.022 30.077 1.00 90.56 351 CYS A C 1
ATOM 2916 O O . CYS A 1 351 ? -5.453 12.029 29.119 1.00 90.56 351 CYS A O 1
ATOM 2918 N N . TYR A 1 352 ? -4.928 11.295 31.172 1.00 91.12 352 TYR A N 1
ATOM 2919 C CA . TYR A 1 352 ? -6.105 10.440 31.320 1.00 91.12 352 TYR A CA 1
ATOM 2920 C C . TYR A 1 352 ? -7.126 11.037 32.294 1.00 91.12 352 TYR A C 1
ATOM 2922 O O . TYR A 1 352 ? -6.809 11.380 33.429 1.00 91.12 352 TYR A O 1
ATOM 2930 N N . SER A 1 353 ? -8.384 11.147 31.868 1.00 87.88 353 SER A N 1
ATOM 2931 C CA . SER A 1 353 ? -9.492 11.554 32.736 1.00 87.88 353 SER A CA 1
ATOM 2932 C C . SER A 1 353 ? -10.818 10.996 32.223 1.00 87.88 353 SER A C 1
ATOM 2934 O O . SER A 1 353 ? -11.070 11.042 31.029 1.00 87.88 353 SER A O 1
ATOM 2936 N N . LYS A 1 354 ? -11.681 10.480 33.111 1.00 79.81 354 LYS A N 1
ATOM 2937 C CA . LYS A 1 354 ? -13.087 10.115 32.817 1.00 79.81 354 LYS A CA 1
ATOM 2938 C C . LYS A 1 354 ? -13.301 9.401 31.464 1.00 79.81 354 LYS A C 1
ATOM 2940 O O . LYS A 1 354 ? -14.001 9.922 30.598 1.00 79.81 354 LYS A O 1
ATOM 2945 N N . ASN A 1 355 ? -12.708 8.218 31.281 1.00 82.06 355 ASN A N 1
ATOM 2946 C CA . ASN A 1 355 ? -12.820 7.421 30.048 1.00 82.06 355 ASN A CA 1
ATOM 2947 C C . ASN A 1 355 ? -12.252 8.080 28.778 1.00 82.06 355 ASN A C 1
ATOM 2949 O O . ASN A 1 355 ? -12.618 7.726 27.653 1.00 82.06 355 ASN A O 1
ATOM 2953 N N . LYS A 1 356 ? -11.329 9.024 28.960 1.00 85.50 356 LYS A N 1
ATOM 2954 C CA . LYS A 1 356 ? -10.667 9.753 27.888 1.00 85.50 356 LYS A CA 1
ATOM 2955 C C . LYS A 1 356 ? -9.168 9.825 28.141 1.00 85.50 356 LYS A C 1
ATOM 2957 O O . LYS A 1 356 ? -8.723 10.382 29.141 1.00 85.50 356 LYS A O 1
ATOM 2962 N N . LEU A 1 357 ? -8.392 9.305 27.199 1.00 88.94 357 LEU A N 1
ATOM 2963 C CA . LEU A 1 357 ? -6.970 9.587 27.063 1.00 88.94 357 LEU A CA 1
ATOM 2964 C C . LEU A 1 357 ? -6.787 10.671 25.999 1.00 88.94 357 LEU A C 1
ATOM 2966 O O . LEU A 1 357 ? -7.122 10.465 24.833 1.00 88.94 357 LEU A O 1
ATOM 2970 N N . PHE A 1 358 ? -6.242 11.814 26.403 1.00 90.00 358 PHE A N 1
ATOM 2971 C CA . PHE A 1 358 ? -5.911 12.917 25.512 1.00 90.00 358 PHE A CA 1
ATOM 2972 C C . PHE A 1 358 ? -4.457 13.347 25.706 1.00 90.00 358 PHE A C 1
ATOM 2974 O O . PHE A 1 358 ? -4.129 14.005 26.690 1.00 90.00 358 PHE A O 1
ATOM 2981 N N . ILE A 1 359 ? -3.590 12.982 24.763 1.00 89.06 359 ILE A N 1
ATOM 2982 C CA . ILE A 1 359 ? -2.189 13.411 24.747 1.00 89.06 359 ILE A CA 1
ATOM 2983 C C . ILE A 1 359 ? -2.079 14.557 23.752 1.00 89.06 359 ILE A C 1
ATOM 2985 O O . ILE A 1 359 ? -2.148 14.351 22.537 1.00 89.06 359 ILE A O 1
ATOM 2989 N N . ASP A 1 360 ? -1.954 15.772 24.279 1.00 85.44 360 ASP A N 1
ATOM 2990 C CA . ASP A 1 360 ? -1.872 16.969 23.455 1.00 85.44 360 ASP A CA 1
ATOM 2991 C C . ASP A 1 360 ? -0.608 16.967 22.582 1.00 85.44 360 ASP A C 1
ATOM 2993 O O . ASP A 1 360 ? 0.467 16.575 23.034 1.00 85.44 360 ASP A O 1
ATOM 2997 N N . LYS A 1 361 ? -0.720 17.436 21.335 1.00 81.69 361 LYS A N 1
ATOM 2998 C CA . LYS A 1 361 ? 0.413 17.525 20.398 1.00 81.69 361 LYS A CA 1
ATOM 2999 C C . LYS A 1 361 ? 1.573 18.393 20.899 1.00 81.69 361 LYS A C 1
ATOM 3001 O O . LYS A 1 361 ? 2.684 18.262 20.401 1.00 81.69 361 LYS A O 1
ATOM 3006 N N . ASN A 1 362 ? 1.323 19.291 21.853 1.00 83.94 362 ASN A N 1
ATOM 3007 C CA . ASN A 1 362 ? 2.355 20.138 22.446 1.00 83.94 362 ASN A CA 1
ATOM 3008 C C . ASN A 1 362 ? 3.086 19.456 23.616 1.00 83.94 362 ASN A C 1
ATOM 3010 O O . ASN A 1 362 ? 4.046 20.022 24.142 1.00 83.94 362 ASN A O 1
ATOM 3014 N N . ILE A 1 363 ? 2.657 18.264 24.046 1.00 87.12 363 ILE A N 1
ATOM 3015 C CA . ILE A 1 363 ? 3.364 17.502 25.077 1.00 87.12 363 ILE A CA 1
ATOM 3016 C C . ILE A 1 363 ? 4.640 16.930 24.470 1.00 87.12 363 ILE A C 1
ATOM 3018 O O . ILE A 1 363 ? 4.610 16.086 23.576 1.00 87.12 363 ILE A O 1
ATOM 3022 N N . ASN A 1 364 ? 5.779 17.360 25.006 1.00 87.06 364 ASN A N 1
ATOM 3023 C CA . ASN A 1 364 ? 7.061 16.759 24.682 1.00 87.06 364 ASN A CA 1
ATOM 3024 C C . ASN A 1 364 ? 7.168 15.389 25.369 1.00 87.06 364 ASN A C 1
ATOM 3026 O O . ASN A 1 364 ? 7.308 15.305 26.593 1.00 87.06 364 ASN A O 1
ATOM 3030 N N . LEU A 1 365 ? 7.108 14.318 24.577 1.00 88.50 365 LEU A N 1
ATOM 3031 C CA . LEU A 1 365 ? 7.156 12.951 25.088 1.00 88.50 365 LEU A CA 1
ATOM 3032 C C . LEU A 1 365 ? 8.505 12.581 25.709 1.00 88.50 365 LEU A C 1
ATOM 3034 O O . LEU A 1 365 ? 8.506 11.801 26.652 1.00 88.50 365 LEU A O 1
ATOM 3038 N N . ASN A 1 366 ? 9.626 13.169 25.277 1.00 89.69 366 ASN A N 1
ATOM 3039 C CA . ASN A 1 366 ? 10.923 12.963 25.935 1.00 89.69 366 ASN A CA 1
ATOM 3040 C C . ASN A 1 366 ? 10.921 13.588 27.336 1.00 89.69 366 ASN A C 1
ATOM 3042 O O . ASN A 1 366 ? 11.351 12.971 28.305 1.00 89.69 366 ASN A O 1
ATOM 3046 N N . THR A 1 367 ? 10.382 14.804 27.471 1.00 89.56 367 THR A N 1
ATOM 3047 C CA . THR A 1 367 ? 10.231 15.451 28.784 1.00 89.56 367 THR A CA 1
ATOM 3048 C C . THR A 1 367 ? 9.294 14.655 29.684 1.00 89.56 367 THR A C 1
ATOM 3050 O O . THR A 1 367 ? 9.600 14.455 30.857 1.00 89.56 367 THR A O 1
ATOM 3053 N N . LEU A 1 368 ? 8.179 14.162 29.135 1.00 89.94 368 LEU A N 1
ATOM 3054 C CA . LEU A 1 368 ? 7.260 13.304 29.873 1.00 89.94 368 LEU A CA 1
ATOM 3055 C C . LEU A 1 368 ? 7.957 12.002 30.288 1.00 89.94 368 LEU A C 1
ATOM 3057 O O . LEU A 1 368 ? 7.910 11.631 31.454 1.00 89.94 368 LEU A O 1
ATOM 3061 N N . ALA A 1 369 ? 8.672 11.342 29.379 1.00 90.31 369 ALA A N 1
ATOM 3062 C CA . ALA A 1 369 ? 9.429 10.125 29.652 1.00 90.31 369 ALA A CA 1
ATOM 3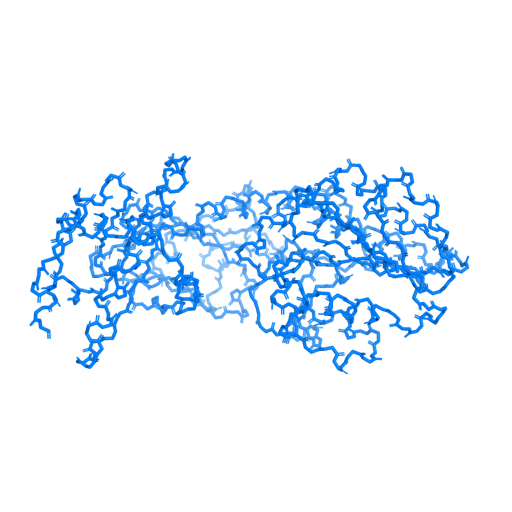063 C C . ALA A 1 369 ? 10.565 10.338 30.665 1.00 90.31 369 ALA A C 1
ATOM 3065 O O . ALA A 1 369 ? 10.891 9.416 31.407 1.00 90.31 369 ALA A O 1
ATOM 3066 N N . GLY A 1 370 ? 11.078 11.563 30.799 1.00 90.81 370 GLY A N 1
ATOM 3067 C CA . GLY A 1 370 ? 12.196 11.925 31.676 1.00 90.81 370 GLY A CA 1
ATOM 3068 C C . GLY A 1 370 ? 13.569 11.710 31.034 1.00 90.81 370 GLY A C 1
ATOM 3069 O O . GLY A 1 370 ? 14.559 12.217 31.550 1.00 90.81 370 GLY A O 1
ATOM 3070 N N . GLU A 1 371 ? 13.617 11.018 29.900 1.00 91.31 371 GLU A N 1
ATOM 3071 C CA . GLU A 1 371 ? 14.799 10.797 29.073 1.00 91.31 371 GLU A CA 1
ATOM 3072 C C . GLU A 1 371 ? 14.375 10.613 27.606 1.00 91.31 371 GLU A C 1
ATOM 3074 O O . GLU A 1 371 ? 13.203 10.356 27.316 1.00 91.31 371 GLU A O 1
ATOM 3079 N N . ASP A 1 372 ? 15.311 10.789 26.670 1.00 89.06 372 ASP A N 1
ATOM 3080 C CA . ASP A 1 372 ? 15.084 10.446 25.264 1.00 89.06 372 ASP A CA 1
ATOM 3081 C C . ASP A 1 372 ? 15.471 8.968 25.056 1.00 89.06 372 ASP A C 1
ATOM 3083 O O . ASP A 1 372 ? 16.652 8.648 25.212 1.00 89.06 372 ASP A O 1
ATOM 3087 N N . PRO A 1 373 ? 14.522 8.081 24.685 1.00 86.25 373 PRO A N 1
ATOM 3088 C CA . PRO A 1 373 ? 14.805 6.675 24.392 1.00 86.25 373 PRO A CA 1
ATOM 3089 C C . PRO A 1 373 ? 15.988 6.476 23.437 1.00 86.25 373 PRO A C 1
ATOM 3091 O O . PRO A 1 373 ? 16.751 5.518 23.563 1.00 86.25 373 PRO A O 1
ATOM 3094 N N . LEU A 1 374 ? 16.111 7.364 22.442 1.00 85.62 374 LEU A N 1
ATOM 3095 C CA . LEU A 1 374 ? 17.179 7.327 21.454 1.00 85.62 374 LEU A CA 1
ATOM 3096 C C . LEU A 1 374 ? 17.312 8.677 20.741 1.00 85.62 374 LEU A C 1
ATOM 3098 O O . LEU A 1 374 ? 16.512 9.015 19.861 1.00 85.62 374 LEU A O 1
ATOM 3102 N N . GLU A 1 375 ? 18.356 9.433 21.078 1.00 82.69 375 GLU A N 1
ATOM 3103 C CA . GLU A 1 375 ? 18.584 10.766 20.518 1.00 82.69 375 GLU A CA 1
ATOM 3104 C C . GLU A 1 375 ? 18.590 10.781 18.981 1.00 82.69 375 GLU A C 1
ATOM 3106 O O . GLU A 1 375 ? 19.176 9.921 18.322 1.00 82.69 375 GLU A O 1
ATOM 3111 N N . LYS A 1 376 ? 17.983 11.826 18.401 1.00 76.19 376 LYS A N 1
ATOM 3112 C CA . LYS A 1 376 ? 17.965 12.115 16.949 1.00 76.19 376 LYS A CA 1
ATOM 3113 C C . LYS A 1 376 ? 17.284 11.057 16.065 1.00 76.19 376 LYS A C 1
ATOM 3115 O O . LYS A 1 376 ? 17.353 11.166 14.842 1.00 76.19 376 LYS A O 1
ATOM 3120 N N . VAL A 1 377 ? 16.595 10.080 16.648 1.00 73.44 377 VAL A N 1
ATOM 3121 C CA . VAL A 1 377 ? 15.794 9.083 15.922 1.00 73.44 377 VAL A CA 1
ATOM 3122 C C . VAL A 1 377 ? 14.321 9.301 16.233 1.00 73.44 377 VAL A C 1
ATOM 3124 O O . VAL A 1 377 ? 13.987 9.417 17.399 1.00 73.44 377 VAL A O 1
ATOM 3127 N N . ALA A 1 378 ? 13.438 9.354 15.233 1.00 72.88 378 ALA A N 1
ATOM 3128 C CA . ALA A 1 378 ? 11.996 9.472 15.476 1.00 72.88 378 ALA A CA 1
ATOM 3129 C C . ALA A 1 378 ? 11.456 8.228 16.201 1.00 72.88 378 ALA A C 1
ATOM 3131 O O . ALA A 1 378 ? 11.771 7.096 15.819 1.00 72.88 378 ALA A O 1
ATOM 3132 N N . LYS A 1 379 ? 10.652 8.439 17.244 1.00 84.81 379 LYS A N 1
ATOM 3133 C CA . LYS A 1 379 ? 10.102 7.365 18.077 1.00 84.81 379 LYS A CA 1
ATOM 3134 C C . LYS A 1 379 ? 8.631 7.111 17.762 1.00 84.81 379 LYS A C 1
ATOM 3136 O O . LYS A 1 379 ? 7.998 7.794 16.961 1.00 84.81 379 LYS A O 1
ATOM 3141 N N . LYS A 1 380 ? 8.069 6.105 18.418 1.00 85.12 380 LYS A N 1
ATOM 3142 C CA . LYS A 1 380 ? 6.657 5.744 18.376 1.00 85.12 380 LYS A CA 1
ATOM 3143 C C . LYS A 1 380 ? 6.114 5.633 19.791 1.00 85.12 380 LYS A C 1
ATOM 3145 O O . LYS A 1 380 ? 6.802 5.192 20.712 1.00 85.12 380 LYS A O 1
ATOM 3150 N N . LEU A 1 381 ? 4.851 5.998 19.939 1.00 85.62 381 LEU A N 1
ATOM 3151 C CA . LEU A 1 381 ? 4.051 5.782 21.127 1.00 85.62 381 LEU A CA 1
ATOM 3152 C C . LEU A 1 381 ? 3.142 4.569 20.918 1.00 85.62 381 LEU A C 1
ATOM 3154 O O . LEU A 1 381 ? 2.384 4.518 19.952 1.00 85.62 381 LEU A O 1
ATOM 3158 N N . TYR A 1 382 ? 3.188 3.617 21.839 1.00 85.00 382 TYR A N 1
ATOM 3159 C CA . TYR A 1 382 ? 2.380 2.403 21.848 1.00 85.00 382 TYR A CA 1
ATOM 3160 C C . TYR A 1 382 ? 1.430 2.462 23.040 1.00 85.00 382 TYR A C 1
ATOM 3162 O O . TYR A 1 382 ? 1.874 2.379 24.180 1.00 85.00 382 TYR A O 1
ATOM 3170 N N . VAL A 1 383 ? 0.133 2.599 22.794 1.00 84.38 383 VAL A N 1
ATOM 3171 C CA . VAL A 1 383 ? -0.905 2.662 23.828 1.00 84.38 383 VAL A CA 1
ATOM 3172 C C . VAL A 1 383 ? -1.680 1.353 23.821 1.00 84.38 383 VAL A C 1
ATOM 3174 O O . VAL A 1 383 ? -2.348 1.045 22.840 1.00 84.38 383 VAL A O 1
ATOM 3177 N N . TYR A 1 384 ? -1.625 0.604 24.914 1.00 81.88 384 TYR A N 1
ATOM 3178 C CA . TYR A 1 384 ? -2.422 -0.590 25.171 1.00 81.88 384 TYR A CA 1
ATOM 3179 C C . TYR A 1 384 ? -3.542 -0.234 26.128 1.00 81.88 384 TYR A C 1
ATOM 3181 O O . TYR A 1 384 ? -3.293 0.317 27.200 1.00 81.88 384 TYR A O 1
ATOM 3189 N N . TYR A 1 385 ? -4.770 -0.564 25.763 1.00 82.44 385 TYR A N 1
ATOM 3190 C CA . TYR A 1 385 ? -5.936 -0.225 26.561 1.00 82.44 385 TYR A CA 1
ATOM 3191 C C . TYR A 1 385 ? -7.000 -1.307 26.470 1.00 82.44 385 TYR A C 1
ATOM 3193 O O . TYR A 1 385 ? -6.956 -2.183 25.613 1.00 82.44 385 TYR A O 1
ATOM 3201 N N . GLU A 1 386 ? -7.938 -1.263 27.396 1.00 78.31 386 GLU A N 1
ATOM 3202 C CA . GLU A 1 386 ? -9.031 -2.198 27.532 1.00 78.31 386 GLU A CA 1
ATOM 3203 C C . GLU A 1 386 ? -10.352 -1.432 27.553 1.00 78.31 386 GLU A C 1
ATOM 3205 O O . GLU A 1 386 ? -10.441 -0.364 28.158 1.00 78.31 386 GLU A O 1
ATOM 3210 N N . ILE A 1 387 ? -11.361 -1.965 26.869 1.00 76.06 387 ILE A N 1
ATOM 3211 C CA . ILE A 1 387 ? -12.746 -1.490 26.940 1.00 76.06 387 ILE A CA 1
ATOM 3212 C C . ILE A 1 387 ? -13.608 -2.712 27.254 1.00 76.06 387 ILE A C 1
ATOM 3214 O O . ILE A 1 387 ? -13.653 -3.633 26.443 1.00 76.06 387 ILE A O 1
ATOM 3218 N N . ASP A 1 388 ? -14.248 -2.750 28.428 1.00 73.81 388 ASP A N 1
ATOM 3219 C CA . ASP A 1 388 ? -15.127 -3.861 28.857 1.00 73.81 388 ASP A CA 1
ATOM 3220 C C . ASP A 1 388 ? -14.475 -5.261 28.708 1.00 73.81 388 ASP A C 1
ATOM 3222 O O . ASP A 1 388 ? -15.072 -6.209 28.195 1.00 73.81 388 ASP A O 1
ATOM 3226 N N . SER A 1 389 ? -13.208 -5.392 29.125 1.00 70.75 389 SER A N 1
ATOM 3227 C CA . SER A 1 389 ? -12.402 -6.625 29.010 1.00 70.75 389 SER A CA 1
ATOM 3228 C C . SER A 1 389 ? -11.923 -7.023 27.618 1.00 70.75 389 SER A C 1
ATOM 3230 O O . SER A 1 389 ? -11.306 -8.079 27.453 1.00 70.75 389 SER A O 1
ATOM 3232 N N . TYR A 1 390 ? -12.098 -6.150 26.628 1.00 64.56 390 TYR A N 1
ATOM 3233 C CA . TYR A 1 390 ? -11.492 -6.292 25.308 1.00 64.56 390 TYR A CA 1
ATOM 3234 C C . TYR A 1 390 ? -10.201 -5.499 25.235 1.00 64.56 390 TYR A C 1
ATOM 3236 O O . TYR A 1 390 ? -10.196 -4.313 25.541 1.00 64.56 390 TYR A O 1
ATOM 3244 N N . LEU A 1 391 ? -9.120 -6.147 24.807 1.00 60.97 391 LEU A N 1
ATOM 3245 C CA . LEU A 1 391 ? -7.806 -5.529 24.661 1.00 60.97 391 LEU A CA 1
ATOM 3246 C C . LEU A 1 391 ? -7.653 -4.885 23.282 1.00 60.97 391 LEU A C 1
ATOM 3248 O O . LEU A 1 391 ? -7.902 -5.518 22.257 1.00 60.97 391 LEU A O 1
ATOM 3252 N N . PHE A 1 392 ? -7.160 -3.655 23.283 1.00 67.38 392 PHE A N 1
ATOM 3253 C CA . PHE A 1 392 ? -6.856 -2.847 22.114 1.00 67.38 392 PHE A CA 1
ATOM 3254 C C . PHE A 1 392 ? -5.433 -2.312 22.206 1.00 67.38 392 PHE A C 1
ATOM 3256 O O . PHE A 1 392 ? -4.855 -2.172 23.291 1.00 67.38 392 PHE A O 1
ATOM 3263 N N . HIS A 1 393 ? -4.878 -1.952 21.054 1.00 70.44 393 HIS A N 1
ATOM 3264 C CA . HIS A 1 393 ? -3.626 -1.220 20.991 1.00 70.44 393 HIS A CA 1
ATOM 3265 C C . HIS A 1 393 ? -3.669 -0.159 19.893 1.00 70.44 393 HIS A C 1
ATOM 3267 O O . HIS A 1 393 ? -4.306 -0.329 18.856 1.00 70.44 393 HIS A O 1
ATOM 3273 N N . ARG A 1 394 ? -2.958 0.944 20.113 1.00 72.00 394 ARG A N 1
ATOM 3274 C CA . ARG A 1 394 ? -2.784 2.031 19.149 1.00 72.00 394 ARG A CA 1
ATOM 3275 C C . ARG A 1 394 ? -1.313 2.404 19.082 1.00 72.00 394 ARG A C 1
ATOM 3277 O O . ARG A 1 394 ? -0.679 2.573 20.118 1.00 72.00 394 ARG A O 1
ATOM 3284 N N . VAL A 1 395 ? -0.783 2.549 17.871 1.00 71.81 395 VAL A N 1
ATOM 3285 C CA . VAL A 1 395 ? 0.595 3.001 17.641 1.00 71.81 395 VAL A CA 1
ATOM 3286 C C . VAL A 1 395 ? 0.558 4.334 16.919 1.00 71.81 395 VAL A C 1
ATOM 3288 O O . VAL A 1 395 ? -0.159 4.480 15.929 1.00 71.81 395 VAL A O 1
ATOM 3291 N N . VAL A 1 396 ? 1.308 5.306 17.423 1.00 72.56 396 VAL A N 1
ATOM 3292 C CA . VAL A 1 396 ? 1.387 6.651 16.855 1.00 72.56 396 VAL A CA 1
ATOM 3293 C C . VAL A 1 396 ? 2.850 7.023 16.692 1.00 72.56 396 VAL A C 1
ATOM 3295 O O . VAL A 1 396 ? 3.630 6.889 17.627 1.00 72.56 396 VAL A O 1
ATOM 3298 N N . ASP A 1 397 ? 3.232 7.460 15.499 1.00 71.25 397 ASP A N 1
ATOM 3299 C CA . ASP A 1 397 ? 4.578 7.968 15.251 1.00 71.25 397 ASP A CA 1
ATOM 3300 C C . ASP A 1 397 ? 4.741 9.357 15.884 1.00 71.25 397 ASP A C 1
ATOM 3302 O O . ASP A 1 397 ? 3.825 10.176 15.817 1.00 71.25 397 ASP A O 1
ATOM 3306 N N . GLU A 1 398 ? 5.893 9.630 16.492 1.00 69.12 398 GLU A N 1
ATOM 3307 C CA . GLU A 1 398 ? 6.210 10.921 17.108 1.00 69.12 398 GLU A CA 1
ATOM 3308 C C . GLU A 1 398 ? 6.095 12.064 16.087 1.00 69.12 398 GLU A C 1
ATOM 3310 O O . GLU A 1 398 ? 5.474 13.089 16.373 1.00 69.12 398 GLU A O 1
ATOM 3315 N N . MET A 1 399 ? 6.579 11.869 14.853 1.00 61.81 399 MET A N 1
ATOM 3316 C CA . MET A 1 399 ? 6.407 12.845 13.767 1.00 61.81 399 MET A CA 1
ATOM 3317 C C . MET A 1 399 ? 4.934 12.975 13.380 1.00 61.81 399 MET A C 1
ATOM 3319 O O . MET A 1 399 ? 4.455 14.070 13.087 1.00 61.81 399 MET A O 1
ATOM 3323 N N . GLY A 1 400 ? 4.201 11.862 13.436 1.00 56.91 400 GLY A N 1
ATOM 3324 C CA . GLY A 1 400 ? 2.750 11.835 13.296 1.00 56.91 400 GLY A CA 1
ATOM 3325 C C . GLY A 1 400 ? 2.044 12.705 14.335 1.00 56.91 400 GLY A C 1
ATOM 3326 O O . GLY A 1 400 ? 1.147 13.448 13.960 1.00 56.91 400 GLY A O 1
ATOM 3327 N N . MET A 1 401 ? 2.457 12.696 15.604 1.00 64.06 401 MET A N 1
ATOM 3328 C CA . MET A 1 401 ? 1.863 13.546 16.650 1.00 64.06 401 MET A CA 1
ATOM 3329 C C . MET A 1 401 ? 2.127 15.039 16.439 1.00 64.06 401 MET A C 1
ATOM 3331 O O . MET A 1 401 ? 1.260 15.864 16.728 1.00 64.06 401 MET A O 1
ATOM 3335 N N . PHE A 1 402 ? 3.302 15.398 15.914 1.00 59.25 402 PHE A N 1
ATOM 3336 C CA . PHE A 1 402 ? 3.610 16.789 15.569 1.00 59.25 402 PHE A CA 1
ATOM 3337 C C . PHE A 1 402 ? 2.740 17.313 14.415 1.00 59.25 402 PHE A C 1
ATOM 3339 O O . PHE A 1 402 ? 2.383 18.492 14.397 1.00 59.25 402 PHE A O 1
ATOM 3346 N N . LEU A 1 403 ? 2.403 16.450 13.450 1.00 49.50 403 LEU A N 1
ATOM 3347 C CA . LEU A 1 403 ? 1.715 16.825 12.208 1.00 49.50 403 LEU A CA 1
ATOM 3348 C C . LEU A 1 403 ? 0.194 16.626 12.263 1.00 49.50 403 LEU A C 1
ATOM 3350 O O . LEU A 1 403 ? -0.569 17.426 11.722 1.00 49.50 403 LEU A O 1
ATOM 3354 N N . THR A 1 404 ? -0.252 15.554 12.910 1.00 50.06 404 THR A N 1
ATOM 3355 C CA . THR A 1 404 ? -1.645 15.117 12.998 1.00 50.06 404 THR A CA 1
ATOM 3356 C C . THR A 1 404 ? -2.084 15.292 14.446 1.00 50.06 404 THR A C 1
ATOM 3358 O O . THR A 1 404 ? -1.469 14.748 15.353 1.00 50.06 404 THR A O 1
ATOM 3361 N N . ASN A 1 405 ? -3.070 16.162 14.671 1.00 62.59 405 ASN A N 1
ATOM 3362 C CA . ASN A 1 405 ? -3.472 16.649 15.995 1.00 62.59 405 ASN A CA 1
ATOM 3363 C C . ASN A 1 405 ? -3.538 15.557 17.085 1.00 62.59 405 ASN A C 1
ATOM 3365 O O . ASN A 1 405 ? -3.887 14.420 16.790 1.00 62.59 405 ASN A O 1
ATOM 3369 N N . SER A 1 406 ? -3.236 15.971 18.323 1.00 77.56 406 SER A N 1
ATOM 3370 C CA . SER A 1 406 ? -3.327 15.287 19.625 1.00 77.56 406 SER A CA 1
ATOM 3371 C C . SER A 1 406 ? -3.937 13.874 19.640 1.00 77.56 406 SER A C 1
ATOM 3373 O O . SER A 1 406 ? -5.021 13.631 19.111 1.00 77.56 406 SER A O 1
ATOM 3375 N N . ILE A 1 407 ? -3.308 12.934 20.350 1.00 76.50 407 ILE A N 1
ATOM 3376 C CA . ILE A 1 407 ? -3.854 11.579 20.498 1.00 76.50 407 ILE A CA 1
ATOM 3377 C C . ILE A 1 407 ? -5.106 11.645 21.362 1.00 76.50 407 ILE A C 1
ATOM 3379 O O . ILE A 1 407 ? -5.025 11.964 22.542 1.00 76.50 407 ILE A O 1
ATOM 3383 N N . LEU A 1 408 ? -6.245 11.285 20.779 1.00 79.38 408 LEU A N 1
ATOM 3384 C CA . LEU A 1 408 ? -7.527 11.199 21.464 1.00 79.38 408 LEU A CA 1
ATOM 3385 C C . LEU A 1 408 ? -8.049 9.760 21.409 1.00 79.38 408 LEU A C 1
ATOM 3387 O O . LEU A 1 408 ? -8.300 9.231 20.324 1.00 79.38 408 LEU A O 1
ATOM 3391 N N . ILE A 1 409 ? -8.204 9.132 22.571 1.00 76.62 409 ILE A N 1
ATOM 3392 C CA . ILE A 1 409 ? -9.040 7.945 22.776 1.00 76.62 409 ILE A CA 1
ATOM 3393 C C . ILE A 1 409 ? -10.111 8.381 23.766 1.00 76.62 409 ILE A C 1
ATOM 3395 O O . ILE A 1 409 ? -9.812 8.590 24.934 1.00 76.62 409 ILE A O 1
ATOM 3399 N N . ASP A 1 410 ? -11.336 8.579 23.302 1.00 75.75 410 ASP A N 1
ATOM 3400 C CA . ASP A 1 410 ? -12.406 9.147 24.119 1.00 75.75 410 ASP A CA 1
ATOM 3401 C C . ASP A 1 410 ? -13.699 8.392 23.877 1.00 75.75 410 ASP A C 1
ATOM 3403 O O . ASP A 1 410 ? -14.307 8.535 22.822 1.00 75.75 410 ASP A O 1
ATOM 3407 N N . LEU A 1 411 ? -14.149 7.618 24.860 1.00 69.25 411 LEU A N 1
ATOM 3408 C CA . LEU A 1 411 ? -15.389 6.855 24.716 1.00 69.25 411 LEU A CA 1
ATOM 3409 C C . LEU A 1 411 ? -16.630 7.740 24.508 1.00 69.25 411 LEU A C 1
ATOM 3411 O O . LEU A 1 411 ? -17.626 7.258 23.975 1.00 69.25 411 LEU A O 1
ATOM 3415 N N . ASN A 1 412 ? -16.565 9.027 24.866 1.00 60.16 412 ASN A N 1
ATOM 3416 C CA . ASN A 1 412 ? -17.664 9.978 24.691 1.00 60.16 412 ASN A CA 1
ATOM 3417 C C . ASN A 1 412 ? -17.612 10.725 23.350 1.00 60.16 412 ASN A C 1
ATOM 3419 O O . ASN A 1 412 ? -18.631 11.255 22.915 1.00 60.16 412 ASN A O 1
ATOM 3423 N N . SER A 1 413 ? -16.437 10.803 22.712 1.00 50.31 413 SER A N 1
ATOM 3424 C CA . SER A 1 413 ? -16.224 11.540 21.456 1.00 50.31 413 SER A CA 1
ATOM 3425 C C . SER A 1 413 ? -15.568 10.715 20.355 1.00 50.31 413 SER A C 1
ATOM 3427 O O . SER A 1 413 ? -15.002 11.284 19.422 1.00 50.31 413 SER A O 1
ATOM 3429 N N . ILE A 1 414 ? -15.681 9.381 20.408 1.00 51.34 414 ILE A N 1
ATOM 3430 C CA . ILE A 1 414 ? -15.553 8.547 19.209 1.00 51.34 414 ILE A CA 1
ATOM 3431 C C . ILE A 1 414 ? -16.672 8.991 18.260 1.00 51.34 414 ILE A C 1
ATOM 3433 O O . ILE A 1 414 ? -17.781 8.456 18.237 1.00 51.34 414 ILE A O 1
ATOM 3437 N N . GLU A 1 415 ? -16.387 10.057 17.514 1.00 38.12 415 GLU A N 1
ATOM 3438 C CA . GLU A 1 415 ? -17.073 10.401 16.293 1.00 38.12 415 GLU A CA 1
ATOM 3439 C C . GLU A 1 415 ? -16.909 9.186 15.399 1.00 38.12 415 GLU A C 1
ATOM 3441 O O . GLU A 1 415 ? -15.839 8.900 14.871 1.00 38.12 415 GLU A O 1
ATOM 3446 N N . ILE A 1 416 ? -17.994 8.424 15.356 1.00 38.38 416 ILE A N 1
ATOM 3447 C CA . ILE A 1 416 ? -18.437 7.580 14.265 1.00 38.38 416 ILE A CA 1
ATOM 3448 C C . ILE A 1 416 ? -17.592 7.869 13.021 1.00 38.38 416 ILE A C 1
ATOM 3450 O O . ILE A 1 416 ? -17.779 8.905 12.373 1.00 38.38 416 ILE A O 1
ATOM 3454 N N . ASP A 1 417 ? -16.703 6.952 12.647 1.00 31.30 417 ASP A N 1
ATOM 3455 C CA . ASP A 1 417 ? -16.278 6.913 11.257 1.00 31.30 417 ASP A CA 1
ATOM 3456 C C . ASP A 1 417 ? -17.520 6.449 10.485 1.00 31.30 417 ASP A C 1
ATOM 3458 O O . ASP A 1 417 ? -17.785 5.257 10.338 1.00 31.30 417 ASP A O 1
ATOM 3462 N N . LYS A 1 418 ? -18.390 7.411 10.133 1.00 32.81 418 LYS A N 1
ATOM 3463 C CA . LYS A 1 418 ? -19.739 7.200 9.570 1.00 32.81 418 LYS A CA 1
ATOM 3464 C C . LYS A 1 418 ? -19.730 6.370 8.284 1.00 32.81 418 LYS A C 1
ATOM 3466 O O . LYS A 1 418 ? -20.800 6.009 7.810 1.00 32.81 418 LYS A O 1
ATOM 3471 N N . ASN A 1 419 ? -18.556 6.064 7.738 1.00 29.06 419 ASN A N 1
ATOM 3472 C CA . ASN A 1 419 ? -18.396 5.630 6.363 1.00 29.06 419 ASN A CA 1
ATOM 3473 C C . ASN A 1 419 ? -17.960 4.164 6.196 1.00 29.06 419 ASN A C 1
ATOM 3475 O O . ASN A 1 419 ? -18.197 3.613 5.130 1.00 29.06 419 ASN A O 1
ATOM 3479 N N . ASP A 1 420 ? -17.391 3.486 7.203 1.00 31.11 420 ASP A N 1
ATOM 3480 C CA . ASP A 1 420 ? -16.755 2.177 6.930 1.00 31.11 420 ASP A CA 1
ATOM 3481 C C . ASP A 1 420 ? -17.712 0.965 6.999 1.00 31.11 420 ASP A C 1
ATOM 3483 O O . ASP A 1 420 ? -17.503 -0.018 6.284 1.00 31.11 420 ASP A O 1
ATOM 3487 N N . TYR A 1 421 ? -18.790 1.018 7.795 1.00 33.34 421 TYR A N 1
ATOM 3488 C CA . TYR A 1 421 ? -19.730 -0.117 7.921 1.00 33.34 421 TYR A CA 1
ATOM 3489 C C . TYR A 1 421 ? -21.037 0.049 7.131 1.00 33.34 421 TYR A C 1
ATOM 3491 O O . TYR A 1 421 ? -21.612 -0.941 6.683 1.00 33.34 421 TYR A O 1
ATOM 3499 N N . LEU A 1 422 ? -21.509 1.284 6.933 1.00 30.55 422 LEU A N 1
ATOM 3500 C CA . LEU A 1 422 ? -22.797 1.541 6.273 1.00 30.55 422 LEU A CA 1
ATOM 3501 C C . LEU A 1 422 ? -22.718 1.411 4.742 1.00 30.55 422 LEU A C 1
ATOM 3503 O O . LEU A 1 422 ? -23.685 0.963 4.129 1.00 30.55 422 LEU A O 1
ATOM 3507 N N . ASP A 1 423 ? -21.563 1.697 4.131 1.00 28.56 423 ASP A N 1
ATOM 3508 C CA . ASP A 1 423 ? -21.390 1.648 2.668 1.00 28.56 423 ASP A CA 1
ATOM 3509 C C . ASP A 1 423 ? -21.224 0.219 2.108 1.00 28.56 423 ASP A C 1
ATOM 3511 O O . ASP A 1 423 ? -21.300 0.010 0.895 1.00 28.56 423 ASP A O 1
ATOM 3515 N N . ASN A 1 424 ? -21.044 -0.787 2.973 1.00 31.30 424 ASN A N 1
ATOM 3516 C CA . ASN A 1 424 ? -20.900 -2.198 2.588 1.00 31.30 424 ASN A CA 1
ATOM 3517 C C . ASN A 1 424 ? -22.164 -3.045 2.816 1.00 31.30 424 ASN A C 1
ATOM 3519 O O . ASN A 1 424 ? -22.111 -4.267 2.642 1.00 31.30 424 ASN A O 1
ATOM 3523 N N . ILE A 1 425 ? -23.309 -2.435 3.151 1.00 36.19 425 ILE A N 1
ATOM 3524 C CA . ILE A 1 425 ? -24.581 -3.161 3.279 1.00 36.19 425 ILE A CA 1
ATOM 3525 C C . ILE A 1 425 ? -25.071 -3.553 1.879 1.00 36.19 425 ILE A C 1
ATOM 3527 O O . ILE A 1 425 ? -25.869 -2.883 1.227 1.00 36.19 425 ILE A O 1
ATOM 3531 N N . ASN A 1 426 ? -24.554 -4.677 1.394 1.00 35.19 426 ASN A N 1
ATOM 3532 C CA . ASN A 1 426 ? -25.001 -5.320 0.172 1.00 35.19 426 ASN A CA 1
ATOM 3533 C C . ASN A 1 426 ? -26.451 -5.789 0.378 1.00 35.19 426 ASN A C 1
ATOM 3535 O O . ASN A 1 426 ? -26.721 -6.733 1.119 1.00 35.19 426 ASN A O 1
ATOM 3539 N N . HIS A 1 427 ? -27.394 -5.147 -0.311 1.00 38.31 427 HIS A N 1
ATOM 3540 C CA . HIS A 1 427 ? -28.829 -5.458 -0.273 1.00 38.31 427 HIS A CA 1
ATOM 3541 C C . HIS A 1 427 ? -29.216 -6.837 -0.851 1.00 38.31 427 HIS A C 1
ATOM 3543 O O . HIS A 1 427 ? -30.395 -7.184 -0.862 1.00 38.31 427 HIS A O 1
ATOM 3549 N N . ASN A 1 428 ? -28.258 -7.663 -1.279 1.00 40.03 428 ASN A N 1
ATOM 3550 C CA . ASN A 1 428 ? -28.514 -9.037 -1.714 1.00 40.03 428 ASN A CA 1
ATOM 3551 C C . ASN A 1 428 ? -28.439 -9.998 -0.519 1.00 40.03 428 ASN A C 1
ATOM 3553 O O . ASN A 1 428 ? -27.461 -10.726 -0.346 1.00 40.03 428 ASN A O 1
ATOM 3557 N N . LYS A 1 429 ? -29.462 -9.959 0.344 1.00 54.03 429 LYS A N 1
ATOM 3558 C CA . LYS A 1 429 ? -29.539 -10.807 1.542 1.00 54.03 429 LYS A CA 1
ATOM 3559 C C . LYS A 1 429 ? -30.108 -12.192 1.234 1.00 54.03 429 LYS A C 1
ATOM 3561 O O . LYS A 1 429 ? -31.070 -12.344 0.484 1.00 54.03 429 LYS A O 1
ATOM 3566 N N . ASP A 1 430 ? -29.546 -13.183 1.917 1.00 57.59 430 ASP A N 1
ATOM 3567 C CA . ASP A 1 430 ? -30.108 -14.520 2.096 1.00 57.59 430 ASP A CA 1
ATOM 3568 C C . ASP A 1 430 ? -31.330 -14.401 3.033 1.00 57.59 430 ASP A C 1
ATOM 3570 O O . ASP A 1 430 ? -31.221 -14.451 4.263 1.00 57.59 430 ASP A O 1
ATOM 3574 N N . SER A 1 431 ? -32.493 -14.090 2.452 1.00 59.34 431 SER A N 1
ATOM 3575 C CA . SER A 1 431 ? -33.719 -13.680 3.164 1.00 59.34 431 SER A CA 1
ATOM 3576 C C . SER A 1 431 ? -34.196 -14.701 4.204 1.00 59.34 431 SER A C 1
ATOM 3578 O O . SER A 1 431 ? -34.783 -14.332 5.224 1.00 59.34 431 SER A O 1
ATOM 3580 N N . ILE A 1 432 ? -33.881 -15.977 3.981 1.00 62.22 432 ILE A N 1
ATOM 3581 C CA . ILE A 1 432 ? -34.199 -17.093 4.873 1.00 62.22 432 ILE A CA 1
ATOM 3582 C C . ILE A 1 432 ? -33.378 -17.002 6.165 1.00 62.22 432 ILE A C 1
ATOM 3584 O O . ILE A 1 432 ? -33.927 -17.133 7.261 1.00 62.22 432 ILE A O 1
ATOM 3588 N N . LEU A 1 433 ? -32.071 -16.742 6.054 1.00 62.03 433 LEU A N 1
ATOM 3589 C CA . LEU A 1 433 ? -31.182 -16.631 7.212 1.00 62.03 433 LEU A CA 1
ATOM 3590 C C . LEU A 1 433 ? -31.504 -15.380 8.038 1.00 62.03 433 LEU A C 1
ATOM 3592 O O . LEU A 1 433 ? -31.548 -15.452 9.265 1.00 62.03 433 LEU A O 1
ATOM 3596 N N . PHE A 1 434 ? -31.822 -14.269 7.366 1.00 63.88 434 PHE A N 1
ATOM 3597 C CA . PHE A 1 434 ? -32.303 -13.048 8.016 1.00 63.88 434 PHE A CA 1
ATOM 3598 C C . PHE A 1 434 ? -33.581 -13.309 8.831 1.00 63.88 434 PHE A C 1
ATOM 3600 O O . PHE A 1 434 ? -33.627 -13.010 10.025 1.00 63.88 434 PHE A O 1
ATOM 3607 N N . GLY A 1 435 ? -34.597 -13.929 8.218 1.00 65.75 435 GLY A N 1
ATOM 3608 C CA . GLY A 1 435 ? -35.855 -14.260 8.896 1.00 65.75 435 GLY A CA 1
ATOM 3609 C C . GLY A 1 435 ? -35.660 -15.200 10.089 1.00 65.75 435 GLY A C 1
ATOM 3610 O O . GLY A 1 435 ? -36.254 -14.993 11.149 1.00 65.75 435 GLY A O 1
ATOM 3611 N N . LYS A 1 436 ? -34.765 -16.188 9.957 1.00 68.00 436 LYS A N 1
ATOM 3612 C CA . LYS A 1 436 ? -34.408 -17.104 11.046 1.00 68.00 436 LYS A CA 1
ATOM 3613 C C . LYS A 1 436 ? -33.786 -16.361 12.233 1.00 68.00 436 LYS A C 1
ATOM 3615 O O . LYS A 1 436 ? -34.294 -16.492 13.345 1.00 68.00 436 LYS A O 1
ATOM 3620 N N . ILE A 1 437 ? -32.760 -15.538 12.004 1.00 65.38 437 ILE A N 1
ATOM 3621 C CA . ILE A 1 437 ? -32.090 -14.771 13.070 1.00 65.38 437 ILE A CA 1
ATOM 3622 C C . ILE A 1 437 ? -33.083 -13.822 13.756 1.00 65.38 437 ILE A C 1
ATOM 3624 O O . ILE A 1 437 ? -33.153 -13.781 14.984 1.00 65.38 437 ILE A O 1
ATOM 3628 N N . MET A 1 438 ? -33.920 -13.123 12.985 1.00 68.31 438 MET A N 1
ATOM 3629 C CA . MET A 1 438 ? -34.963 -12.247 13.529 1.00 68.31 438 MET A CA 1
ATOM 3630 C C . MET A 1 438 ? -35.945 -12.997 14.441 1.00 68.31 438 MET A C 1
ATOM 3632 O O . MET A 1 438 ? -36.272 -12.519 15.532 1.00 68.31 438 MET A O 1
ATOM 3636 N N . SER A 1 439 ? -36.367 -14.201 14.040 1.00 69.06 439 SER A N 1
ATOM 3637 C CA . SER A 1 439 ? -37.259 -15.045 14.845 1.00 69.06 439 SER A CA 1
ATOM 3638 C C . SER A 1 439 ? -36.604 -15.531 16.149 1.00 69.06 439 SER A C 1
ATOM 3640 O O . SER A 1 439 ? -37.237 -15.530 17.208 1.00 69.06 439 SER A O 1
ATOM 3642 N N . GLU A 1 440 ? -35.313 -15.874 16.112 1.00 68.31 440 GLU A N 1
ATOM 3643 C CA . GLU A 1 440 ? -34.541 -16.309 17.281 1.00 68.31 440 GLU A CA 1
ATOM 3644 C C . GLU A 1 440 ? -34.324 -15.155 18.272 1.00 68.31 440 GLU A C 1
ATOM 3646 O O . GLU A 1 440 ? -34.475 -15.316 19.494 1.00 68.31 440 GLU A O 1
ATOM 3651 N N . LEU A 1 441 ? -34.059 -13.949 17.759 1.00 65.62 441 LEU A N 1
ATOM 3652 C CA . LEU A 1 441 ? -33.890 -12.743 18.565 1.00 65.62 441 LEU A CA 1
ATOM 3653 C C . LEU A 1 441 ? -35.192 -12.280 19.236 1.00 65.62 441 LEU A C 1
ATOM 3655 O O . LEU A 1 441 ? -35.100 -11.608 20.265 1.00 65.62 441 LEU A O 1
ATOM 3659 N N . LYS A 1 442 ? -36.375 -12.760 18.810 1.00 64.94 442 LYS A N 1
ATOM 3660 C CA . LYS A 1 442 ? -37.707 -12.406 19.363 1.00 64.94 442 LYS A CA 1
ATOM 3661 C C . LYS A 1 442 ? -37.826 -10.909 19.669 1.00 64.94 442 LYS A C 1
ATOM 3663 O O . LYS A 1 442 ? -38.240 -10.529 20.765 1.00 64.94 442 LYS A O 1
ATOM 3668 N N . LEU A 1 443 ? -37.379 -10.076 18.737 1.00 61.84 443 LEU A N 1
ATOM 3669 C CA . LEU A 1 443 ? -37.570 -8.635 18.830 1.00 61.84 443 LEU A CA 1
ATOM 3670 C C . LEU A 1 443 ? -39.082 -8.403 18.730 1.00 61.84 443 LEU A C 1
ATOM 3672 O O . LEU A 1 443 ? -39.712 -8.898 17.800 1.00 61.84 443 LEU A O 1
ATOM 3676 N N . THR A 1 444 ? -39.680 -7.827 19.769 1.00 50.66 444 THR A N 1
ATOM 3677 C CA . THR A 1 444 ? -41.130 -7.864 19.990 1.00 50.66 444 THR A CA 1
ATOM 3678 C C . THR A 1 444 ? -41.905 -7.141 18.887 1.00 50.66 444 THR A C 1
ATOM 3680 O O . THR A 1 444 ? -41.463 -6.121 18.362 1.00 50.66 444 THR A O 1
ATOM 3683 N N . ASP A 1 445 ? -43.118 -7.627 18.600 1.00 48.53 445 ASP A N 1
ATOM 3684 C CA . ASP A 1 445 ? -44.056 -7.022 17.639 1.00 48.53 445 ASP A CA 1
ATOM 3685 C C . ASP A 1 445 ? -44.392 -5.550 17.947 1.00 48.53 445 ASP A C 1
ATOM 3687 O O . ASP A 1 445 ? -44.897 -4.841 17.082 1.00 48.53 445 ASP A O 1
ATOM 3691 N N . GLU A 1 446 ? -44.129 -5.067 19.166 1.00 48.16 446 GLU A N 1
ATOM 3692 C CA . GLU A 1 446 ? -44.336 -3.663 19.540 1.00 48.16 446 GLU A CA 1
ATOM 3693 C C . GLU A 1 446 ? -43.462 -2.687 18.743 1.00 48.16 446 GLU A C 1
ATOM 3695 O O . GLU A 1 446 ? -43.901 -1.566 18.497 1.00 48.16 446 GLU A O 1
ATOM 3700 N N . ILE A 1 447 ? -42.278 -3.113 18.284 1.00 51.25 447 ILE A N 1
ATOM 3701 C CA . ILE A 1 447 ? -41.390 -2.287 17.446 1.00 51.25 447 ILE A CA 1
ATOM 3702 C C . ILE A 1 447 ? -42.009 -2.033 16.063 1.00 51.25 447 ILE A C 1
ATOM 3704 O O . ILE A 1 447 ? -41.775 -0.985 15.474 1.00 51.25 447 ILE A O 1
ATOM 3708 N N . PHE A 1 448 ? -42.817 -2.971 15.559 1.00 48.69 448 PHE A N 1
ATOM 3709 C CA . PHE A 1 448 ? -43.476 -2.883 14.250 1.00 48.69 448 PHE A CA 1
ATOM 3710 C C . PHE A 1 448 ? -44.924 -2.366 14.323 1.00 48.69 448 PHE A C 1
ATOM 3712 O O . PHE A 1 448 ? -45.579 -2.230 13.291 1.00 48.69 448 PHE A O 1
ATOM 3719 N N . LYS A 1 449 ? -45.448 -2.121 15.533 1.00 42.09 449 LYS A N 1
ATOM 3720 C CA . LYS A 1 449 ? -46.811 -1.611 15.774 1.00 42.09 449 LYS A CA 1
ATOM 3721 C C . LYS A 1 449 ? -46.866 -0.108 16.079 1.00 42.09 449 LYS A C 1
ATOM 3723 O O . LYS A 1 449 ? -47.967 0.439 16.093 1.00 42.09 449 LYS A O 1
ATOM 3728 N N . ARG A 1 450 ? -45.726 0.532 16.353 1.00 41.38 450 ARG A N 1
ATOM 3729 C CA . ARG A 1 450 ? -45.562 1.992 16.459 1.00 41.38 450 ARG A CA 1
ATOM 3730 C C . ARG A 1 450 ? -44.904 2.514 15.195 1.00 41.38 450 ARG A C 1
ATOM 3732 O O . ARG A 1 450 ? -45.259 3.647 14.812 1.00 41.38 450 ARG A O 1
#

Secondary structure (DSSP, 8-state):
------SS----EEEEEEEEEBTTTBTHHHHHHHHHHHHTTHHHH-SEEEEEEEESPP-THHHHTT-TTEEEEEEES-GGGTTHHHHHHHHHHHHH-TT-EEEEEE-TTTTS---TTTHHHHHHHHHHHHHHHIIIIITHHHHHHHTTT-SEEESSEE-TTTSSS-EETT--EEEEHHHHTTS--TT--SGGGGTTSTTSS---EEE----SS-TTTS---HHHHHHHHHHHHHHHHHHHHHHS-SEEEE-----GGGHHHHHHHHHHHHHHHHHHHHHTTT-----EEEEE-GGGGGT--HHHHHHHHGGGTEEEEEGGG--EEEEEEEEES-TTSTTPEE-HHHHHHHHEETTEEEE-TT--HHHHHSS-SSTTS--EEEEEEEETTEEEEEEEEHHHHHHS--EEEETTT----TTTTTTT--S---HHHHHHHHHHHT--GGGGT-

Sequence (450 aa):
MELTISEFDKKNVACFIHSTNMHQRGTLILEDILKRMSNVNFFDNVDFVFINNIGMQIDVNKYQNISKKIIIFNYSFDVNLFENCTIKTISSFCKLNPQYKVLYLHTKGVSYENTDRNVTIFENIKDWTDFMSYCLIDNVESCINLLDCYNVIGCNYREPPKEKYPHFSGNFWWANAKHINLLSVCDLNVKHDAEWYVLKKKTKFLNVHTCPYGHYENKYKLEQYKNIVDENFKYFKNTKKYEVNNLVFLSYSENADMYYSSVLCFINTIVDIVIDTIKQNNSHPSNVLIVTNEFLKQYFSFENLNRKLKQYKIKVVSNLDLELKINSVKYGVNICDSTMLDITDKVINTCYSKNKLFIDKNINLNTLAGEDPLEKVAKKLYVYYEIDSYLFHRVVDEMGMFLTNSILIDLNSIEIDKNDYLDNINHNKDSILFGKIMSELKLTDEIFKR

pLDDT: mean 78.88, std 18.42, range [28.0, 98.88]

Foldseek 3Di:
DDPPPDPPDALLEEEEEEEEADPQCGCVLVVVLLVLLLVLVVVVNHQAYEYAYEADDDDPVVCVVSDVRYHYDHHYNDCQCACLVRLVVLLVVLVVRQQHKYWYYYSPPPPPHCDPVCVLLSQLRVLVSVVFCCLPRNCVVLQVVCQVVWQKEGAQWDDPPVDPATFRPNQTMIGGSNQSNVWDSPPVDGNCCSRRGSPVDDTGYHHLYHDPDDSSNDHNHCVNCVVVSVVSSVVSVVVVVCVVPLEAEQEDDPDPVCVLVSVVVVLLVLLVLLVVLVVVVVPRLSQHEYEYAPVCVVQDDQVLLCVLCVVSNYHYDYLVPKDKFWPWKWKFADPPDPLIATLRVLQCVPQDDDQKGWAFLPDDVCVSSVHDSDPPDWMKMWIWMDIPNDIDIDIATNVNSNVPGIDMDHSVPPPPPVPDPPVPPDPPDPVVSSVVVCVSSPSDCVSVVD

Radius of gyration: 25.68 Å; chains: 1; bounding box: 79×42×67 Å

Organism: NCBI:txid1070528